Protein AF-A0A847YPR1-F1 (afdb_monomer)

Structure (mmCIF, N/CA/C/O backbone):
data_AF-A0A847YPR1-F1
#
_entry.id   AF-A0A847YPR1-F1
#
loop_
_atom_site.group_PDB
_atom_site.id
_atom_site.type_symbol
_atom_site.label_atom_id
_atom_site.label_alt_id
_atom_site.label_comp_id
_atom_site.label_asym_id
_atom_site.label_entity_id
_atom_site.label_seq_id
_atom_site.pdbx_PDB_ins_code
_atom_site.Cartn_x
_atom_site.Cartn_y
_atom_site.Cartn_z
_atom_site.occupancy
_atom_site.B_iso_or_equiv
_atom_site.auth_seq_id
_atom_site.auth_comp_id
_atom_site.auth_asym_id
_atom_site.auth_atom_id
_atom_site.pdbx_PDB_model_num
ATOM 1 N N . MET A 1 1 ? -16.652 -4.427 -19.149 1.00 86.88 1 MET A N 1
ATOM 2 C CA . MET A 1 1 ? -15.192 -4.492 -19.411 1.00 86.88 1 MET A CA 1
ATOM 3 C C . MET A 1 1 ? -14.342 -4.790 -18.175 1.00 86.88 1 MET A C 1
ATOM 5 O O . MET A 1 1 ? -13.487 -5.654 -18.279 1.00 86.88 1 MET A O 1
ATOM 9 N N . LYS A 1 2 ? -14.561 -4.160 -17.007 1.00 92.94 2 LYS A N 1
ATOM 10 C CA . LYS A 1 2 ? -13.737 -4.400 -15.797 1.00 92.94 2 LYS A CA 1
ATOM 11 C C . LYS A 1 2 ? -13.701 -5.875 -15.344 1.00 92.94 2 LYS A C 1
ATOM 13 O O . LYS A 1 2 ? -12.637 -6.387 -15.036 1.00 92.94 2 LYS A O 1
ATOM 18 N N . ILE A 1 3 ? -14.833 -6.584 -15.390 1.00 92.25 3 ILE A N 1
ATOM 19 C CA . ILE A 1 3 ? -14.886 -8.031 -15.087 1.00 92.25 3 ILE A CA 1
ATOM 20 C C . ILE A 1 3 ? -14.071 -8.840 -16.104 1.00 92.25 3 ILE A C 1
ATOM 22 O O . ILE A 1 3 ? -13.249 -9.655 -15.713 1.00 92.25 3 ILE A O 1
ATOM 26 N N . ILE A 1 4 ? -14.249 -8.560 -17.402 1.00 92.44 4 ILE A N 1
ATOM 27 C CA . ILE A 1 4 ? -13.496 -9.208 -18.489 1.00 92.44 4 ILE A CA 1
ATOM 28 C C . ILE A 1 4 ? -11.991 -9.047 -18.257 1.00 92.44 4 ILE A C 1
ATOM 30 O O . ILE A 1 4 ? -11.247 -10.007 -18.395 1.00 92.44 4 ILE A O 1
ATOM 34 N N . TYR A 1 5 ? -11.555 -7.857 -17.848 1.00 93.19 5 TYR A N 1
ATOM 35 C CA . TYR A 1 5 ? -10.161 -7.583 -17.519 1.00 93.19 5 TYR A CA 1
ATOM 36 C C . TYR A 1 5 ? -9.627 -8.462 -16.381 1.00 93.19 5 TYR A C 1
ATOM 38 O O . TYR A 1 5 ? -8.580 -9.084 -16.534 1.00 93.19 5 TYR A O 1
ATOM 46 N N . ILE A 1 6 ? -10.369 -8.565 -15.273 1.00 94.00 6 ILE A N 1
ATOM 47 C CA . ILE A 1 6 ? -10.004 -9.424 -14.134 1.00 94.00 6 ILE A CA 1
ATOM 48 C C . ILE A 1 6 ? -9.929 -10.891 -14.578 1.00 94.00 6 ILE A C 1
ATOM 50 O O . ILE A 1 6 ? -8.961 -11.584 -14.268 1.00 94.00 6 ILE A O 1
ATOM 54 N N . SER A 1 7 ? -10.928 -11.364 -15.329 1.00 93.94 7 SER A N 1
ATOM 55 C CA . SER A 1 7 ? -10.973 -12.741 -15.828 1.00 93.94 7 SER A CA 1
ATOM 56 C C . SER A 1 7 ? -9.802 -13.045 -16.760 1.00 93.94 7 SER A C 1
ATOM 58 O O . SER A 1 7 ? -9.130 -14.055 -16.575 1.00 93.94 7 SER A O 1
ATOM 60 N N . LEU A 1 8 ? -9.518 -12.167 -17.725 1.00 93.81 8 LEU A N 1
ATOM 61 C CA . LEU A 1 8 ? -8.392 -12.324 -18.646 1.00 93.81 8 LEU A CA 1
ATOM 62 C C . LEU A 1 8 ? -7.051 -12.314 -17.909 1.00 93.81 8 LEU A C 1
ATOM 64 O O . LEU A 1 8 ? -6.194 -13.142 -18.211 1.00 93.81 8 LEU A O 1
ATOM 68 N N . PHE A 1 9 ? -6.881 -11.430 -16.922 1.00 94.44 9 PHE A N 1
ATOM 69 C CA . PHE A 1 9 ? -5.676 -11.387 -16.099 1.00 94.44 9 PHE A CA 1
ATOM 70 C C . PHE A 1 9 ? -5.457 -12.706 -15.349 1.00 94.44 9 PHE A C 1
ATOM 72 O O . PHE A 1 9 ? -4.363 -13.275 -15.405 1.00 94.44 9 PHE A O 1
ATOM 79 N N . LEU A 1 10 ? -6.492 -13.213 -14.673 1.00 94.81 10 LEU A N 1
ATOM 80 C CA . LEU A 1 10 ? -6.410 -14.470 -13.928 1.00 94.81 10 LEU A CA 1
ATOM 81 C C . LEU A 1 10 ? -6.142 -15.652 -14.868 1.00 94.81 10 LEU A C 1
ATOM 83 O O . LEU A 1 10 ? -5.226 -16.430 -14.609 1.00 94.81 10 LEU A O 1
ATOM 87 N N . ILE A 1 11 ? -6.857 -15.750 -15.993 1.00 94.69 11 ILE A N 1
ATOM 88 C CA . ILE A 1 11 ? -6.635 -16.804 -16.995 1.00 94.69 11 ILE A CA 1
ATOM 89 C C . ILE A 1 11 ? -5.195 -16.757 -17.509 1.00 94.69 11 ILE A C 1
ATOM 91 O O . ILE A 1 11 ? -4.511 -17.773 -17.464 1.00 94.69 11 ILE A O 1
ATOM 95 N N . ASN A 1 12 ? -4.699 -15.587 -17.921 1.00 94.06 12 ASN A N 1
ATOM 96 C CA . ASN A 1 12 ? -3.329 -15.434 -18.416 1.00 94.06 12 ASN A CA 1
ATOM 97 C C . ASN A 1 12 ? -2.271 -15.773 -17.351 1.00 94.06 12 ASN A C 1
ATOM 99 O O . ASN A 1 12 ? -1.191 -16.257 -17.679 1.00 94.06 12 ASN A O 1
ATOM 103 N N . SER A 1 13 ? -2.577 -15.540 -16.073 1.00 93.19 13 SER A N 1
ATOM 104 C CA . SER A 1 13 ? -1.651 -15.816 -14.973 1.00 93.19 13 SER A CA 1
ATOM 105 C C . SER A 1 13 ? -1.473 -17.312 -14.701 1.00 93.19 13 SER A C 1
ATOM 107 O O . SER A 1 13 ? -0.368 -17.730 -14.346 1.00 93.19 13 SER A O 1
ATOM 109 N N . PHE A 1 14 ? -2.523 -18.122 -14.870 1.00 93.81 14 PHE A N 1
ATOM 110 C CA . PHE A 1 14 ? -2.481 -19.576 -14.648 1.00 93.81 14 PHE A CA 1
ATOM 111 C C . PHE A 1 14 ? -2.246 -20.379 -15.932 1.00 93.81 14 PHE A C 1
ATOM 113 O O . PHE A 1 14 ? -1.551 -21.391 -15.901 1.00 93.81 14 PHE A O 1
ATOM 120 N N . PHE A 1 15 ? -2.767 -19.897 -17.057 1.00 94.06 15 PHE A N 1
ATOM 121 C CA . PHE A 1 15 ? -2.727 -20.545 -18.364 1.00 94.06 15 PHE A CA 1
ATOM 122 C C . PHE A 1 15 ? -2.178 -19.559 -19.409 1.00 94.06 15 PHE A C 1
ATOM 124 O O . PHE A 1 15 ? -2.940 -19.030 -20.223 1.00 94.06 15 PHE A O 1
ATOM 131 N N . PRO A 1 16 ? -0.867 -19.254 -19.376 1.00 91.00 16 PRO A N 1
ATOM 132 C CA . PRO A 1 16 ? -0.276 -18.275 -20.279 1.00 91.00 16 PRO A CA 1
ATOM 133 C C . PRO A 1 16 ? -0.382 -18.751 -21.732 1.00 91.00 16 PRO A C 1
ATOM 135 O O . PRO A 1 16 ? 0.015 -19.867 -22.061 1.00 91.00 16 PRO A O 1
ATOM 138 N N . GLN A 1 17 ? -0.903 -17.888 -22.606 1.00 92.38 17 GLN A N 1
ATOM 139 C CA . GLN A 1 17 ? -1.004 -18.127 -24.049 1.00 92.38 17 GLN A CA 1
ATOM 140 C C . GLN A 1 17 ? -0.396 -16.942 -24.811 1.00 92.38 17 GLN A C 1
ATOM 142 O O . GLN A 1 17 ? -0.568 -15.805 -24.369 1.00 92.38 17 GLN A O 1
ATOM 147 N N . PRO A 1 18 ? 0.251 -17.147 -25.975 1.00 89.69 18 PRO A N 1
ATOM 148 C CA . PRO A 1 18 ? 0.962 -16.076 -26.685 1.00 89.69 18 PRO A CA 1
ATOM 149 C C . PRO A 1 18 ? 0.102 -14.859 -27.060 1.00 89.69 18 PRO A C 1
ATOM 151 O O . PRO A 1 18 ? 0.604 -13.740 -27.098 1.00 89.69 18 PRO A O 1
ATOM 154 N N . PHE A 1 19 ? -1.194 -15.057 -27.321 1.00 91.94 19 PHE A N 1
ATOM 155 C CA . PHE A 1 19 ? -2.106 -13.980 -27.723 1.00 91.94 19 PHE A CA 1
ATOM 156 C C . PHE A 1 19 ? -2.721 -13.214 -26.536 1.00 91.94 19 PHE A C 1
ATOM 158 O O . PHE A 1 19 ? -3.171 -12.080 -26.709 1.00 91.94 19 PHE A O 1
ATOM 165 N N . LEU A 1 20 ? -2.750 -13.802 -25.332 1.00 91.81 20 LEU A N 1
ATOM 166 C CA . LEU A 1 20 ? -3.418 -13.212 -24.165 1.00 91.81 20 LEU A CA 1
ATOM 167 C C . LEU A 1 20 ? -2.805 -11.874 -23.715 1.00 91.81 20 LEU A C 1
ATOM 169 O O . LEU A 1 20 ? -3.584 -10.968 -23.419 1.00 91.81 20 LEU A O 1
ATOM 173 N N . PRO A 1 21 ? -1.470 -11.674 -23.708 1.00 91.19 21 PRO A N 1
ATOM 174 C CA . PRO A 1 21 ? -0.876 -10.369 -23.417 1.00 91.19 21 PRO A CA 1
ATOM 175 C C . PRO A 1 21 ? -1.357 -9.262 -24.361 1.00 91.19 21 PRO A C 1
ATOM 177 O O . PRO A 1 21 ? -1.643 -8.153 -23.915 1.00 91.19 21 PRO A O 1
ATOM 180 N N . THR A 1 22 ? -1.512 -9.568 -25.651 1.00 93.25 22 THR A N 1
ATOM 181 C CA . THR A 1 22 ? -2.026 -8.619 -26.647 1.00 93.25 22 THR A CA 1
ATOM 182 C C . THR A 1 22 ? -3.477 -8.255 -26.357 1.00 93.25 22 THR A C 1
ATOM 184 O O . THR A 1 22 ? -3.823 -7.076 -26.329 1.00 93.25 22 THR A O 1
ATOM 187 N N . VAL A 1 23 ? -4.322 -9.252 -26.070 1.00 94.00 23 VAL A N 1
ATOM 188 C CA . VAL A 1 23 ? -5.724 -9.017 -25.688 1.00 94.00 23 VAL A CA 1
ATOM 189 C C . VAL A 1 23 ? -5.800 -8.185 -24.407 1.00 94.00 23 VAL A C 1
ATOM 191 O O . VAL A 1 23 ? -6.566 -7.227 -24.345 1.00 94.00 23 VAL A O 1
ATOM 194 N N . MET A 1 24 ? -4.966 -8.489 -23.410 1.00 92.38 24 MET A N 1
ATOM 195 C CA . MET A 1 24 ? -4.866 -7.719 -22.169 1.00 92.38 24 MET A CA 1
ATOM 196 C C . MET A 1 24 ? -4.499 -6.259 -22.433 1.00 92.38 24 MET A C 1
ATOM 198 O O . MET A 1 24 ? -5.174 -5.377 -21.915 1.00 92.38 24 MET A O 1
ATOM 202 N N . ALA A 1 25 ? -3.495 -5.990 -23.271 1.00 93.12 25 ALA A N 1
ATOM 203 C CA . ALA A 1 25 ? -3.111 -4.626 -23.629 1.00 93.12 25 ALA A CA 1
ATOM 204 C C . ALA A 1 25 ? -4.251 -3.865 -24.325 1.00 93.12 25 ALA A C 1
ATOM 206 O O . ALA A 1 25 ? -4.519 -2.714 -23.981 1.00 93.12 25 ALA A O 1
ATOM 207 N N . VAL A 1 26 ? -4.972 -4.514 -25.246 1.00 94.06 26 VAL A N 1
ATOM 208 C CA . VAL A 1 26 ? -6.144 -3.918 -25.911 1.00 94.06 26 VAL A CA 1
ATOM 209 C C . VAL A 1 26 ? -7.245 -3.597 -24.900 1.00 94.06 26 VAL A C 1
ATOM 211 O O . VAL A 1 26 ? -7.799 -2.499 -24.926 1.00 94.06 26 VAL A O 1
ATOM 214 N N . VAL A 1 27 ? -7.544 -4.509 -23.969 1.00 94.12 27 VAL A N 1
ATOM 215 C CA . VAL A 1 27 ? -8.551 -4.267 -22.923 1.00 94.12 27 VAL A CA 1
ATOM 216 C C . VAL A 1 27 ? -8.094 -3.176 -21.949 1.00 94.12 27 VAL A C 1
ATOM 218 O O . VAL A 1 27 ? -8.924 -2.351 -21.572 1.00 94.12 27 VAL A O 1
ATOM 221 N N . SER A 1 28 ? -6.807 -3.110 -21.579 1.00 92.75 28 SER A N 1
ATOM 222 C CA . SER A 1 28 ? -6.242 -2.013 -20.775 1.00 92.75 28 SER A CA 1
ATOM 223 C C . SER A 1 28 ? -6.450 -0.662 -21.453 1.00 92.75 28 SER A C 1
ATOM 225 O O . SER A 1 28 ? -6.935 0.273 -20.821 1.00 92.75 28 SER A O 1
ATOM 227 N N . LEU A 1 29 ? -6.119 -0.558 -22.744 1.00 93.38 29 LEU A N 1
ATOM 228 C CA . LEU A 1 29 ? -6.269 0.676 -23.518 1.00 93.38 29 LEU A CA 1
ATOM 229 C C . LEU A 1 29 ? -7.739 1.071 -23.683 1.00 93.38 29 LEU A C 1
ATOM 231 O O . LEU A 1 29 ? -8.083 2.239 -23.512 1.00 93.38 29 LEU A O 1
ATOM 235 N N . ALA A 1 30 ? -8.616 0.102 -23.951 1.00 94.06 30 ALA A N 1
ATOM 236 C CA . ALA A 1 30 ? -10.052 0.341 -24.021 1.00 94.06 30 ALA A CA 1
ATOM 237 C C . ALA A 1 30 ? -10.604 0.826 -22.672 1.00 94.06 30 ALA A C 1
ATOM 239 O O . ALA A 1 30 ? -11.333 1.814 -22.624 1.00 94.06 30 ALA A O 1
ATOM 240 N N . LEU A 1 31 ? -10.224 0.182 -21.562 1.00 93.38 31 LEU A N 1
ATOM 241 C CA . LEU A 1 31 ? -10.610 0.616 -20.218 1.00 93.38 31 LEU A CA 1
ATOM 242 C C . LEU A 1 31 ? -10.093 2.017 -19.901 1.00 93.38 31 LEU A C 1
ATOM 244 O O . LEU A 1 31 ? -10.857 2.826 -19.373 1.00 93.38 31 LEU A O 1
ATOM 248 N N . PHE A 1 32 ? -8.834 2.307 -20.238 1.00 94.62 32 PHE A N 1
ATOM 249 C CA . PHE A 1 32 ? -8.253 3.634 -20.085 1.00 94.62 32 PHE A CA 1
ATOM 250 C C . PHE A 1 32 ? -9.094 4.663 -20.841 1.00 94.62 32 PHE A C 1
ATOM 252 O O . PHE A 1 32 ? -9.616 5.576 -20.214 1.00 94.62 32 PHE A O 1
ATOM 259 N N . GLY A 1 33 ? -9.313 4.478 -22.146 1.00 94.75 33 GLY A N 1
ATOM 260 C CA . GLY A 1 33 ? -10.058 5.425 -22.981 1.00 94.75 33 GLY A CA 1
ATOM 261 C C . GLY A 1 33 ? -11.506 5.639 -22.535 1.00 94.75 33 GLY A C 1
ATOM 262 O O . GLY A 1 33 ? -11.950 6.781 -22.443 1.00 94.75 33 GLY A O 1
ATOM 263 N N . LEU A 1 34 ? -12.223 4.561 -22.199 1.00 93.69 34 LEU A N 1
ATOM 264 C CA . LEU A 1 34 ? -13.621 4.638 -21.761 1.00 93.69 34 LEU A CA 1
ATOM 265 C C . LEU A 1 34 ? -13.777 5.356 -20.416 1.00 93.69 34 LEU A C 1
ATOM 267 O O . LEU A 1 34 ? -14.722 6.113 -20.237 1.00 93.69 34 LEU A O 1
ATOM 271 N N . THR A 1 35 ? -12.855 5.135 -19.476 1.00 94.06 35 THR A N 1
ATOM 272 C CA . THR A 1 35 ? -12.967 5.700 -18.119 1.00 94.06 35 THR A CA 1
ATOM 273 C C . THR A 1 35 ? -12.240 7.035 -17.946 1.00 94.06 35 THR A C 1
ATOM 275 O O . THR A 1 35 ? -12.473 7.729 -16.959 1.00 94.06 35 THR A O 1
ATOM 278 N N . PHE A 1 36 ? -11.403 7.447 -18.904 1.00 94.38 36 PHE A N 1
ATOM 279 C CA . PHE A 1 36 ? -10.565 8.651 -18.829 1.00 94.38 36 PHE A CA 1
ATOM 280 C C . PHE A 1 36 ? -11.349 9.949 -18.586 1.00 94.38 36 PHE A C 1
ATOM 282 O O . PHE A 1 36 ? -10.935 10.813 -17.807 1.00 94.38 36 PHE A O 1
ATOM 289 N N . PHE A 1 37 ? -12.502 10.104 -19.238 1.00 92.38 37 PHE A N 1
ATOM 290 C CA . PHE A 1 37 ? -13.332 11.301 -19.078 1.00 92.38 37 PHE A CA 1
ATOM 291 C C . PHE A 1 37 ? -14.194 11.275 -17.809 1.00 92.38 37 PHE A C 1
ATOM 293 O O . PHE A 1 37 ? -14.653 12.327 -17.367 1.00 92.38 37 PHE A O 1
ATOM 300 N N . GLU A 1 38 ? -14.340 10.111 -17.177 1.00 92.56 38 GLU A N 1
ATOM 301 C CA . GLU A 1 38 ? -15.067 9.929 -15.916 1.00 92.56 38 GLU A CA 1
ATOM 302 C C . GLU A 1 38 ? -14.181 10.195 -14.685 1.00 92.56 38 GLU A C 1
ATOM 304 O O . GLU A 1 38 ? -14.680 10.299 -13.563 1.00 92.56 38 GLU A O 1
ATOM 309 N N . THR A 1 39 ? -12.857 10.305 -14.859 1.00 91.94 39 THR A N 1
ATOM 310 C CA . THR A 1 39 ? -11.938 10.570 -13.745 1.00 91.94 39 THR A CA 1
ATOM 311 C C . THR A 1 39 ? -11.947 12.031 -13.315 1.00 91.94 39 THR A C 1
ATOM 313 O O . THR A 1 39 ? -12.207 12.947 -14.101 1.00 91.94 39 THR A O 1
ATOM 316 N N . ARG A 1 40 ? -11.521 12.257 -12.069 1.00 89.25 40 ARG A N 1
ATOM 317 C CA . ARG A 1 40 ? -11.204 13.583 -11.532 1.00 89.25 40 ARG A CA 1
ATOM 318 C C . ARG A 1 40 ? -10.109 14.250 -12.366 1.00 89.25 40 ARG A C 1
ATOM 320 O O . ARG A 1 40 ? -9.218 13.581 -12.897 1.00 89.25 40 ARG A O 1
ATOM 327 N N . SER A 1 41 ? -10.139 15.580 -12.424 1.00 88.88 41 SER A N 1
ATOM 328 C CA . SER A 1 41 ? -9.192 16.366 -13.222 1.00 88.88 41 SER A CA 1
ATOM 329 C C . SER A 1 41 ? -7.736 16.131 -12.812 1.00 88.88 41 SER A C 1
ATOM 331 O O . SER A 1 41 ? -6.887 15.977 -13.682 1.00 88.88 41 SER A O 1
ATOM 333 N N . SER A 1 42 ? -7.441 16.023 -11.511 1.00 86.94 42 SER A N 1
ATOM 334 C CA . SER A 1 42 ? -6.080 15.748 -11.022 1.00 86.94 42 SER A CA 1
ATOM 335 C C . SER A 1 42 ? -5.524 14.436 -11.581 1.00 86.94 42 SER A C 1
ATOM 337 O O . SER A 1 42 ? -4.456 14.425 -12.190 1.00 86.94 42 SER A O 1
ATOM 339 N N . THR A 1 43 ? -6.289 13.348 -11.465 1.00 90.56 43 THR A N 1
ATOM 340 C CA . THR A 1 43 ? -5.939 12.040 -12.026 1.00 90.56 43 THR A CA 1
ATOM 341 C C . THR A 1 43 ? -5.741 12.105 -13.534 1.00 90.56 43 THR A C 1
ATOM 343 O O . THR A 1 43 ? -4.795 11.510 -14.051 1.00 90.56 43 THR A O 1
ATOM 346 N N . ARG A 1 44 ? -6.595 12.855 -14.237 1.00 93.88 44 ARG A N 1
ATOM 347 C CA . ARG A 1 44 ? -6.510 13.023 -15.688 1.00 93.88 44 ARG A CA 1
ATOM 348 C C . ARG A 1 44 ? -5.200 13.689 -16.107 1.00 93.88 44 ARG A C 1
ATOM 350 O O . ARG A 1 44 ? -4.481 13.132 -16.931 1.00 93.88 44 ARG A O 1
ATOM 357 N N . TYR A 1 45 ? -4.868 14.838 -15.516 1.00 93.06 45 TYR A N 1
ATOM 358 C CA . TYR A 1 45 ? -3.641 15.574 -15.839 1.00 93.06 45 TYR A CA 1
ATOM 359 C C . TYR A 1 45 ? -2.384 14.770 -15.508 1.00 93.06 45 TYR A C 1
ATOM 361 O O . TYR A 1 45 ? -1.469 14.702 -16.325 1.00 93.06 45 TYR A O 1
ATOM 369 N N . MET A 1 46 ? -2.356 14.103 -14.352 1.00 93.06 46 MET A N 1
ATOM 370 C CA . MET A 1 46 ? -1.229 13.249 -13.970 1.00 93.06 46 MET A CA 1
ATOM 371 C C . MET A 1 46 ? -1.069 12.069 -14.927 1.00 93.06 46 MET A C 1
ATOM 373 O O . MET A 1 46 ? 0.039 11.785 -15.367 1.00 93.06 46 MET A O 1
ATOM 377 N N . SER A 1 47 ? -2.167 11.411 -15.298 1.00 96.19 47 SER A N 1
ATOM 378 C CA . SER A 1 47 ? -2.123 10.279 -16.228 1.00 96.19 47 SER A CA 1
ATOM 379 C C . SER A 1 47 ? -1.665 10.712 -17.621 1.00 96.19 47 SER A C 1
ATOM 381 O O . SER A 1 47 ? -0.856 10.020 -18.227 1.00 96.19 47 SER A O 1
ATOM 383 N N . LEU A 1 48 ? -2.107 11.880 -18.105 1.00 96.50 48 LEU A N 1
ATOM 384 C CA . LEU A 1 48 ? -1.615 12.454 -19.362 1.00 96.50 48 LEU A CA 1
ATOM 385 C C . LEU A 1 48 ? -0.119 12.743 -19.316 1.00 96.50 48 LEU A C 1
ATOM 387 O O . LEU A 1 48 ? 0.582 12.391 -20.258 1.00 96.50 48 LEU A O 1
ATOM 391 N N . LEU A 1 49 ? 0.371 13.346 -18.231 1.00 96.25 49 LEU A N 1
ATOM 392 C CA . LEU A 1 49 ? 1.795 13.628 -18.063 1.00 96.25 49 LEU A CA 1
ATOM 393 C C . LEU A 1 49 ? 2.623 12.336 -18.100 1.00 96.25 49 LEU A C 1
ATOM 395 O O . LEU A 1 49 ? 3.600 12.255 -18.838 1.00 96.25 49 LEU A O 1
ATOM 399 N N . LEU A 1 50 ? 2.209 11.314 -17.347 1.00 97.50 50 LEU A N 1
ATOM 400 C CA . LEU A 1 50 ? 2.896 10.020 -17.296 1.00 97.50 50 LEU A CA 1
ATOM 401 C C . LEU A 1 50 ? 2.899 9.311 -18.652 1.00 97.50 50 LEU A C 1
ATOM 403 O O . LEU A 1 50 ? 3.934 8.794 -19.067 1.00 97.50 50 LEU A O 1
ATOM 407 N N . ILE A 1 51 ? 1.764 9.316 -19.357 1.00 97.88 51 ILE A N 1
ATOM 408 C CA . ILE A 1 51 ? 1.673 8.756 -20.707 1.00 97.88 51 ILE A CA 1
ATOM 409 C C . ILE A 1 51 ? 2.546 9.553 -21.676 1.00 97.88 51 ILE A C 1
ATOM 411 O O . ILE A 1 51 ? 3.290 8.942 -22.430 1.00 97.88 51 ILE A O 1
ATOM 415 N N . ALA A 1 52 ? 2.525 10.886 -21.641 1.00 98.12 52 ALA A N 1
ATOM 416 C CA . ALA A 1 52 ? 3.341 11.719 -22.524 1.00 98.12 52 ALA A CA 1
ATOM 417 C C . ALA A 1 52 ? 4.844 11.469 -22.324 1.00 98.12 52 ALA A C 1
ATOM 419 O O . ALA A 1 52 ? 5.566 11.251 -23.296 1.00 98.12 52 ALA A O 1
ATOM 420 N N . VAL A 1 53 ? 5.305 11.425 -21.069 1.00 97.69 53 VAL A N 1
ATOM 421 C CA . VAL A 1 53 ? 6.700 11.094 -20.741 1.00 97.69 53 VAL A CA 1
ATOM 422 C C . VAL A 1 53 ? 7.030 9.663 -21.164 1.00 97.69 53 VAL A C 1
ATOM 424 O O . VAL A 1 53 ? 8.062 9.431 -21.788 1.00 97.69 53 VAL A O 1
ATOM 427 N N . GLY A 1 54 ? 6.143 8.705 -20.889 1.00 97.62 54 GLY A N 1
ATOM 428 C CA . GLY A 1 54 ? 6.327 7.321 -21.315 1.00 97.62 54 GLY A CA 1
ATOM 429 C C . GLY A 1 54 ? 6.422 7.186 -22.837 1.00 97.62 54 GLY A C 1
ATOM 430 O O . GLY A 1 54 ? 7.293 6.481 -23.328 1.00 97.62 54 GLY A O 1
ATOM 431 N N . LEU A 1 55 ? 5.575 7.891 -23.594 1.00 97.75 55 LEU A N 1
ATOM 432 C CA . LEU A 1 55 ? 5.580 7.882 -25.059 1.00 97.75 55 LEU A CA 1
ATOM 433 C C . LEU A 1 55 ? 6.888 8.454 -25.599 1.00 97.75 55 LEU A C 1
ATOM 435 O O . LEU A 1 55 ? 7.495 7.856 -26.483 1.00 97.75 55 LEU A O 1
ATOM 439 N N . TYR A 1 56 ? 7.338 9.575 -25.031 1.00 97.81 56 TYR A N 1
ATOM 440 C CA . TYR A 1 56 ? 8.615 10.190 -25.375 1.00 97.81 56 TYR A CA 1
ATOM 441 C C . TYR A 1 56 ? 9.791 9.225 -25.159 1.00 97.81 56 TYR A C 1
ATOM 443 O O . TYR A 1 56 ? 10.616 9.052 -26.058 1.00 97.81 56 TYR A O 1
ATOM 451 N N . LEU A 1 57 ? 9.847 8.546 -24.008 1.00 97.19 57 LEU A N 1
ATOM 452 C CA . LEU A 1 57 ? 10.892 7.562 -23.713 1.00 97.19 57 LEU A CA 1
ATOM 453 C C . LEU A 1 57 ? 10.808 6.349 -24.651 1.00 97.19 57 LEU A C 1
ATOM 455 O O . LEU A 1 57 ? 11.797 5.998 -25.288 1.00 97.19 57 LEU A O 1
ATOM 459 N N . MET A 1 58 ? 9.628 5.747 -24.809 1.00 96.88 58 MET A N 1
ATOM 460 C CA . MET A 1 58 ? 9.433 4.576 -25.677 1.00 96.88 58 MET A CA 1
ATOM 461 C C . MET A 1 58 ? 9.817 4.863 -27.135 1.00 96.88 58 MET A C 1
ATOM 463 O O . MET A 1 58 ? 10.373 3.998 -27.814 1.00 96.88 58 MET A O 1
ATOM 467 N N . TRP A 1 59 ? 9.545 6.082 -27.611 1.00 96.94 59 TRP A N 1
ATOM 468 C CA . TRP A 1 59 ? 9.948 6.541 -28.937 1.00 96.94 59 TRP A CA 1
ATOM 469 C C . TRP A 1 59 ? 11.464 6.738 -29.044 1.00 96.94 59 TRP A C 1
ATOM 471 O O . TRP A 1 59 ? 12.089 6.221 -29.967 1.00 96.94 59 TRP A O 1
ATOM 481 N N . THR A 1 60 ? 12.064 7.442 -28.079 1.00 97.19 60 THR A N 1
ATOM 482 C CA . THR A 1 60 ? 13.505 7.754 -28.060 1.00 97.19 60 THR A CA 1
ATOM 483 C C . THR A 1 60 ? 14.361 6.488 -28.032 1.00 97.19 60 THR A C 1
ATOM 485 O O . THR A 1 60 ? 15.344 6.391 -28.762 1.00 97.19 60 THR A O 1
ATOM 488 N N . TYR A 1 61 ? 13.952 5.492 -27.245 1.00 96.31 61 TYR A N 1
ATOM 489 C CA . TYR A 1 61 ? 14.652 4.213 -27.102 1.00 96.31 61 TYR A CA 1
ATOM 490 C C . TYR A 1 61 ? 14.224 3.153 -28.138 1.00 96.31 61 TYR A C 1
ATOM 492 O O . TYR A 1 61 ? 14.603 1.992 -28.009 1.00 96.31 61 TYR A O 1
ATOM 500 N N . GLN A 1 62 ? 13.450 3.532 -29.167 1.00 95.81 62 GLN A N 1
ATOM 501 C CA . GLN A 1 62 ? 13.052 2.675 -30.299 1.00 95.81 62 GLN A CA 1
ATOM 502 C C . GLN A 1 62 ? 12.487 1.307 -29.875 1.00 95.81 62 GLN A C 1
ATOM 504 O O . GLN A 1 62 ? 12.890 0.247 -30.361 1.00 95.81 62 GLN A O 1
ATOM 509 N N . VAL A 1 63 ? 11.541 1.320 -28.936 1.00 96.00 63 VAL A N 1
ATOM 510 C CA . VAL A 1 63 ? 11.032 0.095 -28.308 1.00 96.00 63 VAL A CA 1
ATOM 511 C C . VAL A 1 63 ? 10.272 -0.780 -29.310 1.00 96.00 63 VAL A C 1
ATOM 513 O O . VAL A 1 63 ? 9.343 -0.289 -29.963 1.00 96.00 63 VAL A O 1
ATOM 516 N N . PRO A 1 64 ? 10.578 -2.092 -29.402 1.00 95.50 64 PRO A N 1
ATOM 517 C CA . PRO A 1 64 ? 9.891 -2.995 -30.320 1.00 95.50 64 PRO A CA 1
ATOM 518 C C . PRO A 1 64 ? 8.411 -3.185 -29.938 1.00 95.50 64 PRO A C 1
ATOM 520 O O . PRO A 1 64 ? 8.062 -3.046 -28.764 1.00 95.50 64 PRO A O 1
ATOM 523 N N . PRO A 1 65 ? 7.532 -3.608 -30.870 1.00 92.69 65 PRO A N 1
ATOM 524 C CA . PRO A 1 65 ? 6.084 -3.725 -30.637 1.00 92.69 65 PRO A CA 1
ATOM 525 C C . PRO A 1 65 ? 5.683 -4.516 -29.381 1.00 92.69 65 PRO A C 1
ATOM 527 O O . PRO A 1 65 ? 4.745 -4.148 -28.677 1.00 92.69 65 PRO A O 1
ATOM 530 N N . ASN A 1 66 ? 6.425 -5.572 -29.038 1.00 93.50 66 ASN A N 1
ATOM 531 C CA . ASN A 1 66 ? 6.173 -6.354 -27.824 1.00 93.50 66 ASN A CA 1
ATOM 532 C C . ASN A 1 66 ? 6.364 -5.531 -26.532 1.00 93.50 66 ASN A C 1
ATOM 534 O O . ASN A 1 66 ? 5.670 -5.751 -25.542 1.00 93.50 66 ASN A O 1
ATOM 538 N N . GLY A 1 67 ? 7.283 -4.562 -26.530 1.00 95.00 67 GLY A N 1
ATOM 539 C CA . GLY A 1 67 ? 7.481 -3.665 -25.392 1.00 95.00 67 GLY A CA 1
ATOM 540 C C . GLY A 1 67 ? 6.275 -2.758 -25.149 1.00 95.00 67 GLY A C 1
ATOM 541 O O . GLY A 1 67 ? 5.896 -2.549 -24.004 1.00 95.00 67 GLY A O 1
ATOM 542 N N . TRP A 1 68 ? 5.590 -2.316 -26.206 1.00 95.62 68 TRP A N 1
ATOM 543 C CA . TRP A 1 68 ? 4.351 -1.537 -26.094 1.00 95.62 68 TRP A CA 1
ATOM 544 C C . TRP A 1 68 ? 3.222 -2.341 -25.447 1.00 95.62 68 TRP A C 1
ATOM 546 O O . TRP A 1 68 ? 2.550 -1.851 -24.540 1.00 95.62 68 TRP A O 1
ATOM 556 N N . ILE A 1 69 ? 3.067 -3.607 -25.849 1.00 94.50 69 ILE A N 1
ATOM 557 C CA . ILE A 1 69 ? 2.095 -4.533 -25.248 1.00 94.50 69 ILE A CA 1
ATOM 558 C C . ILE A 1 69 ? 2.389 -4.707 -23.752 1.00 94.50 69 ILE A C 1
ATOM 560 O O . ILE A 1 69 ? 1.485 -4.588 -22.920 1.00 94.50 69 ILE A O 1
ATOM 564 N N . LYS A 1 70 ? 3.661 -4.931 -23.396 1.00 94.06 70 LYS A N 1
ATOM 565 C CA . LYS A 1 70 ? 4.096 -5.056 -21.998 1.00 94.06 70 LYS A CA 1
ATOM 566 C C . LYS A 1 70 ? 3.843 -3.778 -21.200 1.00 94.06 70 LYS A C 1
ATOM 568 O O . LYS A 1 70 ? 3.334 -3.876 -20.089 1.00 94.06 70 LYS A O 1
ATOM 573 N N . ALA A 1 71 ? 4.129 -2.604 -21.763 1.00 95.69 71 ALA A N 1
ATOM 574 C CA . ALA A 1 71 ? 3.919 -1.316 -21.105 1.00 95.69 71 ALA A CA 1
ATOM 575 C C . ALA A 1 71 ? 2.439 -1.085 -20.750 1.00 95.69 71 ALA A C 1
ATOM 577 O O . ALA A 1 71 ? 2.116 -0.735 -19.616 1.00 95.69 71 ALA A O 1
ATOM 578 N N . CYS A 1 72 ? 1.522 -1.347 -21.689 1.00 94.25 72 CYS A N 1
ATOM 579 C CA . CYS A 1 72 ? 0.079 -1.170 -21.480 1.00 94.25 72 CYS A CA 1
ATOM 580 C C . CYS A 1 72 ? -0.516 -2.133 -20.439 1.00 94.25 72 CYS A C 1
ATOM 582 O O . CYS A 1 72 ? -1.522 -1.817 -19.804 1.00 94.25 72 CYS A O 1
ATOM 584 N N . ALA A 1 73 ? 0.082 -3.314 -20.271 1.00 92.88 73 ALA A N 1
ATOM 585 C CA . ALA A 1 73 ? -0.377 -4.336 -19.332 1.00 92.88 73 ALA A CA 1
ATOM 586 C C . ALA A 1 73 ? 0.491 -4.440 -18.061 1.00 92.88 73 ALA A C 1
ATOM 588 O O . ALA A 1 73 ? 0.237 -5.310 -17.229 1.00 92.88 73 ALA A O 1
ATOM 589 N N . PHE A 1 74 ? 1.485 -3.561 -17.875 1.00 94.06 74 PHE A N 1
ATOM 590 C CA . PHE A 1 74 ? 2.503 -3.699 -16.824 1.00 94.06 74 PHE A CA 1
ATOM 591 C C . PHE A 1 74 ? 1.905 -3.765 -15.411 1.00 94.06 74 PHE A C 1
ATOM 593 O O . PHE A 1 74 ? 2.255 -4.631 -14.616 1.00 94.06 74 PHE A O 1
ATOM 600 N N . ASN A 1 75 ? 0.936 -2.895 -15.117 1.00 94.69 75 ASN A N 1
ATOM 601 C CA . ASN A 1 75 ? 0.238 -2.858 -13.828 1.00 94.69 75 ASN A CA 1
ATOM 602 C C . ASN A 1 75 ? -1.088 -3.638 -13.833 1.00 94.69 75 ASN A C 1
ATOM 604 O O . ASN A 1 75 ? -1.939 -3.427 -12.964 1.00 94.69 75 ASN A O 1
ATOM 608 N N . ALA A 1 76 ? -1.287 -4.560 -14.780 1.00 93.19 76 ALA A N 1
ATOM 609 C CA . ALA A 1 76 ? -2.488 -5.384 -14.794 1.00 93.19 76 ALA A CA 1
ATOM 610 C C . ALA A 1 76 ? -2.742 -6.216 -13.528 1.00 93.19 76 ALA A C 1
ATOM 612 O O . ALA A 1 76 ? -3.907 -6.272 -13.107 1.00 93.19 76 ALA A O 1
ATOM 613 N N . PRO A 1 77 ? -1.710 -6.777 -12.865 1.00 92.50 77 PRO A N 1
ATOM 614 C CA . PRO A 1 77 ? -1.893 -7.441 -11.579 1.00 92.50 77 PRO A CA 1
ATOM 615 C C . PRO A 1 77 ? -2.472 -6.512 -10.507 1.00 92.50 77 PRO A C 1
ATOM 617 O O . PRO A 1 77 ? -3.435 -6.857 -9.826 1.00 92.50 77 PRO A O 1
ATOM 620 N N . LEU A 1 78 ? -1.946 -5.290 -10.406 1.00 93.00 78 LEU A N 1
ATOM 621 C CA . LEU A 1 78 ? -2.351 -4.305 -9.399 1.00 93.00 78 LEU A CA 1
ATOM 622 C C . LEU A 1 78 ? -3.765 -3.770 -9.630 1.00 93.00 78 LEU A C 1
ATOM 624 O O . LEU A 1 78 ? -4.529 -3.608 -8.679 1.00 93.00 78 LEU A O 1
ATOM 628 N N . ILE A 1 79 ? -4.136 -3.532 -10.890 1.00 94.44 79 ILE A N 1
ATOM 629 C CA . ILE A 1 79 ? -5.504 -3.133 -11.239 1.00 94.44 79 ILE A CA 1
ATOM 630 C C . ILE A 1 79 ? -6.473 -4.268 -10.886 1.00 94.44 79 ILE A C 1
ATOM 632 O O . ILE A 1 79 ? -7.513 -4.021 -10.283 1.00 94.44 79 ILE A O 1
ATOM 636 N N . SER A 1 80 ? -6.125 -5.519 -11.193 1.00 94.56 80 SER A N 1
ATOM 637 C CA . SER A 1 80 ? -6.972 -6.672 -10.863 1.00 94.56 80 SER A CA 1
ATOM 638 C C . SER A 1 80 ? -7.140 -6.854 -9.354 1.00 94.56 80 SER A C 1
ATOM 640 O O . SER 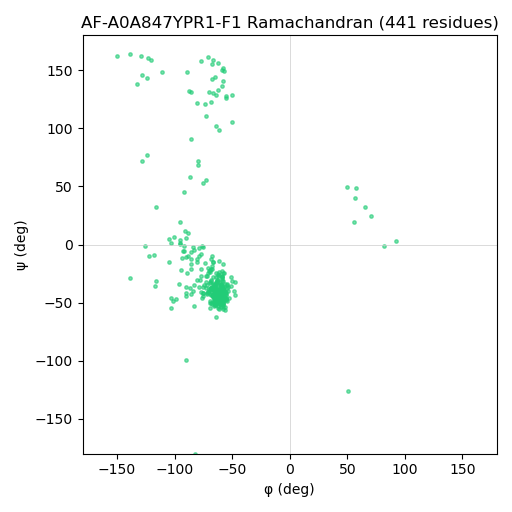A 1 80 ? -8.254 -7.094 -8.891 1.00 94.56 80 SER A O 1
ATOM 642 N N . LEU A 1 81 ? -6.067 -6.665 -8.580 1.00 93.06 81 LEU A N 1
ATOM 643 C CA . LEU A 1 81 ? -6.098 -6.637 -7.116 1.00 93.06 81 LEU A CA 1
ATOM 644 C C . LEU A 1 81 ? -7.072 -5.577 -6.599 1.00 93.06 81 LEU A C 1
ATOM 646 O O . LEU A 1 81 ? -7.998 -5.891 -5.856 1.00 93.06 81 LEU A O 1
ATOM 650 N N . LEU A 1 82 ? -6.915 -4.331 -7.039 1.00 92.06 82 LEU A N 1
ATOM 651 C CA . LEU A 1 82 ? -7.781 -3.229 -6.627 1.00 92.06 82 LEU A CA 1
ATOM 652 C C . LEU A 1 82 ? -9.269 -3.506 -6.906 1.00 92.06 82 LEU A C 1
ATOM 654 O O . LEU A 1 82 ? -10.119 -3.179 -6.080 1.00 92.06 82 LEU A O 1
ATOM 658 N N . LEU A 1 83 ? -9.590 -4.081 -8.068 1.00 93.81 83 LEU A N 1
ATOM 659 C CA . LEU A 1 83 ? -10.973 -4.346 -8.475 1.00 93.81 83 LEU A CA 1
ATOM 660 C C . LEU A 1 83 ? -11.599 -5.569 -7.787 1.00 93.81 83 LEU A C 1
ATOM 662 O O . LEU A 1 83 ? -12.785 -5.824 -7.966 1.00 93.81 83 LEU A O 1
ATOM 666 N N . THR A 1 84 ? -10.830 -6.356 -7.040 1.00 94.25 84 THR A N 1
ATOM 667 C CA . THR A 1 84 ? -11.321 -7.599 -6.424 1.00 94.25 84 THR A CA 1
ATOM 668 C C . THR A 1 84 ? -11.271 -7.555 -4.905 1.00 94.25 84 THR A C 1
ATOM 670 O O . THR A 1 84 ? -12.210 -8.032 -4.276 1.00 94.25 84 THR A O 1
ATOM 673 N N . VAL A 1 85 ? -10.262 -6.915 -4.302 1.00 92.62 85 VAL A N 1
ATOM 674 C CA . VAL A 1 85 ? -10.112 -6.784 -2.838 1.00 92.62 85 VAL A CA 1
ATOM 675 C C . VAL A 1 85 ? -11.386 -6.311 -2.118 1.00 92.62 85 VAL A C 1
ATOM 677 O O . VAL A 1 85 ? -11.694 -6.873 -1.066 1.00 92.62 85 VAL A O 1
ATOM 680 N N . PRO A 1 86 ? -12.193 -5.359 -2.639 1.00 91.75 86 PRO A N 1
ATOM 681 C CA . PRO A 1 86 ? -13.443 -4.970 -1.984 1.00 91.75 86 PRO A CA 1
ATOM 682 C C . PRO A 1 86 ? -14.428 -6.125 -1.746 1.00 91.75 86 PRO A C 1
ATOM 684 O O . PRO A 1 86 ? -15.227 -6.046 -0.812 1.00 91.75 86 PRO A O 1
ATOM 687 N N . LEU A 1 87 ? -14.369 -7.210 -2.527 1.00 93.19 87 LEU A N 1
ATOM 688 C CA . LEU A 1 87 ? -15.222 -8.391 -2.343 1.00 93.19 87 LEU A CA 1
ATOM 689 C C . LEU A 1 87 ? -14.911 -9.160 -1.053 1.00 93.19 87 LEU A C 1
ATOM 691 O O . LEU A 1 87 ? -15.806 -9.817 -0.518 1.00 93.19 87 LEU A O 1
ATOM 695 N N . LEU A 1 88 ? -13.709 -9.001 -0.479 1.00 92.56 88 LEU A N 1
ATOM 696 C CA . LEU A 1 88 ? -13.385 -9.529 0.852 1.00 92.56 88 LEU A CA 1
ATOM 697 C C . LEU A 1 88 ? -14.324 -8.973 1.930 1.00 92.56 88 LEU A C 1
ATOM 699 O O . LEU A 1 88 ? -14.581 -9.651 2.919 1.00 92.56 88 LEU A O 1
ATOM 703 N N . SER A 1 89 ? -14.893 -7.776 1.732 1.00 90.38 89 SER A N 1
ATOM 704 C CA . SER A 1 89 ? -15.842 -7.180 2.683 1.00 90.38 89 SER A CA 1
ATOM 705 C C . SER A 1 89 ? -17.174 -7.926 2.793 1.00 90.38 89 SER A C 1
ATOM 707 O O . SER A 1 89 ? -17.887 -7.724 3.773 1.00 90.38 89 SER A O 1
ATOM 709 N N . SER A 1 90 ? -17.497 -8.821 1.850 1.00 90.69 90 SER A N 1
ATOM 710 C CA . SER A 1 90 ? -18.738 -9.608 1.883 1.00 90.69 90 SER A CA 1
ATOM 711 C C . SER A 1 90 ? -18.873 -10.461 3.149 1.00 90.69 90 SER A C 1
ATOM 713 O O . SER A 1 90 ? -19.989 -10.632 3.639 1.00 90.69 90 SER A O 1
ATOM 715 N N . ILE A 1 91 ? -17.758 -10.901 3.753 1.00 91.06 91 ILE A N 1
ATOM 716 C CA . ILE A 1 91 ? -17.795 -11.688 4.994 1.00 91.06 91 ILE A CA 1
ATOM 717 C C . ILE A 1 91 ? -18.433 -10.922 6.161 1.00 91.06 91 ILE A C 1
ATOM 719 O O . ILE A 1 91 ? -19.023 -11.537 7.043 1.00 91.06 91 ILE A O 1
ATOM 723 N N . LEU A 1 92 ? -18.385 -9.582 6.148 1.00 88.69 92 LEU A N 1
ATOM 724 C CA . LEU A 1 92 ? -18.973 -8.741 7.198 1.00 88.69 92 LEU A CA 1
ATOM 725 C C . LEU A 1 92 ? -20.504 -8.778 7.218 1.00 88.69 92 LEU A C 1
ATOM 727 O O . LEU A 1 92 ? -21.110 -8.297 8.173 1.00 88.69 92 LEU A O 1
ATOM 731 N N . TYR A 1 93 ? -21.125 -9.322 6.174 1.00 88.44 93 TYR A N 1
ATOM 732 C CA . TYR A 1 93 ? -22.576 -9.392 6.026 1.00 88.44 93 TYR A CA 1
ATOM 733 C C . TYR A 1 93 ? -23.130 -10.790 6.324 1.00 88.44 93 TYR A C 1
ATOM 735 O O . TYR A 1 93 ? -24.336 -11.008 6.240 1.00 88.44 93 TYR A O 1
ATOM 743 N N . PHE A 1 94 ? -22.274 -11.750 6.694 1.00 89.56 94 PHE A N 1
ATOM 744 C CA . PHE A 1 94 ? -22.711 -13.104 7.052 1.00 89.56 94 PHE A CA 1
ATOM 745 C C . PHE A 1 94 ? -23.412 -13.155 8.409 1.00 89.56 94 PHE A C 1
ATOM 747 O O . PHE A 1 94 ? -24.261 -14.011 8.638 1.00 89.56 94 PHE A O 1
ATOM 754 N N . GLU A 1 95 ? -23.084 -12.231 9.304 1.00 86.75 95 GLU A N 1
ATOM 755 C CA . GLU A 1 95 ? -23.702 -12.072 10.615 1.00 86.75 95 GLU A CA 1
ATOM 756 C C . GLU A 1 95 ? -23.898 -10.581 10.905 1.00 86.75 95 GLU A C 1
ATOM 758 O O . GLU A 1 95 ? -23.254 -9.745 10.268 1.00 86.75 95 GLU A O 1
ATOM 763 N N . PRO A 1 96 ? -24.738 -10.210 11.887 1.00 84.69 96 PRO A N 1
ATOM 764 C CA . PRO A 1 96 ? -24.866 -8.825 12.335 1.00 84.69 96 PRO A CA 1
ATOM 765 C C . PRO A 1 96 ? -23.633 -8.377 13.150 1.00 84.69 96 PRO A C 1
ATOM 767 O O . PRO A 1 96 ? -23.752 -7.904 14.281 1.00 84.69 96 PRO A O 1
ATOM 770 N N . TYR A 1 97 ? -22.427 -8.499 12.574 1.00 84.69 97 TYR A N 1
ATOM 771 C CA . TYR A 1 97 ? -21.157 -8.137 13.209 1.00 84.69 97 TYR 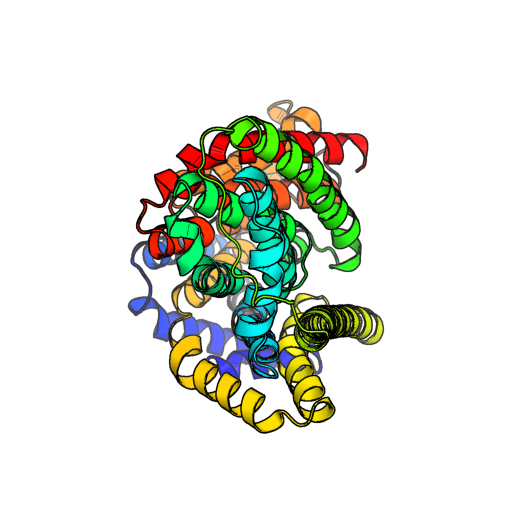A CA 1
ATOM 772 C C . TYR A 1 97 ? -21.164 -6.692 13.701 1.00 84.69 97 TYR A C 1
ATOM 774 O O . TYR A 1 97 ? -20.619 -6.408 14.761 1.00 84.69 97 TYR A O 1
ATOM 782 N N . GLN A 1 98 ? -21.822 -5.780 12.983 1.00 80.56 98 GLN A N 1
ATOM 783 C CA . GLN A 1 98 ? -21.940 -4.388 13.408 1.00 80.56 98 GLN A CA 1
ATOM 784 C C . GLN A 1 98 ? -22.644 -4.249 14.769 1.00 80.56 98 GLN A C 1
ATOM 786 O O . GLN A 1 98 ? -22.168 -3.506 15.620 1.00 80.56 98 GLN A O 1
ATOM 791 N N . GLN A 1 99 ? -23.736 -4.978 15.010 1.00 81.06 99 GLN A N 1
ATOM 792 C CA . GLN A 1 99 ? -24.448 -4.924 16.293 1.00 81.06 99 GLN A CA 1
ATOM 793 C C . GLN A 1 99 ? -23.592 -5.545 17.403 1.00 81.06 99 GLN A C 1
ATOM 795 O O . GLN A 1 99 ? -23.286 -4.895 18.399 1.00 81.06 99 GLN A O 1
ATOM 800 N N . HIS A 1 100 ? -23.081 -6.755 17.169 1.00 85.12 100 HIS A N 1
ATOM 801 C CA . HIS A 1 100 ? -22.270 -7.482 18.144 1.00 85.12 100 HIS A CA 1
ATOM 802 C C . HIS A 1 100 ? -20.973 -6.756 18.538 1.00 85.12 100 HIS A C 1
ATOM 804 O O . HIS A 1 100 ? -20.590 -6.753 19.709 1.00 85.12 100 HIS A O 1
ATOM 810 N N . LEU A 1 101 ? -20.287 -6.129 17.578 1.00 82.50 101 LEU A N 1
ATOM 811 C CA . LEU A 1 101 ? -19.079 -5.349 17.850 1.00 82.50 101 LEU A CA 1
ATOM 812 C C . LEU A 1 101 ? -19.399 -4.063 18.616 1.00 82.50 101 LEU A C 1
ATOM 814 O O . LEU A 1 101 ? -18.586 -3.646 19.438 1.00 82.50 101 LEU A O 1
ATOM 818 N N . SER A 1 102 ? -20.575 -3.466 18.396 1.00 80.50 102 SER A N 1
ATOM 819 C CA . SER A 1 102 ? -21.030 -2.286 19.141 1.00 80.50 102 SER A CA 1
ATOM 820 C C . SER A 1 102 ? -21.195 -2.621 20.619 1.00 80.50 102 SER A C 1
ATOM 822 O O . SER A 1 102 ? -20.662 -1.913 21.476 1.00 80.50 102 SER A O 1
ATOM 824 N N . ASP A 1 103 ? -21.869 -3.734 20.914 1.00 80.56 103 ASP A N 1
ATOM 825 C CA . ASP A 1 103 ? -22.144 -4.177 22.285 1.00 80.56 103 ASP A CA 1
ATOM 826 C C . ASP A 1 103 ? -20.854 -4.446 23.064 1.00 80.56 103 ASP A C 1
ATOM 828 O O . ASP A 1 103 ? -20.705 -4.033 24.214 1.00 80.56 103 ASP A O 1
ATOM 832 N N . ILE A 1 104 ? -19.883 -5.103 22.418 1.00 80.00 104 ILE A N 1
ATOM 833 C CA . ILE A 1 104 ? -18.558 -5.332 23.005 1.00 80.00 104 ILE A CA 1
ATOM 834 C C . ILE A 1 104 ? -17.855 -4.002 23.231 1.00 80.00 104 ILE A C 1
ATOM 836 O O . ILE A 1 104 ? -17.317 -3.759 24.310 1.00 80.00 104 ILE A O 1
ATOM 840 N N . ALA A 1 105 ? -17.820 -3.148 22.211 1.00 79.06 105 ALA A N 1
ATOM 841 C CA . ALA A 1 105 ? -17.002 -1.957 22.244 1.00 79.06 105 ALA A CA 1
ATOM 842 C C . ALA A 1 105 ? -17.440 -0.973 23.332 1.00 79.06 105 ALA A C 1
ATOM 844 O O . ALA A 1 105 ? -16.587 -0.464 24.059 1.00 79.06 105 ALA A O 1
ATOM 845 N N . VAL A 1 106 ? -18.749 -0.746 23.498 1.00 76.81 106 VAL A N 1
ATOM 846 C CA . VAL A 1 106 ? -19.288 0.184 24.505 1.00 76.81 106 VAL A CA 1
ATOM 847 C C . VAL A 1 106 ? -18.862 -0.206 25.926 1.00 76.81 106 VAL A C 1
ATOM 849 O O . VAL A 1 106 ? -18.538 0.678 26.717 1.00 76.81 106 VAL A O 1
ATOM 852 N N . LYS A 1 107 ? -18.748 -1.507 26.234 1.00 77.75 107 LYS A N 1
ATOM 853 C CA . LYS A 1 107 ? -18.309 -2.005 27.552 1.00 77.75 107 LYS A CA 1
ATOM 854 C C . LYS A 1 107 ? -16.894 -1.560 27.935 1.00 77.75 107 LYS A C 1
ATOM 856 O O . LYS A 1 107 ? -16.609 -1.340 29.110 1.00 77.75 107 LYS A O 1
ATOM 861 N N . TYR A 1 108 ? -15.995 -1.446 26.960 1.00 81.50 108 TYR A N 1
ATOM 862 C CA . TYR A 1 108 ? -14.596 -1.081 27.209 1.00 81.50 108 TYR A CA 1
ATOM 863 C C . TYR A 1 108 ? -14.355 0.432 27.159 1.00 81.50 108 TYR A C 1
ATOM 865 O O . TYR A 1 108 ? -13.291 0.906 27.569 1.00 81.50 108 TYR A O 1
ATOM 873 N N . VAL A 1 109 ? -15.336 1.212 26.700 1.00 84.06 109 VAL A N 1
ATOM 874 C CA . VAL A 1 109 ? -15.233 2.667 26.596 1.00 84.06 109 VAL A CA 1
ATOM 875 C C . VAL A 1 109 ? -15.620 3.318 27.922 1.00 84.06 109 VAL A C 1
ATOM 877 O O . VAL A 1 109 ? -16.774 3.655 28.160 1.00 84.06 109 VAL A O 1
ATOM 880 N N . SER A 1 110 ? -14.626 3.536 28.784 1.00 81.06 110 SER A N 1
ATOM 881 C CA . SER A 1 110 ? -14.824 4.238 30.064 1.00 81.06 110 SER A CA 1
ATOM 882 C C . SER A 1 110 ? -14.028 5.540 30.197 1.00 81.06 110 SER A C 1
ATOM 884 O O . SER A 1 110 ? -14.207 6.273 31.162 1.00 81.06 110 SER A O 1
ATOM 886 N N . SER A 1 111 ? -13.114 5.824 29.268 1.00 85.44 111 SER A N 1
ATOM 887 C CA . SER A 1 111 ? -12.300 7.043 29.259 1.00 85.44 111 SER A CA 1
ATOM 888 C C . SER A 1 111 ? -11.937 7.438 27.823 1.00 85.44 111 SER A C 1
ATOM 890 O O . SER A 1 111 ? -12.011 6.586 26.933 1.00 85.44 111 SER A O 1
ATOM 892 N N . PRO A 1 112 ? -11.507 8.690 27.571 1.00 89.50 112 PRO A N 1
ATOM 893 C CA . PRO A 1 112 ? -11.054 9.121 26.246 1.00 89.50 112 PRO A CA 1
ATOM 894 C C . PRO A 1 112 ? -9.935 8.239 25.687 1.00 89.50 112 PRO A C 1
ATOM 896 O O . PRO A 1 112 ? -9.999 7.811 24.538 1.00 89.50 112 PRO A O 1
ATOM 899 N N . PHE A 1 113 ? -8.948 7.891 26.516 1.00 91.69 113 PHE A N 1
ATOM 900 C CA . PHE A 1 113 ? -7.879 6.982 26.111 1.00 91.69 113 PHE A CA 1
ATOM 901 C C . PHE A 1 113 ? -8.402 5.584 25.764 1.00 91.69 113 PHE A C 1
ATOM 903 O O . PHE A 1 113 ? -8.040 5.038 24.727 1.00 91.69 113 PHE A O 1
ATOM 910 N N . ARG A 1 114 ? -9.301 5.008 26.574 1.00 90.50 114 ARG A N 1
ATOM 911 C CA . ARG A 1 114 ? -9.888 3.694 26.263 1.00 90.50 114 ARG A CA 1
ATOM 912 C C . ARG A 1 114 ? -10.749 3.732 25.001 1.00 90.50 114 ARG A C 1
ATOM 914 O O . ARG A 1 114 ? -10.693 2.792 24.220 1.00 90.50 114 ARG A O 1
ATOM 921 N N . PHE A 1 115 ? -11.481 4.820 24.759 1.00 91.62 115 PHE A N 1
ATOM 922 C CA . PHE A 1 115 ? -12.194 5.029 23.497 1.00 91.62 115 PHE A CA 1
ATOM 923 C C . PHE A 1 115 ? -11.234 5.051 22.306 1.00 91.62 115 PHE A C 1
ATOM 925 O O . PHE A 1 115 ? -11.431 4.303 21.351 1.00 91.62 115 PHE A O 1
ATOM 932 N N . TYR A 1 116 ? -10.152 5.829 22.400 1.00 94.50 116 TYR A N 1
ATOM 933 C CA . TYR A 1 116 ? -9.093 5.856 21.393 1.00 94.50 116 TYR A CA 1
ATOM 934 C C . TYR A 1 116 ? -8.517 4.454 21.129 1.00 94.50 116 TYR A C 1
ATOM 936 O O . TYR A 1 116 ? -8.391 4.053 19.972 1.00 94.50 116 TYR A O 1
ATOM 944 N N . LEU A 1 117 ? -8.221 3.680 22.179 1.00 94.25 117 LEU A N 1
ATOM 945 C CA . LEU A 1 117 ? -7.684 2.322 22.051 1.00 94.25 117 LEU A CA 1
ATOM 946 C C . LEU A 1 117 ? -8.661 1.354 21.389 1.00 94.25 117 LEU A C 1
ATOM 948 O O . LEU A 1 117 ? -8.270 0.608 20.497 1.00 94.25 117 LEU A O 1
ATOM 952 N N . VAL A 1 118 ? -9.925 1.364 21.807 1.00 92.88 118 VAL A N 1
ATOM 953 C CA . VAL A 1 118 ? -10.950 0.469 21.260 1.00 92.88 118 VAL A CA 1
ATOM 954 C C . VAL A 1 118 ? -11.187 0.772 19.778 1.00 92.88 118 VAL A C 1
ATOM 956 O O . VAL A 1 118 ? -11.188 -0.150 18.964 1.00 92.88 118 VAL A O 1
ATOM 959 N N . VAL A 1 119 ? -11.326 2.052 19.414 1.00 94.44 119 VAL A N 1
ATOM 960 C CA . VAL A 1 119 ? -11.528 2.475 18.018 1.00 94.44 119 VAL A CA 1
ATOM 961 C C . VAL A 1 119 ? -10.318 2.124 17.158 1.00 94.44 119 VAL A C 1
ATOM 963 O O . VAL A 1 119 ? -10.486 1.518 16.102 1.00 94.44 119 VAL A O 1
ATOM 966 N N . SER A 1 120 ? -9.109 2.478 17.604 1.00 96.00 120 SER A N 1
ATOM 967 C CA . SER A 1 120 ? -7.889 2.210 16.837 1.00 96.00 120 SER A CA 1
ATOM 968 C C . SER A 1 120 ? -7.633 0.716 16.681 1.00 96.00 120 SER A C 1
ATOM 970 O O . SER A 1 120 ? -7.367 0.280 15.572 1.00 96.00 120 SER A O 1
ATOM 972 N N . THR A 1 121 ? -7.808 -0.088 17.734 1.00 93.06 121 THR A N 1
ATOM 973 C CA . THR A 1 121 ? -7.633 -1.550 17.674 1.00 93.06 121 THR A CA 1
ATOM 974 C C . THR A 1 121 ? -8.644 -2.200 16.740 1.00 93.06 121 THR A C 1
ATOM 976 O O . THR A 1 121 ? -8.271 -3.039 15.919 1.00 93.06 121 THR A O 1
ATOM 979 N N . LEU A 1 122 ? -9.922 -1.811 16.833 1.00 91.19 122 LEU A N 1
ATOM 980 C CA . LEU A 1 122 ? -10.942 -2.358 15.944 1.00 91.19 122 LEU A CA 1
ATOM 981 C C . LEU A 1 122 ? -10.670 -1.960 14.495 1.00 91.19 122 LEU A C 1
ATOM 983 O O . LEU A 1 122 ? -10.811 -2.793 13.600 1.00 91.19 122 LEU A O 1
ATOM 987 N N . LEU A 1 123 ? -10.243 -0.715 14.260 1.00 93.75 123 LEU A N 1
ATOM 988 C CA . LEU A 1 123 ? -9.850 -0.309 12.923 1.00 93.75 123 LEU A CA 1
ATOM 989 C C . LEU A 1 123 ? -8.631 -1.095 12.447 1.00 93.75 123 LEU A C 1
ATOM 991 O O . LEU A 1 123 ? -8.679 -1.594 11.334 1.00 93.75 123 LEU A O 1
ATOM 995 N N . THR A 1 124 ? -7.591 -1.285 13.262 1.00 93.69 124 THR A N 1
ATOM 996 C CA . THR A 1 124 ? -6.421 -2.088 12.882 1.00 93.69 124 THR A CA 1
ATOM 997 C C . THR A 1 124 ? -6.838 -3.497 12.463 1.00 93.69 124 THR A C 1
ATOM 999 O O . THR A 1 124 ? -6.419 -3.971 11.408 1.00 93.69 124 THR A O 1
ATOM 1002 N N . LEU A 1 125 ? -7.702 -4.147 13.247 1.00 88.88 125 LEU A N 1
ATOM 1003 C CA . LEU A 1 125 ? -8.175 -5.501 12.964 1.00 88.88 125 LEU A CA 1
ATOM 1004 C C . LEU A 1 125 ? -8.957 -5.560 11.649 1.00 88.88 125 LEU A C 1
ATOM 1006 O O . LEU A 1 125 ? -8.644 -6.378 10.787 1.00 88.88 125 LEU A O 1
ATOM 1010 N N . LEU A 1 126 ? -9.940 -4.679 11.462 1.00 88.88 126 LEU A N 1
ATOM 1011 C CA . LEU A 1 126 ? -10.786 -4.701 10.267 1.00 88.88 126 LEU A CA 1
ATOM 1012 C C . LEU A 1 126 ? -10.030 -4.237 9.020 1.00 88.88 126 LEU A C 1
ATOM 1014 O O . LEU A 1 126 ? -10.154 -4.846 7.958 1.00 88.88 126 LEU A O 1
ATOM 1018 N N . ALA A 1 127 ? -9.227 -3.180 9.141 1.00 92.00 127 ALA A N 1
ATOM 1019 C CA . ALA A 1 127 ? -8.476 -2.598 8.037 1.00 92.00 127 ALA A CA 1
ATOM 1020 C C . ALA A 1 127 ? -7.507 -3.607 7.422 1.00 92.00 127 ALA A C 1
ATOM 1022 O O . ALA A 1 127 ? -7.403 -3.627 6.201 1.00 92.00 127 ALA A O 1
ATOM 1023 N N . SER A 1 128 ? -6.907 -4.501 8.223 1.00 89.25 128 SER A N 1
ATOM 1024 C CA . SER A 1 128 ? -6.033 -5.579 7.731 1.00 89.25 128 SER A CA 1
ATOM 1025 C C . SER A 1 128 ? -6.653 -6.392 6.585 1.00 89.25 128 SER A C 1
ATOM 1027 O O . SER A 1 128 ? -5.932 -6.826 5.687 1.00 89.25 128 SER A O 1
ATOM 1029 N N . LEU A 1 129 ? -7.984 -6.527 6.569 1.00 80.06 129 LEU A N 1
ATOM 1030 C CA . LEU A 1 129 ? -8.721 -7.276 5.561 1.00 80.06 129 LEU A CA 1
ATOM 1031 C C . LEU A 1 129 ? -9.411 -6.375 4.531 1.00 80.06 129 LEU A C 1
ATOM 1033 O O . LEU A 1 129 ? -9.201 -6.542 3.332 1.00 80.06 129 LEU A O 1
ATOM 1037 N N . ILE A 1 130 ? -10.237 -5.428 4.989 1.00 84.25 130 ILE A N 1
ATOM 1038 C CA . ILE A 1 130 ? -11.154 -4.661 4.121 1.00 84.25 130 ILE A CA 1
ATOM 1039 C C . ILE A 1 130 ? -10.636 -3.257 3.769 1.00 84.25 130 ILE A C 1
ATOM 1041 O O . ILE A 1 130 ? -11.357 -2.459 3.163 1.00 84.25 130 ILE A O 1
ATOM 1045 N N . ASN A 1 131 ? -9.394 -2.938 4.150 1.00 90.12 131 ASN A N 1
ATOM 1046 C CA . ASN A 1 131 ? -8.696 -1.697 3.818 1.00 90.12 131 ASN A CA 1
ATOM 1047 C C . ASN A 1 131 ? -9.551 -0.446 4.127 1.00 90.12 131 ASN A C 1
ATOM 1049 O O . ASN A 1 131 ? -10.055 -0.306 5.243 1.00 90.12 131 ASN A O 1
ATOM 1053 N N . LEU A 1 132 ? -9.758 0.461 3.164 1.00 88.88 132 LEU A N 1
ATOM 1054 C CA . LEU A 1 132 ? -10.467 1.734 3.346 1.00 88.88 132 LEU A CA 1
ATOM 1055 C C . LEU A 1 132 ? -11.933 1.567 3.777 1.00 88.88 132 LEU A C 1
ATOM 1057 O O . LEU A 1 132 ? -12.492 2.468 4.402 1.00 88.88 132 LEU A O 1
ATOM 1061 N N . ALA A 1 133 ? -12.563 0.421 3.495 1.00 87.75 133 ALA A N 1
ATOM 1062 C CA . ALA A 1 133 ? -13.939 0.165 3.925 1.00 87.75 133 ALA A CA 1
ATOM 1063 C C . ALA A 1 133 ? -14.067 0.112 5.459 1.00 87.75 133 ALA A C 1
ATOM 1065 O O . ALA A 1 133 ? -15.128 0.425 6.003 1.00 87.75 133 ALA A O 1
ATOM 1066 N N . SER A 1 134 ? -12.974 -0.199 6.165 1.00 92.00 134 SER A N 1
ATOM 1067 C CA . SER A 1 134 ? -12.932 -0.224 7.630 1.00 92.00 134 SER A CA 1
ATOM 1068 C C . SER A 1 134 ? -13.269 1.130 8.252 1.00 92.00 134 SER A C 1
ATOM 1070 O O . SER A 1 134 ? -13.952 1.161 9.274 1.00 92.00 134 SER A O 1
ATOM 1072 N N . PHE A 1 135 ? -12.888 2.245 7.613 1.00 93.56 135 PHE A N 1
ATOM 1073 C CA . PHE A 1 135 ? -13.231 3.585 8.092 1.00 93.56 135 PHE A CA 1
ATOM 1074 C C . PHE A 1 135 ? -14.740 3.773 8.168 1.00 93.56 135 PHE A C 1
ATOM 1076 O O . PHE A 1 135 ? -15.231 4.193 9.208 1.00 93.56 135 PHE A O 1
ATOM 1083 N N . HIS A 1 136 ? -15.481 3.433 7.109 1.00 90.62 136 HIS A N 1
ATOM 1084 C CA . HIS A 1 136 ? -16.941 3.557 7.101 1.00 90.62 136 HIS A CA 1
ATOM 1085 C C . HIS A 1 136 ? -17.573 2.691 8.188 1.00 90.62 136 HIS A C 1
ATOM 1087 O O . HIS A 1 136 ? -18.411 3.177 8.947 1.00 90.62 136 HIS A O 1
ATOM 1093 N N . PHE A 1 137 ? -17.129 1.436 8.295 1.00 88.75 137 PHE A N 1
ATOM 1094 C CA . PHE A 1 137 ? -17.665 0.481 9.258 1.00 88.75 137 PHE A CA 1
ATOM 1095 C C . PHE A 1 137 ? -17.446 0.948 10.703 1.00 88.75 137 PHE A C 1
ATOM 1097 O O . PHE A 1 137 ? -18.402 1.099 11.463 1.00 88.75 137 PHE A O 1
ATOM 1104 N N . VAL A 1 138 ? -16.197 1.241 11.081 1.00 92.31 138 VAL A N 1
ATOM 1105 C CA . VAL A 1 138 ? -15.853 1.680 12.443 1.00 92.31 138 VAL A CA 1
ATOM 1106 C C . VAL A 1 138 ? -16.434 3.064 12.729 1.00 92.31 138 VAL A C 1
ATOM 1108 O O . VAL A 1 138 ? -16.929 3.308 13.829 1.00 92.31 138 VAL A O 1
ATOM 1111 N N . HIS A 1 139 ? -16.458 3.962 11.741 1.00 92.94 139 HIS A N 1
ATOM 1112 C CA . HIS A 1 139 ? -17.092 5.265 11.897 1.00 92.94 139 HIS A CA 1
ATOM 1113 C C . HIS A 1 139 ? -18.582 5.129 12.218 1.00 92.94 139 HIS A C 1
ATOM 1115 O O . HIS A 1 139 ? -19.053 5.703 13.197 1.00 92.94 139 HIS A O 1
ATOM 1121 N N . GLN A 1 140 ? -19.324 4.350 11.427 1.00 89.69 140 GLN A N 1
ATOM 1122 C CA . GLN A 1 140 ? -20.755 4.135 11.629 1.00 89.69 140 GLN A CA 1
ATOM 1123 C C . GLN A 1 140 ? -21.042 3.460 12.973 1.00 89.69 140 GLN A C 1
ATOM 1125 O O . GLN A 1 140 ? -21.981 3.862 13.660 1.00 89.69 140 GLN A O 1
ATOM 1130 N N . LEU A 1 141 ? -20.209 2.490 13.359 1.00 87.56 141 LEU A N 1
ATOM 1131 C CA . LEU A 1 141 ? -20.299 1.780 14.631 1.00 87.56 141 LEU A CA 1
ATOM 1132 C C . LEU A 1 141 ? -20.207 2.731 15.829 1.00 87.56 141 LEU A C 1
ATOM 1134 O O . LEU A 1 141 ? -21.050 2.708 16.721 1.00 87.56 141 LEU A O 1
ATOM 1138 N N . PHE A 1 142 ? -19.195 3.599 15.834 1.00 89.50 142 PHE A N 1
ATOM 1139 C CA . PHE A 1 142 ? -18.928 4.481 16.967 1.00 89.50 142 PHE A CA 1
ATOM 1140 C C . PHE A 1 142 ? -19.581 5.853 16.858 1.00 89.50 142 PHE A C 1
ATOM 1142 O O . PHE A 1 142 ? -19.530 6.599 17.831 1.00 89.50 142 PHE A O 1
ATOM 1149 N N . ARG A 1 143 ? -20.234 6.201 15.741 1.00 88.12 143 ARG A N 1
ATOM 1150 C CA . ARG A 1 143 ? -20.872 7.513 15.529 1.00 88.12 143 ARG A CA 1
ATOM 1151 C C . ARG A 1 143 ? -21.745 7.980 16.706 1.00 88.12 143 ARG A C 1
ATOM 1153 O O . ARG A 1 143 ? -21.637 9.157 17.057 1.00 88.12 143 ARG A O 1
ATOM 1160 N N . PRO A 1 144 ? -22.587 7.136 17.343 1.00 85.50 144 PRO A N 1
ATOM 1161 C CA . PRO A 1 144 ? -23.393 7.570 18.487 1.00 85.50 144 PRO A CA 1
ATOM 1162 C C . PRO A 1 144 ? -22.538 7.959 19.700 1.00 85.50 144 PRO A C 1
ATOM 1164 O O . PRO A 1 144 ? -22.836 8.936 20.385 1.00 85.50 144 PRO A O 1
ATOM 1167 N N . LEU A 1 145 ? -21.456 7.216 19.941 1.00 84.00 145 LEU A N 1
ATOM 1168 C CA . LEU A 1 145 ? -20.570 7.389 21.090 1.00 84.00 145 LEU A CA 1
ATOM 1169 C C . LEU A 1 145 ? -19.528 8.491 20.860 1.00 84.00 145 LEU A C 1
ATOM 1171 O O . LEU A 1 145 ? -19.210 9.242 21.778 1.00 84.00 145 LEU A O 1
ATOM 1175 N N . ALA A 1 146 ? -19.056 8.638 19.622 1.00 87.38 146 ALA A N 1
ATOM 1176 C CA . ALA A 1 146 ? -18.069 9.622 19.199 1.00 87.38 146 ALA A CA 1
ATOM 1177 C C . ALA A 1 146 ? -18.520 11.063 19.472 1.00 87.38 146 ALA A C 1
ATOM 1179 O O . ALA A 1 146 ? -17.680 11.910 19.755 1.00 87.38 146 ALA A O 1
ATOM 1180 N N . LYS A 1 147 ? -19.835 11.336 19.484 1.00 86.25 147 LYS A N 1
ATOM 1181 C CA . LYS A 1 147 ? -20.399 12.647 19.863 1.00 86.25 147 LYS A CA 1
ATOM 1182 C C . LYS A 1 147 ? -20.029 13.088 21.285 1.00 86.25 147 LYS A C 1
ATOM 1184 O O . LYS A 1 147 ? -20.081 14.278 21.574 1.00 86.25 147 LYS A O 1
ATOM 1189 N N . LYS A 1 148 ? -19.684 12.148 22.173 1.00 85.94 148 LYS A N 1
ATOM 1190 C CA . LYS A 1 148 ? -19.282 12.426 23.563 1.00 85.94 148 LYS A CA 1
ATOM 1191 C C . LYS A 1 148 ? -17.788 12.748 23.703 1.00 85.94 148 LYS A C 1
ATOM 1193 O O . LYS A 1 148 ? -17.347 13.099 24.794 1.00 85.94 148 LYS A O 1
ATOM 1198 N N . PHE A 1 149 ? -17.012 12.621 22.627 1.00 87.12 149 PHE A N 1
ATOM 1199 C CA . PHE A 1 149 ? -15.562 12.796 22.621 1.00 87.12 149 PHE A CA 1
ATOM 1200 C C . PHE A 1 149 ? -15.130 13.878 21.621 1.00 87.12 149 PHE A C 1
ATOM 1202 O O . PHE A 1 149 ? -15.872 14.199 20.692 1.00 87.12 149 PHE A O 1
ATOM 1209 N N . PRO A 1 150 ? -13.918 14.447 21.764 1.00 88.69 150 PRO A N 1
ATOM 1210 C CA . PRO A 1 150 ? -13.388 15.385 20.784 1.00 88.69 150 PRO A CA 1
ATOM 1211 C C . PRO A 1 150 ? -13.285 14.739 19.401 1.00 88.69 150 PRO A C 1
ATOM 1213 O O . PRO A 1 150 ? -12.769 13.628 19.270 1.00 88.69 150 PRO A O 1
ATOM 1216 N N . VAL A 1 151 ? -13.685 15.464 18.354 1.00 90.81 151 VAL A N 1
ATOM 1217 C CA . VAL A 1 151 ? -13.625 14.948 16.974 1.00 90.81 151 VAL A CA 1
ATOM 1218 C C . VAL A 1 151 ? -12.194 14.556 16.587 1.00 90.81 151 VAL A C 1
ATOM 1220 O O . VAL A 1 151 ? -12.003 13.503 15.985 1.00 90.81 151 VAL A O 1
ATOM 1223 N N . LYS A 1 152 ? -11.188 15.332 17.030 1.00 93.31 152 LYS A N 1
ATOM 1224 C CA . LYS A 1 152 ? -9.759 15.012 16.857 1.00 93.31 152 LYS A CA 1
ATOM 1225 C C . LYS A 1 152 ? -9.389 13.639 17.421 1.00 93.31 152 LYS A C 1
ATOM 1227 O O . LYS A 1 152 ? -8.599 12.925 16.812 1.00 93.31 152 LYS A O 1
ATOM 1232 N N . LEU A 1 153 ? -9.928 13.269 18.584 1.00 94.25 153 LEU A N 1
ATOM 1233 C CA . LEU A 1 153 ? -9.624 11.983 19.209 1.00 94.25 153 LEU A CA 1
ATOM 1234 C C . LEU A 1 153 ? -10.128 10.852 18.316 1.00 94.25 153 LEU A C 1
ATOM 1236 O O . LEU A 1 153 ? -9.375 9.932 18.004 1.00 94.25 153 LEU A O 1
ATOM 1240 N N . PHE A 1 154 ? -11.379 10.950 17.863 1.00 94.44 154 PHE A N 1
ATOM 1241 C CA . PHE A 1 154 ? -11.978 9.929 17.014 1.00 94.44 154 PHE A CA 1
ATOM 1242 C C . PHE A 1 154 ? -11.278 9.822 15.655 1.00 94.44 154 PHE A C 1
ATOM 1244 O O . PHE A 1 154 ? -10.936 8.718 15.234 1.00 94.44 154 PHE A O 1
ATOM 1251 N N . SER A 1 155 ? -10.994 10.954 15.002 1.00 94.88 155 SER A N 1
ATOM 1252 C CA . SER A 1 155 ? -10.269 10.968 13.727 1.00 94.88 155 SER A CA 1
ATOM 1253 C C . SER A 1 155 ? -8.846 10.419 13.870 1.00 94.88 155 SER A C 1
ATOM 1255 O O . SER A 1 155 ? -8.426 9.596 13.058 1.00 94.88 155 SER A O 1
ATOM 1257 N N . SER A 1 156 ? -8.134 10.784 14.940 1.00 95.94 156 SER A N 1
ATOM 1258 C CA . SER A 1 156 ? -6.787 10.274 15.227 1.00 95.94 156 SER A CA 1
ATOM 1259 C C . SER A 1 156 ? -6.792 8.777 15.532 1.00 95.94 156 SER A C 1
ATOM 1261 O O . SER A 1 156 ? -5.936 8.058 15.031 1.00 95.94 156 SER A O 1
ATOM 1263 N N . ALA A 1 157 ? -7.765 8.279 16.303 1.00 96.44 157 ALA A N 1
ATOM 1264 C CA . ALA A 1 157 ? -7.900 6.848 16.573 1.00 96.44 157 ALA A CA 1
ATOM 1265 C C . ALA A 1 157 ? -8.107 6.051 15.280 1.00 96.44 157 ALA A C 1
ATOM 1267 O O . ALA A 1 157 ? -7.481 5.008 15.092 1.00 96.44 157 ALA A O 1
ATOM 1268 N N . LEU A 1 158 ? -8.946 6.571 14.377 1.00 96.75 158 LEU A N 1
ATOM 1269 C CA . LEU A 1 158 ? -9.170 5.960 13.078 1.00 96.75 158 LEU A CA 1
ATOM 1270 C C . LEU A 1 158 ? -7.874 5.972 12.252 1.00 96.75 158 LEU A C 1
ATOM 1272 O O . LEU A 1 158 ? -7.312 4.921 11.972 1.00 96.75 158 LEU A O 1
ATOM 1276 N N . ILE A 1 159 ? -7.315 7.131 11.905 1.00 96.06 159 ILE A N 1
ATOM 1277 C CA . ILE A 1 159 ? -6.147 7.141 11.009 1.00 96.06 159 ILE A CA 1
ATOM 1278 C C . ILE A 1 159 ? -4.944 6.384 11.594 1.00 96.06 159 ILE A C 1
ATOM 1280 O O . ILE A 1 159 ? -4.309 5.624 10.872 1.00 96.06 159 ILE A O 1
ATOM 1284 N N . ARG A 1 160 ? -4.669 6.486 12.903 1.00 96.69 160 ARG A N 1
ATOM 1285 C CA . ARG A 1 160 ? -3.534 5.788 13.533 1.00 96.69 160 ARG A CA 1
ATOM 1286 C C . ARG A 1 160 ? -3.722 4.270 13.581 1.00 96.69 160 ARG A C 1
ATOM 1288 O O . ARG A 1 160 ? -2.737 3.558 13.423 1.00 96.69 160 ARG A O 1
ATOM 1295 N N . GLY A 1 161 ? -4.952 3.770 13.734 1.00 96.06 161 GLY A N 1
ATOM 1296 C CA . GLY A 1 161 ? -5.251 2.334 13.618 1.00 96.06 161 GLY A CA 1
ATOM 1297 C C . GLY A 1 161 ? -5.150 1.805 12.180 1.00 96.06 161 GLY A C 1
ATOM 1298 O O . GLY A 1 161 ? -4.881 0.631 11.947 1.00 96.06 161 GLY A O 1
ATOM 1299 N N . PHE A 1 162 ? -5.313 2.673 11.181 1.00 96.00 162 PHE A N 1
ATOM 1300 C CA . PHE A 1 162 ? -5.221 2.282 9.775 1.00 96.00 162 PHE A CA 1
ATOM 1301 C C . PHE A 1 162 ? -3.772 2.063 9.316 1.00 96.00 162 PHE A C 1
ATOM 1303 O O . PHE A 1 162 ? -3.495 1.111 8.584 1.00 96.00 162 PHE A O 1
ATOM 1310 N N . LEU A 1 163 ? -2.851 2.934 9.743 1.00 95.94 163 LEU A N 1
ATOM 1311 C CA . LEU A 1 163 ? -1.490 3.018 9.197 1.00 95.94 163 LEU A CA 1
ATOM 1312 C C . LEU A 1 163 ? -0.679 1.716 9.270 1.00 95.94 163 LEU A C 1
ATOM 1314 O O . LEU A 1 163 ? -0.095 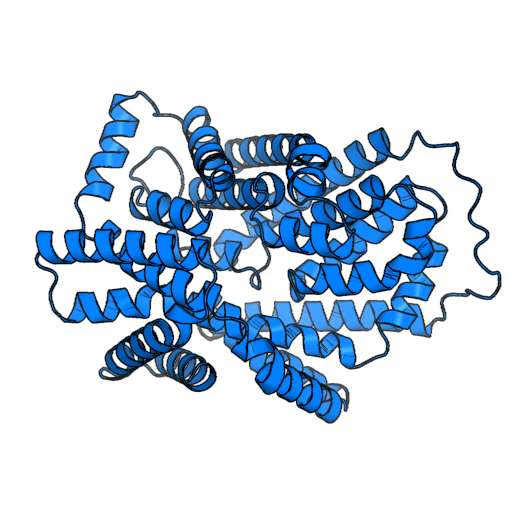1.371 8.241 1.00 95.94 163 LEU A O 1
ATOM 1318 N N . PRO A 1 164 ? -0.651 0.958 10.387 1.00 95.88 164 PRO A N 1
ATOM 1319 C CA . PRO A 1 164 ? 0.156 -0.260 10.465 1.00 95.88 164 PRO A CA 1
ATOM 1320 C C . PRO A 1 164 ? -0.171 -1.272 9.360 1.00 95.88 164 PRO A C 1
ATOM 1322 O O . PRO A 1 164 ? 0.723 -1.924 8.833 1.00 95.88 164 PRO A O 1
ATOM 1325 N N . ASN A 1 165 ? -1.435 -1.363 8.934 1.00 95.12 165 ASN A N 1
ATOM 1326 C CA . ASN A 1 165 ? -1.856 -2.319 7.904 1.00 95.12 165 ASN A CA 1
ATOM 1327 C C . ASN A 1 165 ? -1.328 -1.992 6.506 1.00 95.12 165 ASN A C 1
ATOM 1329 O O . ASN A 1 165 ? -1.156 -2.902 5.697 1.00 95.12 165 ASN A O 1
ATOM 1333 N N . THR A 1 166 ? -0.999 -0.723 6.242 1.00 95.25 166 THR A N 1
ATOM 1334 C CA . THR A 1 166 ? -0.392 -0.300 4.968 1.00 95.25 166 THR A CA 1
ATOM 1335 C C . THR A 1 166 ? 1.019 -0.855 4.758 1.00 95.25 166 THR A C 1
ATOM 1337 O O . THR A 1 166 ? 1.518 -0.810 3.632 1.00 95.25 166 THR A O 1
ATOM 1340 N N . LEU A 1 167 ? 1.648 -1.374 5.821 1.00 96.94 167 LEU A N 1
ATOM 1341 C CA . LEU A 1 167 ? 3.037 -1.827 5.827 1.00 96.94 167 LEU A CA 1
ATOM 1342 C C . LEU A 1 167 ? 3.198 -3.329 5.559 1.00 96.94 167 LEU A C 1
ATOM 1344 O O . LEU A 1 167 ? 4.277 -3.739 5.153 1.00 96.94 167 LEU A O 1
ATOM 1348 N N . TRP A 1 168 ? 2.169 -4.155 5.785 1.00 94.94 168 TRP A N 1
ATOM 1349 C CA . TRP A 1 168 ? 2.338 -5.619 5.773 1.00 94.94 168 TRP A CA 1
ATOM 1350 C C . TRP A 1 168 ? 1.223 -6.409 5.083 1.00 94.94 168 TRP A C 1
ATOM 1352 O O . TRP A 1 168 ? 1.479 -7.501 4.573 1.00 94.94 168 TRP A O 1
ATOM 1362 N N . SER A 1 169 ? -0.013 -5.899 5.067 1.00 92.44 169 SER A N 1
ATOM 1363 C CA . SER A 1 169 ? -1.149 -6.707 4.626 1.00 92.44 169 SER A CA 1
ATOM 1364 C C . SER A 1 169 ? -1.110 -6.973 3.110 1.00 92.44 169 SER A C 1
ATOM 1366 O O . SER A 1 169 ? -0.985 -6.029 2.327 1.00 92.44 169 SER A O 1
ATOM 1368 N N . PRO A 1 170 ? -1.277 -8.234 2.662 1.00 88.19 170 PRO A N 1
ATOM 1369 C CA . PRO A 1 170 ? -1.257 -8.589 1.241 1.00 88.19 170 PRO A CA 1
ATOM 1370 C C . PRO A 1 170 ? -2.454 -8.027 0.459 1.00 88.19 170 PRO A C 1
ATOM 1372 O O . PRO A 1 170 ? -2.398 -7.933 -0.766 1.00 88.19 170 PRO A O 1
ATOM 1375 N N . SER A 1 171 ? -3.538 -7.633 1.138 1.00 89.31 171 SER A N 1
ATOM 1376 C CA . SER A 1 171 ? -4.702 -6.998 0.501 1.00 89.31 171 SER A CA 1
ATOM 1377 C C . SER A 1 171 ? -4.480 -5.517 0.183 1.00 89.31 171 SER A C 1
ATOM 1379 O O . SER A 1 171 ? -5.288 -4.901 -0.518 1.00 89.31 171 SER A O 1
ATOM 1381 N N . TYR A 1 172 ? -3.386 -4.928 0.673 1.00 92.12 172 TYR A N 1
ATOM 1382 C CA . TYR A 1 172 ? -3.066 -3.533 0.428 1.00 92.12 172 TYR A CA 1
ATOM 1383 C C . TYR A 1 172 ? -2.281 -3.354 -0.860 1.00 92.12 172 TYR A C 1
ATOM 1385 O O . TYR A 1 172 ? -1.244 -3.974 -1.098 1.00 92.12 172 TYR A O 1
ATOM 1393 N N . ILE A 1 173 ? -2.739 -2.387 -1.652 1.00 90.12 173 ILE A N 1
ATOM 1394 C CA . ILE A 1 173 ? -2.068 -1.989 -2.887 1.00 90.12 173 ILE A CA 1
ATOM 1395 C C . ILE A 1 173 ? -0.662 -1.474 -2.597 1.00 90.12 173 ILE A C 1
ATOM 1397 O O . ILE A 1 173 ? 0.208 -1.704 -3.416 1.00 90.12 173 ILE A O 1
ATOM 1401 N N . SER A 1 174 ? -0.401 -0.835 -1.452 1.00 93.38 174 SER A N 1
ATOM 1402 C CA . SER A 1 174 ? 0.953 -0.398 -1.087 1.00 93.38 174 SER A CA 1
ATOM 1403 C C . SER A 1 174 ? 1.944 -1.554 -1.044 1.00 93.38 174 SER A C 1
ATOM 1405 O O . SER A 1 174 ? 2.970 -1.504 -1.716 1.00 93.38 174 SER A O 1
ATOM 1407 N N . VAL A 1 175 ? 1.604 -2.609 -0.306 1.00 95.06 175 VAL A N 1
ATOM 1408 C CA . VAL A 1 175 ? 2.451 -3.789 -0.118 1.00 95.06 175 VAL A CA 1
ATOM 1409 C C . VAL A 1 175 ? 2.621 -4.532 -1.434 1.00 95.06 175 VAL A C 1
ATOM 1411 O O . VAL A 1 175 ? 3.749 -4.811 -1.830 1.00 95.06 175 VAL A O 1
ATOM 1414 N N . ALA A 1 176 ? 1.519 -4.782 -2.149 1.00 92.69 176 ALA A N 1
ATOM 1415 C CA . ALA A 1 176 ? 1.579 -5.412 -3.460 1.00 92.69 176 ALA A CA 1
ATOM 1416 C C . ALA A 1 176 ? 2.447 -4.583 -4.417 1.00 92.69 176 ALA A C 1
ATOM 1418 O O . ALA A 1 176 ? 3.428 -5.083 -4.947 1.00 92.69 176 ALA A O 1
ATOM 1419 N N . PHE A 1 177 ? 2.162 -3.295 -4.590 1.00 93.94 177 PHE A N 1
ATOM 1420 C CA . PHE A 1 177 ? 2.895 -2.427 -5.509 1.00 93.94 177 PHE A CA 1
ATOM 1421 C C . PHE A 1 177 ? 4.398 -2.421 -5.236 1.00 93.94 177 PHE A C 1
ATOM 1423 O O . PHE A 1 177 ? 5.189 -2.613 -6.155 1.00 93.94 177 PHE A O 1
ATOM 1430 N N . ILE A 1 178 ? 4.797 -2.261 -3.975 1.00 95.44 178 ILE A N 1
ATOM 1431 C CA . ILE A 1 178 ? 6.210 -2.240 -3.591 1.00 95.44 178 ILE A CA 1
ATOM 1432 C C . ILE A 1 178 ? 6.866 -3.596 -3.861 1.00 95.44 178 ILE A C 1
ATOM 1434 O O . ILE A 1 178 ? 7.947 -3.632 -4.445 1.00 95.44 178 ILE A O 1
ATOM 1438 N N . ALA A 1 179 ? 6.188 -4.703 -3.543 1.00 94.06 179 ALA A N 1
ATOM 1439 C CA . ALA A 1 179 ? 6.662 -6.041 -3.884 1.00 94.06 179 ALA A CA 1
ATOM 1440 C C . ALA A 1 179 ? 6.884 -6.212 -5.404 1.00 94.06 179 ALA A C 1
ATOM 1442 O O . ALA A 1 179 ? 7.865 -6.834 -5.802 1.00 94.06 179 ALA A O 1
ATOM 1443 N N . GLN A 1 180 ? 6.044 -5.602 -6.260 1.00 92.38 180 GLN A N 1
ATOM 1444 C CA . GLN A 1 180 ? 6.194 -5.677 -7.727 1.00 92.38 180 GLN A CA 1
ATOM 1445 C C . GLN A 1 180 ? 7.466 -4.997 -8.202 1.00 92.38 180 GLN A C 1
ATOM 1447 O O . GLN A 1 180 ? 8.231 -5.568 -8.972 1.00 92.38 180 GLN A O 1
ATOM 1452 N N . TYR A 1 181 ? 7.646 -3.748 -7.779 1.00 92.56 181 TYR A N 1
ATOM 1453 C CA . TYR A 1 181 ? 8.693 -2.885 -8.312 1.00 92.56 181 TYR A CA 1
ATOM 1454 C C . TYR A 1 181 ? 10.065 -3.233 -7.741 1.00 92.56 181 TYR A C 1
ATOM 1456 O O . TYR A 1 181 ? 11.071 -3.024 -8.408 1.00 92.56 181 TYR A O 1
ATOM 1464 N N . VAL A 1 182 ? 10.104 -3.795 -6.532 1.00 92.94 182 VAL A N 1
ATOM 1465 C CA . VAL A 1 182 ? 11.337 -4.267 -5.891 1.00 92.94 182 VAL A CA 1
ATOM 1466 C C . VAL A 1 182 ? 11.608 -5.753 -6.197 1.00 92.94 182 VAL A C 1
ATOM 1468 O O . VAL A 1 182 ? 12.678 -6.266 -5.882 1.00 92.94 182 VAL A O 1
ATOM 1471 N N . ASN A 1 183 ? 10.674 -6.435 -6.872 1.00 91.38 183 ASN A N 1
ATOM 1472 C CA . ASN A 1 183 ? 10.747 -7.850 -7.244 1.00 91.38 183 ASN A CA 1
ATOM 1473 C C . ASN A 1 183 ? 10.939 -8.793 -6.037 1.00 91.38 183 ASN A C 1
ATOM 1475 O O . ASN A 1 183 ? 11.807 -9.665 -6.038 1.00 91.38 183 ASN A O 1
ATOM 1479 N N . LEU A 1 184 ? 10.117 -8.606 -5.002 1.00 92.00 184 LEU A N 1
ATOM 1480 C CA . LEU A 1 184 ? 10.062 -9.465 -3.815 1.00 92.00 184 LEU A CA 1
ATOM 1481 C C . LEU A 1 184 ? 8.750 -10.252 -3.777 1.00 92.00 184 LEU A C 1
ATOM 1483 O O . LEU A 1 184 ? 7.708 -9.755 -4.213 1.00 92.00 184 LEU A O 1
ATOM 1487 N N . SER A 1 185 ? 8.775 -11.465 -3.216 1.00 91.19 185 SER A N 1
ATOM 1488 C CA . SER A 1 185 ? 7.525 -12.138 -2.852 1.00 91.19 185 SER A CA 1
ATOM 1489 C C . SER A 1 185 ? 6.887 -11.449 -1.642 1.00 91.19 185 SER A C 1
ATOM 1491 O O . SER A 1 185 ? 7.551 -10.723 -0.894 1.00 91.19 185 SER A O 1
ATOM 1493 N N . TRP A 1 186 ? 5.589 -11.675 -1.415 1.00 91.31 186 TRP A N 1
ATOM 1494 C CA . TRP A 1 186 ? 4.964 -11.141 -0.203 1.00 91.31 186 TRP A CA 1
ATOM 1495 C C . TRP A 1 186 ? 5.557 -11.790 1.051 1.00 91.31 186 TRP A C 1
ATOM 1497 O O . TRP A 1 186 ? 5.742 -11.103 2.050 1.00 91.31 186 TRP A O 1
ATOM 1507 N N . LEU A 1 187 ? 5.922 -13.074 0.986 1.00 90.31 187 LEU A N 1
ATOM 1508 C CA . LEU A 1 187 ? 6.543 -13.793 2.101 1.00 90.31 187 LEU A CA 1
ATOM 1509 C C . LEU A 1 187 ? 7.916 -13.234 2.490 1.00 90.31 187 LEU A C 1
ATOM 1511 O O . LEU A 1 187 ? 8.240 -13.239 3.674 1.00 90.31 187 LEU A O 1
ATOM 1515 N N . ASP A 1 188 ? 8.686 -12.706 1.536 1.00 92.50 188 ASP A N 1
ATOM 1516 C CA . ASP A 1 188 ? 9.963 -12.038 1.830 1.00 92.50 188 ASP A CA 1
ATOM 1517 C C . ASP A 1 188 ? 9.743 -10.653 2.455 1.00 92.50 188 ASP A C 1
ATOM 1519 O O . ASP A 1 188 ? 10.495 -10.215 3.325 1.00 92.50 188 ASP A O 1
ATOM 1523 N N . LEU A 1 189 ? 8.685 -9.956 2.026 1.00 94.62 189 LEU A N 1
ATOM 1524 C CA . LEU A 1 189 ? 8.355 -8.610 2.491 1.00 94.62 189 LEU A CA 1
ATOM 1525 C C . LEU A 1 189 ? 7.621 -8.603 3.845 1.00 94.62 189 LEU A C 1
ATOM 1527 O O . LEU A 1 189 ? 7.755 -7.655 4.623 1.00 94.62 189 LEU A O 1
ATOM 1531 N N . ALA A 1 190 ? 6.841 -9.645 4.140 1.00 94.00 190 ALA A N 1
ATOM 1532 C CA . ALA A 1 190 ? 5.968 -9.712 5.307 1.00 94.00 190 ALA A CA 1
ATOM 1533 C C . ALA A 1 190 ? 6.714 -9.602 6.650 1.00 94.00 190 ALA A C 1
ATOM 1535 O O . ALA A 1 190 ? 6.247 -8.830 7.486 1.00 94.00 190 ALA A O 1
ATOM 1536 N N . PRO A 1 191 ? 7.864 -10.268 6.894 1.00 95.88 191 PRO A N 1
ATOM 1537 C CA . PRO A 1 191 ? 8.607 -10.118 8.147 1.00 95.88 191 PRO A CA 1
ATOM 1538 C C . PRO A 1 191 ? 9.016 -8.669 8.426 1.00 95.88 191 PRO A C 1
ATOM 1540 O O . PRO A 1 191 ? 8.813 -8.174 9.537 1.00 95.88 191 PRO A O 1
ATOM 1543 N N . LEU A 1 192 ? 9.520 -7.964 7.406 1.00 97.56 192 LEU A N 1
ATOM 1544 C CA . LEU A 1 192 ? 9.839 -6.539 7.493 1.00 97.56 192 LEU A CA 1
ATOM 1545 C C . LEU A 1 192 ? 8.574 -5.731 7.803 1.00 97.56 192 LEU A C 1
ATOM 1547 O O . LEU A 1 192 ? 8.521 -5.026 8.810 1.00 97.56 192 LEU A O 1
ATOM 1551 N N . GLY A 1 193 ? 7.529 -5.874 6.985 1.00 97.38 193 GLY A N 1
ATOM 1552 C CA . GLY A 1 193 ? 6.277 -5.135 7.141 1.00 97.38 193 GLY A CA 1
ATOM 1553 C C . GLY A 1 193 ? 5.613 -5.334 8.506 1.00 97.38 193 GLY A C 1
ATOM 1554 O O . GLY A 1 193 ? 5.198 -4.362 9.136 1.00 97.38 193 GLY A O 1
ATOM 1555 N N . ILE A 1 194 ? 5.537 -6.580 8.988 1.00 96.69 194 ILE A N 1
ATOM 1556 C CA . ILE A 1 194 ? 4.965 -6.936 10.295 1.00 96.69 194 ILE A CA 1
ATOM 1557 C C . ILE A 1 194 ? 5.803 -6.332 11.420 1.00 96.69 194 ILE A C 1
ATOM 1559 O O . ILE A 1 194 ? 5.232 -5.798 12.368 1.00 96.69 194 ILE A O 1
ATOM 1563 N N . THR A 1 195 ? 7.1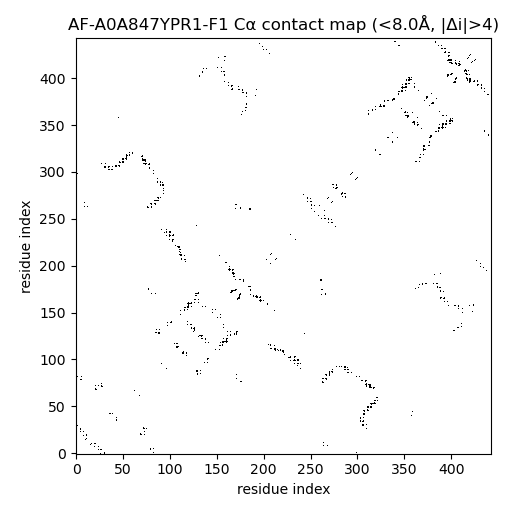35 -6.356 11.311 1.00 97.81 195 THR A N 1
ATOM 1564 C CA . THR A 1 195 ? 8.027 -5.735 12.304 1.00 97.81 195 THR A CA 1
ATOM 1565 C C . THR A 1 195 ? 7.772 -4.230 12.396 1.00 97.81 195 THR A C 1
ATOM 1567 O O . THR A 1 195 ? 7.576 -3.701 13.491 1.00 97.81 195 THR A O 1
ATOM 1570 N N . LEU A 1 196 ? 7.678 -3.542 11.253 1.00 98.00 196 LEU A N 1
ATOM 1571 C CA . LEU A 1 196 ? 7.367 -2.109 11.203 1.00 98.00 196 LEU A CA 1
ATOM 1572 C C . LEU A 1 196 ? 5.946 -1.804 11.714 1.00 98.00 196 LEU A C 1
ATOM 1574 O O . LEU A 1 196 ? 5.731 -0.828 12.436 1.00 98.00 196 LEU A O 1
ATOM 1578 N N . ALA A 1 197 ? 4.963 -2.646 11.388 1.00 97.25 197 ALA A N 1
ATOM 1579 C CA . ALA A 1 197 ? 3.589 -2.524 11.873 1.00 97.25 197 ALA A CA 1
ATOM 1580 C C . ALA A 1 197 ? 3.501 -2.703 13.400 1.00 97.25 197 ALA A C 1
ATOM 1582 O O . ALA A 1 197 ? 2.900 -1.880 14.093 1.00 97.25 197 ALA A O 1
ATOM 1583 N N . ALA A 1 198 ? 4.146 -3.742 13.936 1.00 96.56 198 ALA A N 1
ATOM 1584 C CA . ALA A 1 198 ? 4.180 -4.048 15.362 1.00 96.56 198 ALA A CA 1
ATOM 1585 C C . ALA A 1 198 ? 4.899 -2.955 16.165 1.00 96.56 198 ALA A C 1
ATOM 1587 O O . ALA A 1 198 ? 4.423 -2.565 17.232 1.00 96.56 198 ALA A O 1
ATOM 1588 N N . ALA A 1 199 ? 5.984 -2.391 15.627 1.00 94.62 199 ALA A N 1
ATOM 1589 C CA . ALA A 1 199 ? 6.688 -1.263 16.234 1.00 94.62 199 ALA A CA 1
ATOM 1590 C C . ALA A 1 199 ? 5.820 0.004 16.355 1.00 94.62 199 ALA A C 1
ATOM 1592 O O . ALA A 1 199 ? 6.017 0.814 17.261 1.00 94.62 199 ALA A O 1
ATOM 1593 N N . GLY A 1 200 ? 4.808 0.157 15.496 1.00 94.62 200 GLY A N 1
ATOM 1594 C CA . GLY A 1 200 ? 3.828 1.239 15.595 1.00 94.62 200 GLY A CA 1
ATOM 1595 C C . GLY A 1 200 ? 2.883 1.124 16.790 1.00 94.62 200 GLY A C 1
ATOM 1596 O O . GLY A 1 200 ? 2.330 2.136 17.222 1.00 94.62 200 GLY A O 1
ATOM 1597 N N . ILE A 1 201 ? 2.700 -0.075 17.357 1.00 94.12 201 ILE A N 1
ATOM 1598 C CA . ILE A 1 201 ? 1.762 -0.305 18.466 1.00 94.12 201 ILE A CA 1
ATOM 1599 C C . ILE A 1 201 ? 2.213 0.443 19.733 1.00 94.12 201 ILE A C 1
ATOM 1601 O O . ILE A 1 201 ? 1.416 1.235 20.242 1.00 94.12 201 ILE A O 1
ATOM 1605 N N . PRO A 1 202 ? 3.461 0.300 20.235 1.00 94.81 202 PRO A N 1
ATOM 1606 C CA . PRO A 1 202 ? 3.945 1.107 21.357 1.00 94.81 202 PRO A CA 1
ATOM 1607 C C . PRO A 1 202 ? 3.798 2.614 21.134 1.00 94.81 202 PRO A C 1
ATOM 1609 O O . PRO A 1 202 ? 3.398 3.330 22.051 1.00 94.81 202 PRO A O 1
ATOM 1612 N N . LEU A 1 203 ? 4.062 3.095 19.916 1.00 94.81 203 LEU A N 1
ATOM 1613 C CA . LEU A 1 203 ? 3.924 4.509 19.572 1.00 94.81 203 LEU A CA 1
ATOM 1614 C C . LEU A 1 203 ? 2.459 4.970 19.645 1.00 94.81 203 LEU A C 1
ATOM 1616 O O . LEU A 1 203 ? 2.163 6.016 20.226 1.00 94.81 203 LEU A O 1
ATOM 1620 N N . LEU A 1 204 ? 1.535 4.169 19.106 1.00 94.44 204 LEU A N 1
ATOM 1621 C CA . LEU A 1 204 ? 0.090 4.395 19.166 1.00 94.44 204 LEU A CA 1
ATOM 1622 C C . LEU A 1 204 ? -0.411 4.458 20.610 1.00 94.44 204 LEU A C 1
ATOM 1624 O O . LEU A 1 204 ? -1.177 5.370 20.940 1.00 94.44 204 LEU A O 1
ATOM 1628 N N . LEU A 1 205 ? 0.025 3.520 21.457 1.00 94.56 205 LEU A N 1
ATOM 1629 C CA . LEU A 1 205 ? -0.331 3.461 22.876 1.00 94.56 205 LEU A CA 1
ATOM 1630 C C . LEU A 1 205 ? 0.251 4.652 23.647 1.00 94.56 205 LEU A C 1
ATOM 1632 O O . LEU A 1 205 ? -0.481 5.330 24.366 1.00 94.56 205 LEU A O 1
ATOM 1636 N N . GLY A 1 206 ? 1.546 4.926 23.473 1.00 94.00 206 GLY A N 1
ATOM 1637 C CA . GLY A 1 206 ? 2.274 5.970 24.191 1.00 94.00 206 GLY A CA 1
ATOM 1638 C C . GLY A 1 206 ? 1.772 7.372 23.859 1.00 94.00 206 GLY A C 1
ATOM 1639 O O . GLY A 1 206 ? 1.395 8.119 24.762 1.00 94.00 206 GLY A O 1
ATOM 1640 N N . LEU A 1 207 ? 1.684 7.722 22.570 1.00 92.62 207 LEU A N 1
ATOM 1641 C CA . LEU A 1 207 ? 1.165 9.029 22.150 1.00 92.62 207 LEU A CA 1
ATOM 1642 C C . LEU A 1 207 ? -0.330 9.167 22.442 1.00 92.62 207 LEU A C 1
ATOM 1644 O O . LEU A 1 207 ? -0.766 10.224 22.892 1.00 92.62 207 LEU A O 1
ATOM 1648 N N . GLY A 1 208 ? -1.112 8.096 22.270 1.00 92.44 208 GLY A N 1
ATOM 1649 C CA . GLY A 1 208 ? -2.520 8.086 22.665 1.00 92.44 208 GLY A CA 1
ATOM 1650 C C . GLY A 1 208 ? -2.709 8.347 24.161 1.00 92.44 208 GLY A C 1
ATOM 1651 O O . GLY A 1 208 ? -3.609 9.090 24.552 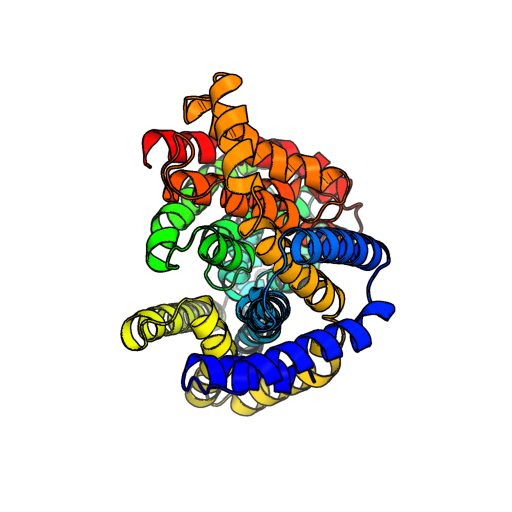1.00 92.44 208 GLY A O 1
ATOM 1652 N N . TRP A 1 209 ? -1.849 7.781 25.010 1.00 92.75 209 TRP A N 1
ATOM 1653 C CA . TRP A 1 209 ? -1.896 8.002 26.454 1.00 92.75 209 TRP A CA 1
ATOM 1654 C C . TRP A 1 209 ? -1.459 9.420 26.833 1.00 92.75 209 TRP A C 1
ATOM 1656 O O . TRP A 1 209 ? -2.096 10.052 27.675 1.00 92.75 209 TRP A O 1
ATOM 1666 N N . LEU A 1 210 ? -0.423 9.958 26.187 1.00 92.00 210 LEU A N 1
ATOM 1667 C CA . LEU A 1 210 ? 0.019 11.336 26.412 1.00 92.00 210 LEU A CA 1
ATOM 1668 C C . LEU A 1 210 ? -1.060 12.358 26.022 1.00 92.00 210 LEU A C 1
ATOM 1670 O O . LEU A 1 210 ? -1.302 13.301 26.775 1.00 92.00 210 LEU A O 1
ATOM 1674 N N . GLU A 1 211 ? -1.733 12.152 24.888 1.00 90.88 211 GLU A N 1
ATOM 1675 C CA . GLU A 1 211 ? -2.775 13.057 24.387 1.00 90.88 211 GLU A CA 1
ATOM 1676 C C . GLU A 1 211 ? -4.111 12.909 25.134 1.00 90.88 211 GLU A C 1
ATOM 1678 O O . GLU A 1 211 ? -4.772 13.909 25.421 1.00 90.88 211 GLU A O 1
ATOM 1683 N N . TYR A 1 212 ? -4.525 11.677 25.457 1.00 89.62 212 TYR A N 1
ATOM 1684 C CA . TYR A 1 212 ? -5.892 11.385 25.920 1.00 89.62 212 TYR A CA 1
ATOM 1685 C C . TYR A 1 212 ? -5.970 10.715 27.297 1.00 89.62 212 TYR A C 1
ATOM 1687 O O . TYR A 1 212 ? -7.059 10.600 27.859 1.00 89.62 212 TYR A O 1
ATOM 1695 N N . GLY A 1 213 ? -4.848 10.274 27.869 1.00 83.06 213 GLY A N 1
ATOM 1696 C CA . GLY A 1 213 ? -4.787 9.638 29.192 1.00 83.06 213 GLY A CA 1
ATOM 1697 C C . GLY A 1 213 ? -4.863 10.633 30.349 1.00 83.06 213 GLY A C 1
ATOM 1698 O O . GLY A 1 213 ? -5.431 10.321 31.391 1.00 83.06 213 GLY A O 1
ATOM 1699 N N . ARG A 1 214 ? -4.369 11.863 30.151 1.00 73.25 214 ARG A N 1
ATOM 1700 C CA . ARG A 1 214 ? -4.452 12.958 31.141 1.00 73.25 214 ARG A CA 1
ATOM 1701 C C . ARG A 1 214 ? -5.785 13.707 31.114 1.00 73.25 214 ARG A C 1
ATOM 1703 O O . ARG A 1 214 ? -6.023 14.587 31.937 1.00 73.25 214 ARG A O 1
ATOM 1710 N N . ALA A 1 215 ? -6.662 13.368 30.173 1.00 65.81 215 ALA A N 1
ATOM 1711 C CA . ALA A 1 215 ? -7.965 13.989 30.012 1.00 65.81 215 ALA A CA 1
ATOM 1712 C C . ALA A 1 215 ? -8.978 13.423 31.029 1.00 65.81 215 ALA A C 1
ATOM 1714 O O . ALA A 1 215 ? -9.926 12.728 30.675 1.00 65.81 215 ALA A O 1
ATOM 1715 N N . SER A 1 216 ? -8.774 13.724 32.312 1.00 53.97 216 SER A N 1
ATOM 1716 C CA . SER A 1 216 ? -9.631 13.308 33.436 1.00 53.97 216 SER A CA 1
ATOM 1717 C C . SER A 1 216 ? -10.956 14.079 33.541 1.00 53.97 216 SER A C 1
ATOM 1719 O O . SER A 1 216 ? -11.768 13.784 34.409 1.00 53.97 216 SER A O 1
ATOM 1721 N N . LYS A 1 217 ? -11.199 15.064 32.666 1.00 53.78 217 LYS A N 1
ATOM 1722 C CA . LYS A 1 217 ? -12.360 15.972 32.737 1.00 53.78 217 LYS A CA 1
ATOM 1723 C C . LYS A 1 217 ? -13.608 15.492 31.987 1.00 53.78 217 LYS A C 1
ATOM 1725 O O . LYS A 1 217 ? -14.563 16.254 31.869 1.00 53.78 217 LYS A O 1
ATOM 1730 N N . PHE A 1 218 ? -13.610 14.279 31.440 1.00 57.94 218 PHE A N 1
ATOM 1731 C CA . PHE A 1 218 ? -14.776 13.787 30.708 1.00 57.94 218 PHE A CA 1
ATOM 1732 C C . PHE A 1 218 ? -15.781 13.147 31.667 1.00 57.94 218 PHE A C 1
ATOM 1734 O O . PHE A 1 218 ? -15.375 12.328 32.495 1.00 57.94 218 PHE A O 1
ATOM 1741 N N . PRO A 1 219 ? -17.074 13.510 31.578 1.00 54.25 219 PRO A N 1
ATOM 1742 C CA . PRO A 1 219 ? -18.088 12.935 32.442 1.00 54.25 219 PRO A CA 1
ATOM 1743 C C . PRO A 1 219 ? -18.114 11.411 32.263 1.00 54.25 219 PRO A C 1
ATOM 1745 O O . PRO A 1 219 ? -17.959 10.928 31.133 1.00 54.25 219 PRO A O 1
ATOM 1748 N N . PRO A 1 220 ? -18.285 10.648 33.355 1.00 56.78 220 PRO A N 1
ATOM 1749 C CA . PRO A 1 220 ? -18.349 9.199 33.287 1.00 56.78 220 PRO A CA 1
ATOM 1750 C C . PRO A 1 220 ? -19.447 8.792 32.307 1.00 56.78 220 PRO A C 1
ATOM 1752 O O . PRO A 1 220 ? -20.591 9.240 32.395 1.00 56.78 220 PRO A O 1
ATOM 1755 N N . ILE A 1 221 ? -19.084 7.959 31.335 1.00 61.19 221 ILE A N 1
ATOM 1756 C CA . ILE A 1 221 ? -20.065 7.370 30.432 1.00 61.19 221 ILE A CA 1
ATOM 1757 C C . ILE A 1 221 ? -20.822 6.337 31.254 1.00 61.19 221 ILE A C 1
ATOM 1759 O O . ILE A 1 221 ? -20.264 5.307 31.627 1.00 61.19 221 ILE A O 1
ATOM 1763 N N . THR A 1 222 ? -22.090 6.617 31.541 1.00 54.91 222 THR A N 1
ATOM 1764 C CA . THR A 1 222 ? -23.029 5.603 32.010 1.00 54.91 222 THR A CA 1
ATOM 1765 C C . THR A 1 222 ? -23.206 4.586 30.890 1.00 54.91 222 THR A C 1
ATOM 1767 O O . THR A 1 222 ? -23.854 4.838 29.872 1.00 54.91 222 THR A O 1
ATOM 1770 N N . VAL A 1 223 ? -22.531 3.451 31.044 1.00 54.91 223 VAL A N 1
ATOM 1771 C CA . VAL A 1 223 ? -22.762 2.261 30.232 1.00 54.91 223 VAL A CA 1
ATOM 1772 C C . VAL A 1 223 ? -24.148 1.743 30.631 1.00 54.91 223 VAL A C 1
ATOM 1774 O O . VAL A 1 223 ? -24.363 1.526 31.823 1.00 54.91 223 VAL A O 1
ATOM 1777 N N . PRO A 1 224 ? -25.110 1.590 29.704 1.00 51.31 224 PRO A N 1
ATOM 1778 C CA . PRO A 1 224 ? -26.408 1.015 30.041 1.00 51.31 224 PRO A CA 1
ATOM 1779 C C . PRO A 1 224 ? -26.215 -0.363 30.692 1.00 51.31 224 PRO A C 1
ATOM 1781 O O . PRO A 1 224 ? -25.530 -1.219 30.120 1.00 51.31 224 PRO A O 1
ATOM 1784 N N . GLU A 1 225 ? -26.825 -0.585 31.862 1.00 44.34 225 GLU A N 1
ATOM 1785 C CA . GLU A 1 225 ? -26.763 -1.853 32.616 1.00 44.34 225 GLU A CA 1
ATOM 1786 C C . GLU A 1 225 ? -27.267 -3.062 31.803 1.00 44.34 225 GLU A C 1
ATOM 1788 O O . GLU A 1 225 ? -26.937 -4.203 32.112 1.00 44.34 225 GLU A O 1
ATOM 1793 N N . SER A 1 226 ? -27.998 -2.830 30.707 1.00 46.28 226 SER A N 1
ATOM 1794 C CA . SER A 1 226 ? -28.476 -3.864 29.781 1.00 46.28 226 SER A CA 1
ATOM 1795 C C . SER A 1 226 ? -27.424 -4.386 28.790 1.00 46.28 226 SER A C 1
ATOM 1797 O O . SER A 1 226 ? -27.711 -5.311 28.035 1.00 46.28 226 SER A O 1
ATOM 1799 N N . SER A 1 227 ? -26.201 -3.844 28.779 1.00 48.38 227 SER A N 1
ATOM 1800 C CA . SER A 1 227 ? -25.144 -4.216 27.820 1.00 48.38 227 SER A CA 1
ATOM 1801 C C . SER A 1 227 ? -24.225 -5.340 28.312 1.00 48.38 227 SER A C 1
ATOM 1803 O O . SER A 1 227 ? -23.001 -5.297 28.147 1.00 48.38 227 SER A O 1
ATOM 1805 N N . ASN A 1 228 ? -24.799 -6.401 28.887 1.00 51.66 228 ASN A N 1
ATOM 1806 C CA . ASN A 1 228 ? -24.062 -7.658 28.954 1.00 51.66 228 ASN A CA 1
ATOM 1807 C C . ASN A 1 228 ? -23.787 -8.084 27.513 1.00 51.66 228 ASN A C 1
ATOM 1809 O O . ASN A 1 228 ? -24.674 -8.614 26.852 1.00 51.66 228 ASN A O 1
ATOM 1813 N N . ALA A 1 229 ? -22.572 -7.804 27.021 1.00 57.28 229 ALA A N 1
ATOM 1814 C CA . ALA A 1 229 ? -22.090 -8.327 25.754 1.00 57.28 229 ALA A CA 1
ATOM 1815 C C . ALA A 1 229 ? -22.342 -9.829 25.794 1.00 57.28 229 ALA A C 1
ATOM 1817 O O . ALA A 1 229 ? -21.700 -10.555 26.561 1.00 57.28 229 ALA A O 1
ATOM 1818 N N . SER A 1 230 ? -23.356 -10.248 25.043 1.00 66.88 230 SER A N 1
ATOM 1819 C CA . SER A 1 230 ? -23.822 -11.618 25.073 1.00 66.88 230 SER A CA 1
ATOM 1820 C C . SER A 1 230 ? -22.651 -12.520 24.699 1.00 66.88 230 SER A C 1
ATOM 1822 O O . SER A 1 230 ? -21.750 -12.128 23.947 1.00 66.88 230 SER A O 1
ATOM 1824 N N . GLU A 1 231 ? -22.659 -13.753 25.191 1.00 75.31 231 GLU A N 1
ATOM 1825 C CA . GLU A 1 231 ? -21.768 -14.794 24.683 1.00 75.31 231 GLU A CA 1
ATOM 1826 C C . GLU A 1 231 ? -21.800 -14.840 23.139 1.00 75.31 231 GLU A C 1
ATOM 1828 O O . GLU A 1 231 ? -20.766 -15.026 22.491 1.00 75.31 231 GLU A O 1
ATOM 1833 N N . ALA A 1 232 ? -22.960 -14.523 22.547 1.00 76.94 232 ALA A N 1
ATOM 1834 C CA . ALA A 1 232 ? -23.151 -14.336 21.113 1.00 76.94 232 ALA A CA 1
ATOM 1835 C C . ALA A 1 232 ? -22.240 -13.253 20.503 1.00 76.94 232 ALA A C 1
ATOM 1837 O O . ALA A 1 232 ? -21.615 -13.500 19.469 1.00 76.94 232 ALA A O 1
ATOM 1838 N N . SER A 1 233 ? -22.092 -12.092 21.148 1.00 80.88 233 SER A N 1
ATOM 1839 C CA . SER A 1 233 ? -21.255 -11.001 20.641 1.00 80.88 233 SER A CA 1
ATOM 1840 C C . SER A 1 233 ? -19.779 -11.402 20.638 1.00 80.88 233 SER A C 1
ATOM 1842 O O . SER A 1 233 ? -19.083 -11.226 19.634 1.00 80.88 233 SER A O 1
ATOM 1844 N N . ARG A 1 234 ? -19.299 -12.025 21.729 1.00 81.25 234 ARG A N 1
ATOM 1845 C CA . ARG A 1 234 ? -17.910 -12.519 21.830 1.00 81.25 234 ARG A CA 1
ATOM 1846 C C . ARG A 1 234 ? -17.629 -13.613 20.801 1.00 81.25 234 ARG A C 1
ATOM 1848 O O . ARG A 1 234 ? -16.567 -13.612 20.178 1.00 81.25 234 ARG A O 1
ATOM 1855 N N . LYS A 1 235 ? -18.591 -14.513 20.592 1.00 85.94 235 LYS A N 1
ATOM 1856 C CA . LYS A 1 235 ? -18.533 -15.552 19.559 1.00 85.94 235 LYS A CA 1
ATOM 1857 C C . LYS A 1 235 ? -18.452 -14.946 18.158 1.00 85.94 235 LYS A C 1
ATOM 1859 O O . LYS A 1 235 ? -17.700 -15.449 17.333 1.00 85.94 235 LYS A O 1
ATOM 1864 N N . SER A 1 236 ? -19.169 -13.856 17.898 1.00 84.94 236 SER A N 1
ATOM 1865 C CA . SER A 1 236 ? -19.144 -13.159 16.610 1.00 84.94 236 SER A CA 1
ATOM 1866 C C . SER A 1 236 ? -17.783 -12.505 16.334 1.00 84.94 236 SER A C 1
ATOM 1868 O O . SER A 1 236 ? -17.215 -12.717 15.266 1.00 84.94 236 SER A O 1
ATOM 1870 N N . LEU A 1 237 ? -17.177 -11.824 17.317 1.00 83.62 237 LEU A N 1
ATOM 1871 C CA . LEU A 1 237 ? -15.808 -11.302 17.174 1.00 83.62 237 LEU A CA 1
ATOM 1872 C C . LEU A 1 237 ? -14.804 -12.423 16.867 1.00 83.62 237 LEU A C 1
ATOM 1874 O O . LEU A 1 237 ? -13.981 -12.283 15.965 1.00 83.62 237 LEU A O 1
ATOM 1878 N N . TRP A 1 238 ? -14.909 -13.559 17.562 1.00 87.25 238 TRP A N 1
ATOM 1879 C CA . TRP A 1 238 ? -14.075 -14.729 17.275 1.00 87.25 238 TRP A CA 1
ATOM 1880 C C . TRP A 1 238 ? -14.295 -15.271 15.861 1.00 87.25 238 TRP A C 1
ATOM 1882 O O . TRP A 1 238 ? -13.326 -15.550 15.160 1.00 87.25 238 TRP A O 1
ATOM 1892 N N . LYS A 1 239 ? -15.549 -15.385 15.414 1.00 90.06 239 LYS A N 1
ATOM 1893 C CA . LYS A 1 239 ? -15.877 -15.829 14.053 1.00 90.06 239 LYS A CA 1
ATOM 1894 C C . LYS A 1 239 ? -15.286 -14.907 12.991 1.00 90.06 239 LYS A C 1
ATOM 1896 O O . LYS A 1 239 ? -14.721 -15.412 12.029 1.00 90.06 239 LYS A O 1
ATOM 1901 N N . LEU A 1 240 ? -15.375 -13.589 13.167 1.00 88.12 240 LEU A N 1
ATOM 1902 C CA . LEU A 1 240 ? -14.819 -12.633 12.209 1.00 88.12 240 LEU A CA 1
ATOM 1903 C C . LEU A 1 240 ? -13.286 -12.709 12.152 1.00 88.12 240 LEU A C 1
ATOM 1905 O O . LEU A 1 240 ? -12.702 -12.753 11.067 1.00 88.12 240 LEU A O 1
ATOM 1909 N N . SER A 1 241 ? -12.631 -12.787 13.314 1.00 87.88 241 SER A N 1
ATOM 1910 C CA . SER A 1 241 ? -11.182 -13.004 13.396 1.00 87.88 241 SER A CA 1
ATOM 1911 C C . SER A 1 241 ? -10.776 -14.325 12.741 1.00 87.88 241 SER A C 1
ATOM 1913 O O . SER A 1 241 ? -9.797 -14.369 12.000 1.00 87.88 241 SER A O 1
ATOM 1915 N N . PHE A 1 242 ? -11.552 -15.390 12.955 1.00 91.62 242 PHE A N 1
ATOM 1916 C CA . PHE A 1 242 ? -11.323 -16.692 12.336 1.00 91.62 242 PHE A CA 1
ATOM 1917 C C . PHE A 1 242 ? -11.486 -16.640 10.811 1.00 91.62 242 PHE A C 1
ATOM 1919 O O . PHE A 1 242 ? -10.593 -17.084 10.100 1.00 91.62 242 PHE A O 1
ATOM 1926 N N . GLN A 1 243 ? -12.562 -16.042 10.288 1.00 92.25 243 GLN A N 1
ATOM 1927 C CA . GLN A 1 243 ? -12.755 -15.844 8.843 1.00 92.25 243 GLN A CA 1
ATOM 1928 C C . GLN A 1 243 ? -11.596 -15.056 8.220 1.00 92.25 243 GLN A C 1
ATOM 1930 O O . GLN A 1 243 ? -11.098 -15.417 7.156 1.00 92.25 243 GLN A O 1
ATOM 1935 N N . THR A 1 244 ? -11.127 -14.014 8.909 1.00 88.94 244 THR A N 1
ATOM 1936 C CA . THR A 1 244 ? -9.974 -13.215 8.477 1.00 88.94 244 THR A CA 1
ATOM 1937 C C . THR A 1 244 ? -8.702 -14.063 8.431 1.00 88.94 244 THR A C 1
ATOM 1939 O O . THR A 1 244 ? -7.998 -14.064 7.421 1.00 88.94 244 THR A O 1
ATOM 1942 N N . ALA A 1 245 ? -8.433 -14.844 9.481 1.00 90.94 245 ALA A N 1
ATOM 1943 C CA . ALA A 1 245 ? -7.294 -15.755 9.529 1.00 90.94 245 ALA A CA 1
ATOM 1944 C C . ALA A 1 245 ? -7.360 -16.823 8.425 1.00 90.94 245 ALA A C 1
ATOM 1946 O O . ALA A 1 245 ? -6.340 -17.116 7.807 1.00 90.94 245 ALA A O 1
ATOM 1947 N N . VAL A 1 246 ? -8.551 -17.354 8.123 1.00 94.56 246 VAL A N 1
ATOM 1948 C CA . VAL A 1 246 ? -8.760 -18.310 7.025 1.00 94.56 246 VAL A CA 1
ATOM 1949 C C . VAL A 1 246 ? -8.435 -17.680 5.671 1.00 94.56 246 VAL A C 1
ATOM 1951 O O . VAL A 1 246 ? -7.753 -18.310 4.870 1.00 94.56 246 VAL A O 1
ATOM 1954 N N . LEU A 1 247 ? -8.859 -16.440 5.410 1.00 93.06 247 LEU A N 1
ATOM 1955 C CA . LEU A 1 247 ? -8.548 -15.751 4.150 1.00 93.06 247 LEU A CA 1
ATOM 1956 C C . LEU A 1 247 ? -7.046 -15.483 3.997 1.00 93.06 247 LEU A C 1
ATOM 1958 O O . LEU A 1 247 ? -6.491 -15.720 2.925 1.00 93.06 247 LEU A O 1
ATOM 1962 N N . ILE A 1 248 ? -6.370 -15.056 5.068 1.00 89.44 248 ILE A N 1
ATOM 1963 C CA . ILE A 1 248 ? -4.908 -14.890 5.070 1.00 89.44 248 ILE A CA 1
ATOM 1964 C C . ILE A 1 248 ? -4.224 -16.238 4.830 1.00 89.44 248 ILE A C 1
ATOM 1966 O O . ILE A 1 248 ? -3.343 -16.338 3.979 1.00 89.44 248 ILE A O 1
ATOM 1970 N N . PHE A 1 249 ? -4.660 -17.292 5.521 1.00 92.25 249 PHE A N 1
ATOM 1971 C CA . PHE A 1 249 ? -4.129 -18.637 5.324 1.00 92.25 249 PHE A CA 1
ATOM 1972 C C . PHE A 1 249 ? -4.325 -19.125 3.883 1.00 92.25 249 PHE A C 1
ATOM 1974 O O . PHE A 1 249 ? -3.391 -19.670 3.305 1.00 92.25 249 PHE A O 1
ATOM 1981 N N . MET A 1 250 ? -5.489 -18.879 3.270 1.00 94.12 250 MET A N 1
ATOM 1982 C CA . MET A 1 250 ? -5.736 -19.198 1.859 1.00 94.12 250 MET A CA 1
ATOM 1983 C C . MET A 1 250 ? -4.758 -18.473 0.928 1.00 94.12 250 MET A C 1
ATOM 1985 O O . MET A 1 250 ? -4.247 -19.103 0.004 1.00 94.12 250 MET A O 1
ATOM 1989 N N . ILE A 1 251 ? -4.467 -17.188 1.173 1.00 91.31 251 ILE A N 1
ATOM 1990 C CA . ILE A 1 251 ? -3.477 -16.428 0.390 1.00 91.31 251 ILE A CA 1
ATOM 1991 C C . ILE A 1 251 ? -2.105 -17.101 0.489 1.00 91.31 251 ILE A C 1
ATOM 1993 O O . ILE A 1 251 ? -1.512 -17.431 -0.535 1.00 91.31 251 ILE A O 1
ATOM 1997 N N . VAL A 1 252 ? -1.636 -17.375 1.708 1.00 90.56 252 VAL A N 1
ATOM 1998 C CA . VAL A 1 252 ? -0.313 -17.978 1.936 1.00 90.56 252 VAL A CA 1
ATOM 1999 C C . VAL A 1 252 ? -0.221 -19.387 1.351 1.00 90.56 252 VAL A C 1
ATOM 2001 O O . VAL A 1 252 ? 0.754 -19.719 0.677 1.00 90.56 252 VAL A O 1
ATOM 2004 N N . ALA A 1 253 ? -1.233 -20.223 1.580 1.00 93.75 253 ALA A N 1
ATOM 2005 C CA . ALA A 1 253 ? -1.263 -21.592 1.083 1.00 93.75 253 ALA A CA 1
ATOM 2006 C C . ALA A 1 253 ? -1.254 -21.627 -0.451 1.00 93.75 253 ALA A C 1
ATOM 2008 O O . ALA A 1 253 ? -0.473 -22.369 -1.048 1.00 93.75 253 ALA A O 1
ATOM 2009 N N . LEU A 1 254 ? -2.070 -20.794 -1.106 1.00 93.69 254 LEU A N 1
ATOM 2010 C CA . LEU A 1 254 ? -2.111 -20.733 -2.566 1.00 93.69 254 LEU A CA 1
ATOM 2011 C C . LEU A 1 254 ? -0.830 -20.145 -3.162 1.00 93.69 254 LEU A C 1
ATOM 2013 O O . LEU A 1 254 ? -0.372 -20.656 -4.182 1.00 93.69 254 LEU A O 1
ATOM 2017 N N . GLU A 1 255 ? -0.213 -19.138 -2.542 1.00 90.19 255 GLU A N 1
ATOM 2018 C CA . GLU A 1 255 ? 1.092 -18.612 -2.975 1.00 90.19 255 GLU A CA 1
ATOM 2019 C C . GLU A 1 255 ? 2.164 -19.712 -2.923 1.00 90.19 255 GLU A C 1
ATOM 2021 O O . GLU A 1 255 ? 2.889 -19.927 -3.898 1.00 90.19 255 GLU A O 1
ATOM 2026 N N . GLN A 1 256 ? 2.200 -20.508 -1.849 1.00 90.69 256 GLN A N 1
ATOM 2027 C CA . GLN A 1 256 ? 3.160 -21.606 -1.726 1.00 90.69 256 GLN A CA 1
ATOM 2028 C C . GLN A 1 256 ? 2.913 -22.761 -2.701 1.00 90.69 256 GLN A C 1
ATOM 2030 O O . GLN A 1 256 ? 3.888 -23.333 -3.200 1.00 90.69 256 GLN A O 1
ATOM 2035 N N . VAL A 1 257 ? 1.651 -23.107 -2.970 1.00 94.19 257 VAL A N 1
ATOM 2036 C CA . VAL A 1 257 ? 1.284 -24.216 -3.870 1.00 94.19 257 VAL A CA 1
ATOM 2037 C C . VAL A 1 257 ? 1.460 -23.827 -5.334 1.00 94.19 257 VAL A C 1
ATOM 2039 O O . VAL A 1 257 ? 2.035 -24.578 -6.115 1.00 94.19 257 VAL A O 1
ATOM 2042 N N . THR A 1 258 ? 0.983 -22.646 -5.720 1.00 92.44 258 THR A N 1
ATOM 2043 C CA . THR A 1 258 ? 0.988 -22.207 -7.125 1.00 92.44 258 THR A CA 1
ATOM 2044 C C . THR A 1 258 ? 2.301 -21.543 -7.542 1.00 92.44 258 THR A C 1
ATOM 2046 O O . THR A 1 258 ? 2.535 -21.375 -8.740 1.00 92.44 258 THR A O 1
ATOM 2049 N N . LYS A 1 259 ? 3.133 -21.119 -6.573 1.00 90.25 259 LYS A N 1
ATOM 2050 C CA . LYS A 1 259 ? 4.345 -20.300 -6.772 1.00 90.25 259 LYS A CA 1
ATOM 2051 C C . LYS A 1 259 ? 4.090 -18.984 -7.522 1.00 90.25 259 LYS A C 1
ATOM 2053 O O . LYS A 1 259 ? 5.009 -18.399 -8.092 1.00 90.25 259 LYS A O 1
ATOM 2058 N N . LYS A 1 260 ? 2.838 -18.518 -7.557 1.00 91.00 260 LYS A N 1
ATOM 2059 C CA . LYS A 1 260 ? 2.453 -17.224 -8.130 1.00 91.00 260 LYS A CA 1
ATOM 2060 C C . LYS A 1 260 ? 2.539 -16.149 -7.056 1.00 91.00 260 LYS A C 1
ATOM 2062 O O . LYS A 1 260 ? 2.269 -16.419 -5.893 1.00 91.00 260 LYS A O 1
ATOM 2067 N N . SER A 1 261 ? 2.868 -14.927 -7.463 1.00 87.69 261 SER A N 1
ATOM 2068 C CA . SER A 1 261 ? 2.959 -13.794 -6.544 1.00 87.69 261 SER A CA 1
ATOM 2069 C C . SER A 1 261 ? 1.614 -13.475 -5.885 1.00 87.69 261 SER A C 1
ATOM 2071 O O . SER A 1 261 ? 0.541 -13.715 -6.457 1.00 87.69 261 SER A O 1
ATOM 2073 N N . ALA A 1 262 ? 1.663 -12.835 -4.715 1.00 86.06 262 ALA A N 1
ATOM 2074 C CA . ALA A 1 262 ? 0.477 -12.342 -4.018 1.00 86.06 262 ALA A CA 1
ATOM 2075 C C . ALA A 1 262 ? -0.450 -11.477 -4.900 1.00 86.06 262 ALA A C 1
ATOM 2077 O O . ALA A 1 262 ? -1.661 -11.492 -4.714 1.00 86.06 262 ALA A O 1
ATOM 2078 N N . MET A 1 263 ? 0.059 -10.787 -5.925 1.00 87.00 263 MET A N 1
ATOM 2079 C CA . MET A 1 263 ? -0.786 -10.006 -6.847 1.00 87.00 263 MET A CA 1
ATOM 2080 C C . MET A 1 263 ? -1.689 -10.841 -7.741 1.00 87.00 263 MET A C 1
ATOM 2082 O O . MET A 1 263 ? -2.645 -10.307 -8.287 1.00 87.00 263 MET A O 1
ATOM 2086 N N . VAL A 1 264 ? -1.368 -12.114 -7.950 1.00 92.38 264 VAL A N 1
ATOM 2087 C CA . VAL A 1 264 ? -2.233 -13.056 -8.668 1.00 92.38 264 VAL A CA 1
ATOM 2088 C C . VAL A 1 264 ? -3.159 -13.746 -7.671 1.00 92.38 264 VAL A C 1
ATOM 2090 O O . VAL A 1 264 ? -4.353 -13.907 -7.928 1.00 92.38 264 VAL A O 1
ATOM 2093 N N . ILE A 1 265 ? -2.616 -14.117 -6.511 1.00 93.75 265 ILE A N 1
ATOM 2094 C CA . ILE A 1 265 ? -3.319 -14.924 -5.514 1.00 93.75 265 ILE A CA 1
ATOM 2095 C C . ILE A 1 265 ? -4.360 -14.136 -4.734 1.00 93.75 265 ILE A C 1
ATOM 2097 O O . ILE A 1 265 ? -5.469 -14.626 -4.546 1.00 93.75 265 ILE A O 1
ATOM 2101 N N . VAL A 1 266 ? -4.071 -12.907 -4.322 1.00 93.31 266 VAL A N 1
ATOM 2102 C CA . VAL A 1 266 ? -5.027 -12.098 -3.562 1.00 93.31 266 VAL A CA 1
ATOM 2103 C C . VAL A 1 266 ? -6.287 -11.768 -4.376 1.00 93.31 266 VAL A C 1
ATOM 2105 O O . VAL A 1 266 ? -7.371 -11.934 -3.814 1.00 93.31 266 VAL A O 1
ATOM 2108 N N . PRO A 1 267 ? -6.234 -11.387 -5.674 1.00 94.88 267 PRO A N 1
ATOM 2109 C CA . PRO A 1 267 ? -7.451 -11.255 -6.474 1.00 94.88 267 PRO A CA 1
ATOM 2110 C C . PRO A 1 267 ? -8.262 -12.550 -6.565 1.00 94.88 267 PRO A C 1
ATOM 2112 O O . PRO A 1 267 ? -9.486 -12.523 -6.443 1.00 94.88 267 PRO A O 1
ATOM 2115 N N . LEU A 1 268 ? -7.584 -13.690 -6.735 1.00 95.81 268 LEU A N 1
ATOM 2116 C CA . LEU A 1 268 ? -8.228 -15.001 -6.782 1.00 95.81 268 LEU A CA 1
ATOM 2117 C C . LEU A 1 268 ? -8.934 -15.324 -5.456 1.00 95.81 268 LEU A C 1
ATOM 2119 O O . LEU A 1 268 ? -10.108 -15.694 -5.454 1.00 95.81 268 LEU A O 1
ATOM 2123 N N . VAL A 1 269 ? -8.248 -15.133 -4.325 1.00 95.31 269 VAL A N 1
ATOM 2124 C CA . VAL A 1 269 ? -8.815 -15.345 -2.984 1.00 95.31 269 VAL A CA 1
ATOM 2125 C C . VAL A 1 269 ? -9.931 -14.348 -2.692 1.00 95.31 269 VAL A C 1
ATOM 2127 O O . VAL A 1 269 ? -10.917 -14.721 -2.070 1.00 95.31 269 VAL A O 1
ATOM 2130 N N . SER A 1 270 ? -9.842 -13.112 -3.176 1.00 94.25 270 SER A N 1
ATOM 2131 C CA . SER A 1 270 ? -10.903 -12.115 -2.984 1.00 94.25 270 SER A CA 1
ATOM 2132 C C . SER A 1 270 ? -12.211 -12.503 -3.674 1.00 94.25 270 SER A C 1
ATOM 2134 O O . SER A 1 270 ? -13.284 -12.139 -3.197 1.00 94.25 270 SER A O 1
ATOM 2136 N N . LEU A 1 271 ? -12.134 -13.281 -4.757 1.00 93.62 271 LEU A N 1
ATOM 2137 C CA . LEU A 1 271 ? -13.298 -13.843 -5.442 1.00 93.62 271 LEU A CA 1
ATOM 2138 C C . LEU A 1 271 ? -13.783 -15.135 -4.769 1.00 93.62 271 LEU A C 1
ATOM 2140 O O . LEU A 1 271 ? -14.959 -15.251 -4.428 1.00 93.62 271 LEU A O 1
ATOM 2144 N N . ILE A 1 272 ? -12.878 -16.100 -4.575 1.00 95.38 272 ILE A N 1
ATOM 2145 C CA . ILE A 1 272 ? -13.222 -17.475 -4.181 1.00 95.38 272 ILE A CA 1
ATOM 2146 C C . ILE A 1 272 ? -13.336 -17.633 -2.662 1.00 95.38 272 ILE A C 1
ATOM 2148 O O . ILE A 1 272 ? -14.210 -18.346 -2.182 1.00 95.38 272 ILE A O 1
ATOM 2152 N N . GLY A 1 273 ? -12.483 -16.969 -1.886 1.00 96.00 273 GLY A N 1
ATOM 2153 C CA . GLY A 1 273 ? -12.412 -17.112 -0.431 1.00 96.00 273 GLY A CA 1
ATOM 2154 C C . GLY A 1 273 ? -13.736 -16.785 0.265 1.00 96.00 273 GLY A C 1
ATOM 2155 O O . GLY A 1 273 ? -14.279 -17.654 0.952 1.00 96.00 273 GLY A O 1
ATOM 2156 N N . PRO A 1 274 ? -14.316 -15.585 0.063 1.00 95.44 274 PRO A N 1
ATOM 2157 C CA . PRO A 1 274 ? -15.610 -15.263 0.647 1.00 95.44 274 PRO A CA 1
ATOM 2158 C C . PRO A 1 274 ? -16.747 -16.156 0.138 1.00 95.44 274 PRO A C 1
ATOM 2160 O O . PRO A 1 274 ? -17.636 -16.471 0.920 1.00 95.44 274 PRO A O 1
ATOM 2163 N N . LEU A 1 275 ? -16.698 -16.632 -1.113 1.00 96.62 275 LEU A N 1
ATOM 2164 C CA . LEU A 1 275 ? -17.662 -17.610 -1.633 1.00 96.62 275 LEU A CA 1
ATOM 2165 C C . LEU A 1 275 ? -17.579 -18.941 -0.871 1.00 96.62 275 LEU A C 1
ATOM 2167 O O . LEU A 1 275 ? -18.603 -19.467 -0.443 1.00 96.62 275 LEU A O 1
ATOM 2171 N N . LEU A 1 276 ? -16.374 -19.476 -0.657 1.00 96.88 276 LEU A N 1
ATOM 2172 C CA . LEU A 1 276 ? -16.176 -20.715 0.103 1.00 96.88 276 LEU A CA 1
ATOM 2173 C C . LEU A 1 276 ? -16.657 -20.572 1.548 1.00 96.88 276 LEU A C 1
ATOM 2175 O O . LEU A 1 276 ? -17.323 -21.466 2.066 1.00 96.88 276 LEU A O 1
ATOM 2179 N N . LEU A 1 277 ? -16.371 -19.434 2.187 1.00 96.44 277 LEU A N 1
ATOM 2180 C CA . LEU A 1 277 ? -16.887 -19.138 3.522 1.00 96.44 277 LEU A CA 1
ATOM 2181 C C . LEU A 1 277 ? -18.417 -19.015 3.512 1.00 96.44 277 LEU A C 1
ATOM 2183 O O . LEU A 1 277 ? -19.075 -19.566 4.389 1.00 96.44 277 LEU A O 1
ATOM 2187 N N . ALA A 1 278 ? -19.001 -18.356 2.510 1.00 96.56 278 ALA A N 1
ATOM 2188 C CA . ALA A 1 278 ? -20.449 -18.243 2.370 1.00 96.56 278 ALA A CA 1
ATOM 2189 C C . ALA A 1 278 ? -21.111 -19.621 2.259 1.00 96.56 278 ALA A C 1
ATOM 2191 O O . ALA A 1 278 ? -22.111 -19.872 2.926 1.00 96.56 278 ALA A O 1
ATOM 2192 N N . LEU A 1 279 ? -20.535 -20.534 1.475 1.00 96.31 279 LEU A N 1
ATOM 2193 C CA . LEU A 1 279 ? -21.014 -21.912 1.367 1.00 96.31 279 LEU A CA 1
ATOM 2194 C C . LEU A 1 279 ? -20.872 -22.662 2.699 1.00 96.31 279 LEU A C 1
ATOM 2196 O O . LEU A 1 279 ? -21.830 -23.286 3.148 1.00 96.31 279 LEU A O 1
ATOM 2200 N N . ALA A 1 280 ? -19.722 -22.545 3.371 1.00 95.12 280 ALA A N 1
ATOM 2201 C CA . ALA A 1 280 ? -19.463 -23.210 4.649 1.00 95.12 280 ALA A CA 1
ATOM 2202 C C . ALA A 1 280 ? -20.389 -22.735 5.786 1.00 95.12 280 ALA A C 1
ATOM 2204 O O . ALA A 1 280 ? -20.759 -23.525 6.652 1.00 95.12 280 ALA A O 1
ATOM 2205 N N . TYR A 1 281 ? -20.779 -21.457 5.785 1.00 92.50 281 TYR A N 1
ATOM 2206 C CA . TYR A 1 281 ? -21.670 -20.869 6.792 1.00 92.50 281 TYR A CA 1
ATOM 2207 C C . TYR A 1 281 ? -23.150 -20.834 6.373 1.00 92.50 281 TYR A C 1
ATOM 2209 O O . TYR A 1 281 ? -23.972 -20.317 7.132 1.00 92.50 281 TYR A O 1
ATOM 2217 N N . GLY A 1 282 ? -23.509 -21.345 5.189 1.00 94.00 282 GLY A N 1
ATOM 2218 C CA . GLY A 1 282 ? -24.885 -21.288 4.673 1.00 94.00 282 GLY A CA 1
ATOM 2219 C C . GLY A 1 282 ? -25.378 -19.860 4.391 1.00 94.00 282 GLY A C 1
ATOM 2220 O O . GLY A 1 282 ? -26.552 -19.557 4.575 1.00 94.00 282 GLY A O 1
ATOM 2221 N N . ARG A 1 283 ? -24.475 -18.957 3.993 1.00 94.50 283 ARG A N 1
ATOM 2222 C CA . ARG A 1 283 ? -24.711 -17.527 3.717 1.00 94.50 283 ARG A CA 1
ATOM 2223 C C . ARG A 1 283 ? -24.455 -17.155 2.252 1.00 94.50 283 ARG A C 1
ATOM 2225 O O . ARG A 1 283 ? -24.024 -16.042 1.958 1.00 94.50 283 ARG A O 1
ATOM 2232 N N . SER A 1 284 ? -24.710 -18.081 1.327 1.00 94.12 284 SER A N 1
ATOM 2233 C CA . SER A 1 284 ? -24.536 -17.870 -0.119 1.00 94.12 284 SER A CA 1
ATOM 2234 C C . SER A 1 284 ? -25.357 -16.692 -0.645 1.00 94.12 284 SER A C 1
ATOM 2236 O O . SER A 1 284 ? -24.828 -15.897 -1.415 1.00 94.12 284 SER A O 1
ATOM 2238 N N . GLU A 1 285 ? -26.601 -16.531 -0.185 1.00 94.19 285 GLU A N 1
ATOM 2239 C CA . GLU A 1 285 ? -27.467 -15.401 -0.554 1.00 94.19 285 GLU A CA 1
ATOM 2240 C C . GLU A 1 285 ? -26.818 -14.059 -0.201 1.00 94.19 285 GLU A C 1
ATOM 2242 O O . GLU A 1 285 ? -26.654 -13.207 -1.069 1.00 94.19 285 GLU A O 1
ATOM 2247 N N . ALA A 1 286 ? -26.313 -13.917 1.029 1.00 93.31 286 ALA A N 1
ATOM 2248 C CA . ALA A 1 286 ? -25.627 -12.702 1.465 1.00 93.31 286 ALA A CA 1
ATOM 2249 C C . ALA A 1 286 ? -24.377 -12.398 0.617 1.00 93.31 286 ALA A C 1
ATOM 2251 O O . ALA A 1 286 ? -24.112 -11.240 0.298 1.00 93.31 286 ALA A O 1
ATOM 2252 N N . TYR A 1 287 ? -23.613 -13.422 0.220 1.00 95.38 287 TYR A N 1
ATOM 2253 C CA . TYR A 1 287 ? -22.474 -13.239 -0.685 1.00 95.38 287 TYR A CA 1
ATOM 2254 C C . TYR A 1 287 ? -22.911 -12.796 -2.088 1.00 95.38 287 TYR A C 1
ATOM 2256 O O . TYR A 1 287 ? -22.300 -11.887 -2.657 1.00 95.38 287 TYR A O 1
ATOM 2264 N N . ILE A 1 288 ? -23.959 -13.412 -2.643 1.00 95.50 288 ILE A N 1
ATOM 2265 C CA . ILE A 1 288 ? -24.494 -13.068 -3.966 1.00 95.50 288 ILE A CA 1
ATOM 2266 C C . ILE A 1 288 ? -25.014 -11.630 -3.964 1.00 95.50 288 ILE A C 1
ATOM 2268 O O . ILE A 1 288 ? -24.669 -10.871 -4.869 1.00 95.50 288 ILE A O 1
ATOM 2272 N N . ASP A 1 289 ? -25.760 -11.232 -2.934 1.00 95.06 289 ASP A N 1
ATOM 2273 C CA . ASP A 1 289 ? -26.293 -9.877 -2.793 1.00 95.06 289 ASP A CA 1
ATOM 2274 C C . ASP A 1 289 ? -25.172 -8.841 -2.704 1.00 95.06 289 ASP A C 1
ATOM 2276 O O . ASP A 1 289 ? -25.172 -7.860 -3.449 1.00 95.06 289 ASP A O 1
ATOM 2280 N N . GLN A 1 290 ? -24.163 -9.086 -1.861 1.00 94.06 290 GLN A N 1
ATOM 2281 C CA . GLN A 1 290 ? -23.010 -8.190 -1.735 1.00 94.06 290 GLN A CA 1
ATOM 2282 C C . GLN A 1 290 ? -22.179 -8.110 -3.015 1.00 94.06 290 GLN A C 1
ATOM 2284 O O . GLN A 1 290 ? -21.700 -7.035 -3.382 1.00 94.06 290 GLN A O 1
ATOM 2289 N N . THR A 1 291 ? -22.017 -9.230 -3.718 1.00 94.94 291 THR A N 1
ATOM 2290 C CA . THR A 1 291 ? -21.300 -9.264 -4.996 1.00 94.94 291 THR A CA 1
ATOM 2291 C C . THR A 1 291 ? -22.088 -8.524 -6.071 1.00 94.94 291 THR A C 1
ATOM 2293 O O . THR A 1 291 ? -21.515 -7.722 -6.803 1.00 94.94 291 THR A O 1
ATOM 2296 N N . ARG A 1 292 ? -23.408 -8.724 -6.151 1.00 95.56 292 ARG A N 1
ATOM 2297 C CA . ARG A 1 292 ? -24.280 -8.011 -7.090 1.00 95.56 292 ARG A CA 1
ATOM 2298 C C . ARG A 1 292 ? -24.247 -6.508 -6.835 1.00 95.56 292 ARG A C 1
ATOM 2300 O O . ARG A 1 292 ? -24.021 -5.757 -7.782 1.00 95.56 292 ARG A O 1
ATOM 2307 N N . ASP A 1 293 ? -24.410 -6.086 -5.583 1.00 94.69 293 ASP A N 1
ATOM 2308 C CA . ASP A 1 293 ? -24.301 -4.683 -5.178 1.00 94.69 293 ASP A CA 1
ATOM 2309 C C . ASP A 1 293 ? -22.946 -4.090 -5.590 1.00 94.69 293 ASP A C 1
ATOM 2311 O O . ASP A 1 293 ? -22.877 -3.033 -6.222 1.00 94.69 293 ASP A O 1
ATOM 2315 N N . TYR A 1 294 ? -21.856 -4.812 -5.313 1.00 94.31 294 TYR A N 1
ATOM 2316 C CA . TYR A 1 294 ? -20.523 -4.383 -5.711 1.00 94.31 294 TYR A CA 1
ATOM 2317 C C . TYR A 1 294 ? -20.412 -4.198 -7.228 1.00 94.31 294 TYR A C 1
ATOM 2319 O O . TYR A 1 294 ? -19.963 -3.148 -7.687 1.00 94.31 294 TYR A O 1
ATOM 2327 N N . LEU A 1 295 ? -20.840 -5.189 -8.012 1.00 93.94 295 LEU A N 1
ATOM 2328 C CA . LEU A 1 295 ? -20.741 -5.160 -9.470 1.00 93.94 295 LEU A CA 1
ATOM 2329 C C . LEU A 1 295 ? -21.605 -4.060 -10.101 1.00 93.94 295 LEU A C 1
ATOM 2331 O O . LEU A 1 295 ? -21.187 -3.472 -11.099 1.00 93.94 295 LEU A O 1
ATOM 2335 N N . GLN A 1 296 ? -22.780 -3.780 -9.534 1.00 94.56 296 GLN A N 1
ATOM 2336 C CA . GLN A 1 296 ? -23.732 -2.808 -10.076 1.00 94.56 296 GLN A CA 1
ATOM 2337 C C . GLN A 1 296 ? -23.422 -1.370 -9.657 1.00 94.56 296 GLN A C 1
ATOM 2339 O O . GLN A 1 296 ? -23.530 -0.471 -10.487 1.00 94.56 296 GLN A O 1
ATOM 2344 N N . TYR A 1 297 ? -23.012 -1.144 -8.406 1.00 92.62 297 TYR A N 1
ATOM 2345 C CA . TYR A 1 297 ? -22.944 0.208 -7.841 1.00 92.62 297 TYR A CA 1
ATOM 2346 C C . TYR A 1 297 ? -21.532 0.667 -7.481 1.00 92.62 297 TYR A C 1
ATOM 2348 O O . TYR A 1 297 ? -21.237 1.854 -7.591 1.00 92.62 297 TYR A O 1
ATOM 2356 N N . ARG A 1 298 ? -20.632 -0.238 -7.076 1.00 90.94 298 ARG A N 1
ATOM 2357 C CA . ARG A 1 298 ? -19.291 0.142 -6.585 1.00 90.94 298 ARG A CA 1
ATOM 2358 C C . ARG A 1 298 ? -18.203 -0.002 -7.643 1.00 90.94 298 ARG A C 1
ATOM 2360 O O . ARG A 1 298 ? -17.416 0.919 -7.842 1.00 90.94 298 ARG A O 1
ATOM 2367 N N . LEU A 1 299 ? -18.171 -1.125 -8.358 1.00 93.38 299 LEU A N 1
ATOM 2368 C CA . LEU A 1 299 ? -17.187 -1.412 -9.401 1.00 93.38 299 LEU A CA 1
ATOM 2369 C C . LEU A 1 299 ? -17.175 -0.353 -10.523 1.00 93.38 299 LEU A C 1
ATOM 2371 O O . LEU A 1 299 ? -16.077 0.021 -10.952 1.00 93.38 299 LEU A O 1
ATOM 2375 N N . PRO A 1 300 ? -18.319 0.187 -11.000 1.00 92.19 300 PRO A N 1
ATOM 2376 C CA . PRO A 1 300 ? -18.314 1.245 -12.010 1.00 92.19 300 PRO A CA 1
ATOM 2377 C C . PRO A 1 300 ? -17.576 2.509 -11.558 1.00 92.19 300 PRO A C 1
ATOM 2379 O O . PRO A 1 300 ? -16.850 3.084 -12.362 1.00 92.19 300 PRO A O 1
ATOM 2382 N N . LEU A 1 301 ? -17.637 2.856 -10.268 1.00 90.75 301 LEU A N 1
ATOM 2383 C CA . LEU A 1 301 ? -17.053 4.081 -9.704 1.00 90.75 301 LEU A CA 1
ATOM 2384 C C . LEU A 1 301 ? -15.518 4.055 -9.591 1.00 90.75 301 LEU A C 1
ATOM 2386 O O . LEU A 1 301 ? -14.897 5.104 -9.432 1.00 90.75 301 LEU A O 1
ATOM 2390 N N . ILE A 1 302 ? -14.889 2.878 -9.689 1.00 91.69 302 ILE A N 1
ATOM 2391 C CA . ILE A 1 302 ? -13.425 2.724 -9.635 1.00 91.69 302 ILE A CA 1
ATOM 2392 C C . ILE A 1 302 ? -12.827 3.087 -11.003 1.00 91.69 302 ILE A C 1
ATOM 2394 O O . ILE A 1 302 ? -12.489 2.204 -11.792 1.00 91.69 302 ILE A O 1
ATOM 2398 N N . THR A 1 303 ? -12.815 4.370 -11.359 1.00 94.19 303 THR A N 1
ATOM 2399 C CA . THR A 1 303 ? -12.301 4.877 -12.651 1.00 94.19 303 THR A CA 1
ATOM 2400 C C . THR A 1 303 ? -10.930 5.522 -12.498 1.00 94.19 303 THR A C 1
ATOM 2402 O O . THR A 1 303 ? -10.015 5.211 -13.259 1.00 94.19 303 THR A O 1
ATOM 2405 N N . ASN A 1 304 ? -10.762 6.366 -11.474 1.00 91.75 304 ASN A N 1
ATOM 2406 C CA . ASN A 1 304 ? -9.529 7.115 -11.221 1.00 91.75 304 ASN A CA 1
ATOM 2407 C C . ASN A 1 304 ? -8.316 6.193 -11.131 1.00 91.75 304 ASN A C 1
ATOM 2409 O O . ASN A 1 304 ? -7.292 6.421 -11.770 1.00 91.75 304 ASN A O 1
ATOM 2413 N N . GLU A 1 305 ? -8.438 5.130 -10.353 1.00 91.62 305 GLU A N 1
ATOM 2414 C CA . GLU A 1 305 ? -7.345 4.213 -10.110 1.00 91.62 305 GLU A CA 1
ATOM 2415 C C . GLU A 1 305 ? -7.010 3.390 -11.360 1.00 91.62 305 GLU A C 1
ATOM 2417 O O . GLU A 1 305 ? -5.835 3.199 -11.647 1.00 91.62 305 GLU A O 1
ATOM 2422 N N . ILE A 1 306 ? -7.995 2.955 -12.155 1.00 94.50 306 ILE A N 1
ATOM 2423 C CA . ILE A 1 306 ? -7.726 2.217 -13.403 1.00 94.50 306 ILE A CA 1
ATOM 2424 C C . ILE A 1 306 ? -6.867 3.068 -14.342 1.00 94.50 306 ILE A C 1
ATOM 2426 O O . ILE A 1 306 ? -5.825 2.612 -14.817 1.00 94.50 306 ILE A O 1
ATOM 2430 N N . VAL A 1 307 ? -7.283 4.314 -14.575 1.00 96.38 307 VAL A N 1
ATOM 2431 C CA . VAL A 1 307 ? -6.580 5.252 -15.460 1.00 96.38 307 VAL A CA 1
ATOM 2432 C C . VAL A 1 307 ? -5.183 5.552 -14.919 1.00 96.38 307 VAL A C 1
ATOM 2434 O O . VAL A 1 307 ? -4.198 5.431 -15.651 1.00 96.38 307 VAL A O 1
ATOM 2437 N N . LEU A 1 308 ? -5.078 5.851 -13.622 1.00 95.25 308 LEU A N 1
ATOM 2438 C CA . LEU A 1 308 ? -3.810 6.191 -12.985 1.00 95.25 308 LEU A CA 1
ATOM 2439 C C . LEU A 1 308 ? -2.823 5.019 -12.979 1.00 95.25 308 LEU A C 1
ATOM 2441 O O . LEU A 1 308 ? -1.675 5.195 -13.373 1.00 95.25 308 LEU A O 1
ATOM 2445 N N . PHE A 1 309 ? -3.238 3.822 -12.554 1.00 94.88 309 PHE A N 1
ATOM 2446 C CA . PHE A 1 309 ? -2.344 2.661 -12.494 1.00 94.88 309 PHE A CA 1
ATOM 2447 C C . PHE A 1 309 ? -1.932 2.179 -13.885 1.00 94.88 309 PHE A C 1
ATOM 2449 O O . PHE A 1 309 ? -0.799 1.721 -14.036 1.00 94.88 309 PHE A O 1
ATOM 2456 N N . THR A 1 310 ? -2.788 2.338 -14.900 1.00 96.50 310 THR A N 1
ATOM 2457 C CA . THR A 1 310 ? -2.410 2.082 -16.299 1.00 96.50 310 THR A CA 1
ATOM 2458 C C . THR A 1 310 ? -1.315 3.052 -16.743 1.00 96.50 310 THR A C 1
ATOM 2460 O O . THR A 1 310 ? -0.282 2.617 -17.248 1.00 96.50 310 THR A O 1
ATOM 2463 N N . ALA A 1 311 ? -1.482 4.353 -16.478 1.00 97.44 311 ALA A N 1
ATOM 2464 C CA . ALA A 1 311 ? -0.485 5.368 -16.816 1.00 97.44 311 ALA A CA 1
ATOM 2465 C C . ALA A 1 311 ? 0.837 5.186 -16.053 1.00 97.44 311 ALA A C 1
ATOM 2467 O O . ALA A 1 311 ? 1.904 5.275 -16.653 1.00 97.44 311 ALA A O 1
ATOM 2468 N N . ILE A 1 312 ? 0.778 4.869 -14.754 1.00 97.06 312 ILE A N 1
ATOM 2469 C CA . ILE A 1 312 ? 1.958 4.549 -13.936 1.00 97.06 312 ILE A CA 1
ATOM 2470 C C . ILE A 1 312 ? 2.682 3.325 -14.488 1.00 97.06 312 ILE A C 1
ATOM 2472 O O . ILE A 1 312 ? 3.905 3.323 -14.526 1.00 97.06 312 ILE A O 1
ATOM 2476 N N . GLY A 1 313 ? 1.951 2.292 -14.910 1.00 96.12 313 GLY A N 1
ATOM 2477 C CA . GLY A 1 313 ? 2.563 1.070 -15.429 1.00 96.12 313 GLY A CA 1
ATOM 2478 C C . GLY A 1 313 ? 3.277 1.315 -16.751 1.00 96.12 313 GLY A C 1
ATOM 2479 O O . GLY A 1 313 ? 4.418 0.897 -16.922 1.00 96.12 313 GLY A O 1
ATOM 2480 N N . PHE A 1 314 ? 2.634 2.069 -17.641 1.00 97.62 314 PHE A N 1
ATOM 2481 C CA . PHE A 1 314 ? 3.227 2.484 -18.905 1.00 97.62 314 PHE A CA 1
ATOM 2482 C C . PHE A 1 314 ? 4.482 3.343 -18.687 1.00 97.62 314 PHE A C 1
ATOM 2484 O O . PHE A 1 314 ? 5.532 3.062 -19.260 1.00 97.62 314 PHE A O 1
ATOM 2491 N N . PHE A 1 315 ? 4.394 4.346 -17.808 1.00 97.81 315 PHE A N 1
ATOM 2492 C CA . PHE A 1 315 ? 5.518 5.200 -17.427 1.00 97.81 315 PHE A CA 1
ATOM 2493 C C . PHE A 1 315 ? 6.660 4.409 -16.778 1.00 97.81 315 PHE A C 1
ATOM 2495 O O . PHE A 1 315 ? 7.803 4.569 -17.183 1.00 97.81 315 PHE A O 1
ATOM 2502 N N . GLY A 1 316 ? 6.366 3.542 -15.806 1.00 95.81 316 GLY A N 1
ATOM 2503 C CA . GLY A 1 316 ? 7.366 2.730 -15.110 1.00 95.81 316 GLY A CA 1
ATOM 2504 C C . GLY A 1 316 ? 8.097 1.786 -16.060 1.00 95.81 316 GLY A C 1
ATOM 2505 O O . GLY A 1 316 ? 9.321 1.719 -16.036 1.00 95.81 316 GLY A O 1
ATOM 2506 N N . TYR A 1 317 ? 7.372 1.132 -16.974 1.00 96.12 317 TYR A N 1
ATOM 2507 C CA . TYR A 1 317 ? 7.997 0.318 -18.016 1.00 96.12 317 TYR A CA 1
ATOM 2508 C C . TYR A 1 317 ? 8.929 1.152 -18.907 1.00 96.12 317 TYR A C 1
ATOM 2510 O O . TYR A 1 317 ? 10.083 0.779 -19.104 1.00 96.12 317 TYR A O 1
ATOM 2518 N N . ALA A 1 318 ? 8.447 2.298 -19.400 1.00 97.25 318 ALA A N 1
ATOM 2519 C CA . ALA A 1 318 ? 9.214 3.207 -20.251 1.00 97.25 318 ALA A CA 1
ATOM 2520 C C . ALA A 1 318 ? 10.443 3.805 -19.540 1.00 97.25 318 ALA A C 1
ATOM 2522 O O . ALA A 1 318 ? 11.476 4.044 -20.160 1.00 97.25 318 ALA A O 1
ATOM 2523 N N . LEU A 1 319 ? 10.350 4.028 -18.231 1.00 96.75 319 LEU A N 1
ATOM 2524 C CA . LEU A 1 319 ? 11.456 4.504 -17.412 1.00 96.75 319 LEU A CA 1
ATOM 2525 C C . LEU A 1 319 ? 12.530 3.421 -17.242 1.00 96.75 319 LEU A C 1
ATOM 2527 O O . LEU A 1 319 ? 13.718 3.722 -17.330 1.00 96.75 319 LEU A O 1
ATOM 2531 N N . GLY A 1 320 ? 12.123 2.162 -17.057 1.00 94.81 320 GLY A N 1
ATOM 2532 C CA . GLY A 1 320 ? 13.033 1.038 -16.806 1.00 94.81 320 GLY A CA 1
ATOM 2533 C C . GLY A 1 320 ? 13.881 0.624 -18.005 1.00 94.81 320 GLY A C 1
ATOM 2534 O O . GLY A 1 320 ? 14.945 0.043 -17.825 1.00 94.81 320 GLY A O 1
ATOM 2535 N N . ILE A 1 321 ? 13.433 0.939 -19.218 1.00 94.38 321 ILE A N 1
ATOM 2536 C CA . ILE A 1 321 ? 14.189 0.710 -20.460 1.00 94.38 321 ILE A CA 1
ATOM 2537 C C . ILE A 1 321 ? 15.115 1.879 -20.833 1.00 94.38 321 ILE A C 1
ATOM 2539 O O . ILE A 1 321 ? 15.888 1.755 -21.778 1.00 94.38 321 ILE A O 1
ATOM 2543 N N . SER A 1 322 ? 14.989 3.020 -20.150 1.00 95.06 322 SER A N 1
ATOM 2544 C CA . SER A 1 322 ? 15.797 4.211 -20.417 1.00 95.06 322 SER A CA 1
ATOM 2545 C C . SER A 1 322 ? 17.168 4.127 -19.737 1.00 95.06 322 SER A C 1
ATOM 2547 O O . SER A 1 322 ? 17.454 3.181 -19.009 1.00 95.06 322 SER A O 1
ATOM 2549 N N . ASP A 1 323 ? 18.006 5.153 -19.901 1.00 94.88 323 ASP A N 1
ATOM 2550 C CA . ASP A 1 323 ? 19.285 5.265 -19.186 1.00 94.88 323 ASP A CA 1
ATOM 2551 C C . ASP A 1 323 ? 19.141 5.868 -17.776 1.00 94.88 323 ASP A C 1
ATOM 2553 O O . ASP A 1 323 ? 20.119 5.989 -17.037 1.00 94.88 323 ASP A O 1
ATOM 2557 N N . ILE A 1 324 ? 17.931 6.257 -17.361 1.00 95.50 324 ILE A N 1
ATOM 2558 C CA . ILE A 1 324 ? 17.691 6.839 -16.030 1.00 95.50 324 ILE A CA 1
ATOM 2559 C C . ILE A 1 324 ? 18.137 5.895 -14.893 1.00 95.50 324 ILE A C 1
ATOM 2561 O O . ILE A 1 324 ? 18.836 6.374 -13.994 1.00 95.50 324 ILE A O 1
ATOM 2565 N N . PRO A 1 325 ? 17.868 4.571 -14.940 1.00 94.81 325 PRO A N 1
ATOM 2566 C CA . PRO A 1 325 ? 18.381 3.613 -13.957 1.00 94.81 325 PRO A CA 1
ATOM 2567 C C . PRO A 1 325 ? 19.914 3.507 -13.901 1.00 94.81 325 PRO A C 1
ATOM 2569 O O . PRO A 1 325 ? 20.453 2.952 -12.947 1.00 94.81 325 PRO A O 1
ATOM 2572 N N . ARG A 1 326 ? 20.634 4.043 -14.897 1.00 94.12 326 ARG A N 1
ATOM 2573 C CA . ARG A 1 326 ? 22.098 4.178 -14.884 1.00 94.12 326 ARG A CA 1
ATOM 2574 C C . ARG A 1 326 ? 22.540 5.515 -14.287 1.00 94.12 326 ARG A C 1
ATOM 2576 O O . ARG A 1 326 ? 23.484 5.544 -13.503 1.00 94.12 326 ARG A O 1
ATOM 2583 N N . TYR A 1 327 ? 21.898 6.622 -14.659 1.00 95.38 327 TYR A N 1
ATOM 2584 C CA . TYR A 1 327 ? 22.346 7.963 -14.264 1.00 95.38 327 TYR A CA 1
ATOM 2585 C C . TYR A 1 327 ? 21.973 8.352 -12.831 1.00 95.38 327 TYR A C 1
ATOM 2587 O O . TYR A 1 327 ? 22.775 8.998 -12.157 1.00 95.38 327 TYR A O 1
ATOM 2595 N N . ILE A 1 328 ? 20.795 7.957 -12.340 1.00 95.62 328 ILE A N 1
ATOM 2596 C CA . ILE A 1 328 ? 20.357 8.326 -10.985 1.00 95.62 328 ILE A CA 1
ATOM 2597 C C . ILE A 1 328 ? 21.280 7.738 -9.904 1.00 95.62 328 ILE A C 1
ATOM 2599 O O . ILE A 1 328 ? 21.714 8.504 -9.041 1.00 95.62 328 ILE A O 1
ATOM 2603 N N . PRO A 1 329 ? 21.669 6.447 -9.946 1.00 95.44 329 PRO A N 1
ATOM 2604 C CA . PRO A 1 329 ? 22.626 5.910 -8.979 1.00 95.44 329 PRO A CA 1
ATOM 2605 C C . PRO A 1 329 ? 24.002 6.590 -9.033 1.00 95.44 329 PRO A C 1
ATOM 2607 O O . PRO A 1 329 ? 24.597 6.853 -7.989 1.00 95.44 329 PRO A O 1
ATOM 2610 N N . LEU A 1 330 ? 24.488 6.942 -10.232 1.00 94.56 330 LEU A N 1
ATOM 2611 C CA . LEU A 1 330 ? 25.747 7.681 -10.396 1.00 94.56 330 LEU A CA 1
ATOM 2612 C C . LEU A 1 330 ? 25.680 9.066 -9.747 1.00 94.56 330 LEU A C 1
ATOM 2614 O O . LEU A 1 330 ? 26.613 9.463 -9.056 1.00 94.56 330 LEU A O 1
ATOM 2618 N N . MET A 1 331 ? 24.569 9.781 -9.927 1.00 95.00 331 MET A N 1
ATOM 2619 C CA . MET A 1 331 ? 24.351 11.080 -9.293 1.00 95.00 331 MET A CA 1
ATOM 2620 C C . MET A 1 331 ? 24.315 10.960 -7.762 1.00 95.00 331 MET A C 1
ATOM 2622 O O . MET A 1 331 ? 24.935 11.763 -7.074 1.00 95.00 331 MET A O 1
ATOM 2626 N N . ILE A 1 332 ? 23.638 9.941 -7.220 1.00 94.88 332 ILE A N 1
ATOM 2627 C CA . ILE A 1 332 ? 23.608 9.659 -5.772 1.00 94.88 332 ILE A CA 1
ATOM 2628 C C . ILE A 1 332 ? 25.028 9.433 -5.239 1.00 94.88 332 ILE A C 1
ATOM 2630 O O . ILE A 1 332 ? 25.403 10.020 -4.224 1.00 94.88 332 ILE A O 1
ATOM 2634 N N . ASN A 1 333 ? 25.834 8.639 -5.947 1.00 92.38 333 ASN A N 1
ATOM 2635 C CA . ASN A 1 333 ? 27.221 8.379 -5.572 1.00 92.38 333 ASN A CA 1
ATOM 2636 C C . ASN A 1 333 ? 28.081 9.659 -5.609 1.00 92.38 333 ASN A C 1
ATOM 2638 O O . ASN A 1 333 ? 28.788 9.947 -4.648 1.00 92.38 333 ASN A O 1
ATOM 2642 N N . GLN A 1 334 ? 27.958 10.476 -6.662 1.00 94.38 334 GLN A N 1
ATOM 2643 C CA . GLN A 1 334 ? 28.683 11.749 -6.797 1.00 94.38 334 GLN A CA 1
ATOM 2644 C C . GLN A 1 334 ? 28.315 12.780 -5.723 1.00 94.38 334 GLN A C 1
ATOM 264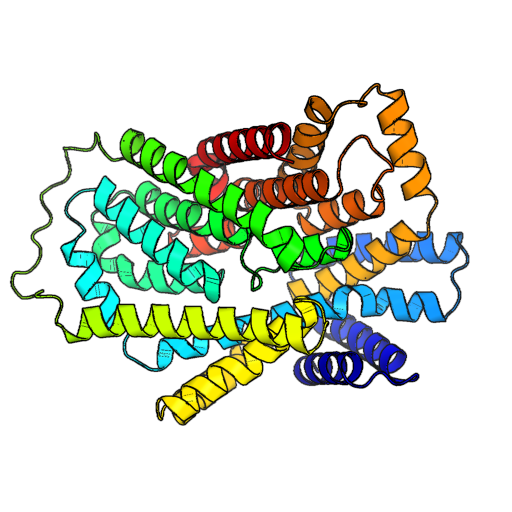6 O O . GLN A 1 334 ? 29.155 13.589 -5.337 1.00 94.38 334 GLN A O 1
ATOM 2651 N N . LEU A 1 335 ? 27.076 12.749 -5.227 1.00 94.50 335 LEU A N 1
ATOM 2652 C CA . LEU A 1 335 ? 26.620 13.592 -4.120 1.00 94.50 335 LEU A CA 1
ATOM 2653 C C . LEU A 1 335 ? 27.114 13.108 -2.745 1.00 94.50 335 LEU A C 1
ATOM 2655 O O . LEU A 1 335 ? 26.803 13.746 -1.741 1.00 94.50 335 LEU A O 1
ATOM 2659 N N . GLY A 1 336 ? 27.854 11.995 -2.675 1.00 91.56 336 GLY A N 1
ATOM 2660 C CA . GLY A 1 336 ? 28.317 11.414 -1.414 1.00 91.56 336 GLY A CA 1
ATOM 2661 C C . GLY A 1 336 ? 27.191 10.792 -0.585 1.00 91.56 336 GLY A C 1
ATOM 2662 O O . GLY A 1 336 ? 27.291 10.710 0.634 1.00 91.56 336 GLY A O 1
ATOM 2663 N N . LEU A 1 337 ? 26.091 10.375 -1.222 1.00 92.06 337 LEU A N 1
ATOM 2664 C CA . LEU A 1 337 ? 24.988 9.667 -0.564 1.00 92.06 337 LEU A CA 1
ATOM 2665 C C . LEU A 1 337 ? 25.279 8.158 -0.535 1.00 92.06 337 LEU A C 1
ATOM 2667 O O . LEU A 1 337 ? 24.532 7.344 -1.079 1.00 92.06 337 LEU A O 1
ATOM 2671 N N . ASP A 1 338 ? 26.408 7.800 0.071 1.00 84.75 338 ASP A N 1
ATOM 2672 C CA . ASP A 1 338 ? 27.011 6.465 0.055 1.00 84.75 338 ASP A CA 1
ATOM 2673 C C . ASP A 1 338 ? 26.639 5.593 1.270 1.00 84.75 338 ASP A C 1
ATOM 2675 O O . ASP A 1 338 ? 27.079 4.447 1.375 1.00 84.75 338 ASP A O 1
ATOM 2679 N N . THR A 1 339 ? 25.769 6.086 2.157 1.00 92.44 339 THR A N 1
ATOM 2680 C CA . THR A 1 339 ? 25.337 5.357 3.357 1.00 92.44 339 THR A CA 1
ATOM 2681 C C . THR A 1 339 ? 23.815 5.186 3.448 1.00 92.44 339 THR A C 1
ATOM 2683 O O . THR A 1 339 ? 23.060 6.121 3.146 1.00 92.44 339 THR A O 1
ATOM 2686 N N . PRO A 1 340 ? 23.332 4.032 3.963 1.00 94.31 340 PRO A N 1
ATOM 2687 C CA . PRO A 1 340 ? 21.914 3.823 4.251 1.00 94.31 340 PRO A CA 1
ATOM 2688 C C . PRO A 1 340 ? 21.295 4.908 5.140 1.00 94.31 340 PRO A C 1
ATOM 2690 O O . PRO A 1 340 ? 20.145 5.298 4.938 1.00 94.31 340 PRO A O 1
ATOM 2693 N N . LEU A 1 341 ? 22.071 5.416 6.106 1.00 94.56 341 LEU A N 1
ATOM 2694 C CA . LEU A 1 341 ? 21.636 6.416 7.084 1.00 94.56 341 LEU A CA 1
ATOM 2695 C C . LEU A 1 341 ? 21.129 7.704 6.424 1.00 94.56 341 LEU A C 1
ATOM 2697 O O . LEU A 1 341 ? 20.155 8.283 6.897 1.00 94.56 341 LEU A O 1
ATOM 2701 N N . LEU A 1 342 ? 21.773 8.142 5.339 1.00 93.50 342 LEU A N 1
ATOM 2702 C CA . LEU A 1 342 ? 21.376 9.341 4.601 1.00 93.50 342 LEU A CA 1
ATOM 2703 C C . LEU A 1 342 ? 20.304 9.030 3.557 1.00 93.50 342 LEU A C 1
ATOM 2705 O O . LEU A 1 342 ? 19.335 9.779 3.416 1.00 93.50 342 LEU A O 1
ATOM 2709 N N . LEU A 1 343 ? 20.454 7.918 2.835 1.00 95.69 343 LEU A N 1
ATOM 2710 C CA . LEU A 1 343 ? 19.602 7.627 1.688 1.00 95.69 343 LEU A CA 1
ATOM 2711 C C . LEU A 1 343 ? 18.174 7.233 2.098 1.00 95.69 343 LEU A C 1
ATOM 2713 O O . LEU A 1 343 ? 17.218 7.668 1.456 1.00 95.69 343 LEU A O 1
ATOM 2717 N N . LEU A 1 344 ? 17.997 6.479 3.191 1.00 96.94 344 LEU A N 1
ATOM 2718 C CA . LEU A 1 344 ? 16.670 6.054 3.656 1.00 96.94 344 LEU A CA 1
ATOM 2719 C C . LEU A 1 344 ? 15.738 7.239 3.981 1.00 96.94 344 LEU A C 1
ATOM 2721 O O . LEU A 1 344 ? 14.649 7.291 3.399 1.00 96.94 344 LEU A O 1
ATOM 2725 N N . PRO A 1 345 ? 16.120 8.218 4.833 1.00 96.81 345 PRO A N 1
ATOM 2726 C CA . PRO A 1 345 ? 15.305 9.410 5.056 1.00 96.81 345 PRO A CA 1
ATOM 2727 C C . PRO A 1 345 ? 14.984 10.171 3.770 1.00 96.81 345 PRO A C 1
ATOM 2729 O O . PRO A 1 345 ? 13.845 10.597 3.598 1.00 96.81 345 PRO A O 1
ATOM 2732 N N . ILE A 1 346 ? 15.948 10.316 2.853 1.00 96.69 346 ILE A N 1
ATOM 2733 C CA . ILE A 1 346 ? 15.745 11.041 1.589 1.00 96.69 346 ILE A CA 1
ATOM 2734 C C . ILE A 1 346 ? 14.658 10.366 0.749 1.00 96.69 346 ILE A C 1
ATOM 2736 O O . ILE A 1 346 ? 13.738 11.044 0.292 1.00 96.69 346 ILE A O 1
ATOM 2740 N N . LEU A 1 347 ? 14.714 9.040 0.583 1.00 97.00 347 LEU A N 1
ATOM 2741 C CA . LEU A 1 347 ? 13.708 8.296 -0.181 1.00 97.00 347 LEU A CA 1
ATOM 2742 C C . LEU A 1 347 ? 12.316 8.406 0.457 1.00 97.00 347 LEU A C 1
ATOM 2744 O O . LEU A 1 347 ? 11.336 8.694 -0.234 1.00 97.00 347 LEU A O 1
ATOM 2748 N N . VAL A 1 348 ? 12.228 8.225 1.778 1.00 97.94 348 VAL A N 1
ATOM 2749 C CA . VAL A 1 348 ? 10.962 8.308 2.523 1.00 97.94 348 VAL A CA 1
ATOM 2750 C C . VAL A 1 348 ? 10.353 9.709 2.421 1.00 97.94 348 VAL A C 1
ATOM 2752 O O . VAL A 1 348 ? 9.160 9.853 2.133 1.00 97.94 348 VAL A O 1
ATOM 2755 N N . LEU A 1 349 ? 11.167 10.748 2.621 1.00 96.75 349 LEU A N 1
ATOM 2756 C CA . LEU A 1 349 ? 10.732 12.140 2.542 1.00 96.75 349 LEU A CA 1
ATOM 2757 C C . LEU A 1 349 ? 10.375 12.542 1.113 1.00 96.75 349 LEU A C 1
ATOM 2759 O O . LEU A 1 349 ? 9.387 13.245 0.940 1.00 96.75 349 LEU A O 1
ATOM 2763 N N . ALA A 1 350 ? 11.088 12.075 0.087 1.00 96.25 350 ALA A N 1
ATOM 2764 C CA . ALA A 1 350 ? 10.729 12.344 -1.306 1.00 96.25 350 ALA A CA 1
ATOM 2765 C C . ALA A 1 350 ? 9.317 11.824 -1.632 1.00 96.25 350 ALA A C 1
ATOM 2767 O O . ALA A 1 350 ? 8.502 12.548 -2.209 1.00 96.25 350 ALA A O 1
ATOM 2768 N N . ILE A 1 351 ? 8.990 10.602 -1.194 1.00 96.69 351 ILE A N 1
ATOM 2769 C CA . ILE A 1 351 ? 7.651 10.016 -1.366 1.00 96.69 351 ILE A CA 1
ATOM 2770 C C . ILE A 1 351 ? 6.602 10.821 -0.589 1.00 96.69 351 ILE A C 1
ATOM 2772 O O . ILE A 1 351 ? 5.567 11.192 -1.150 1.00 96.69 351 ILE A O 1
ATOM 2776 N N . GLY A 1 352 ? 6.869 11.123 0.684 1.00 94.38 352 GLY A N 1
ATOM 2777 C CA . GLY A 1 352 ? 5.946 11.870 1.538 1.00 94.38 352 GLY A CA 1
ATOM 2778 C C . GLY A 1 352 ? 5.708 13.307 1.063 1.00 94.38 352 GLY A C 1
ATOM 2779 O O . GLY A 1 352 ? 4.562 13.740 0.968 1.00 94.38 352 GLY A O 1
ATOM 2780 N N . LEU A 1 353 ? 6.758 14.049 0.715 1.00 93.00 353 LEU A N 1
ATOM 2781 C CA . LEU A 1 353 ? 6.683 15.474 0.387 1.00 93.00 353 LEU A CA 1
ATOM 2782 C C . LEU A 1 353 ? 6.082 15.731 -0.995 1.00 93.00 353 LEU A C 1
ATOM 2784 O O . LEU A 1 353 ? 5.182 16.563 -1.100 1.00 93.00 353 LEU A O 1
ATOM 2788 N N . PHE A 1 354 ? 6.476 14.990 -2.038 1.00 93.69 354 PHE A N 1
ATOM 2789 C CA . PHE A 1 354 ? 5.849 15.132 -3.364 1.00 93.69 354 PHE A CA 1
ATOM 2790 C C . PHE A 1 354 ? 4.348 14.853 -3.324 1.00 93.69 354 PHE A C 1
ATOM 2792 O O . PHE A 1 354 ? 3.565 15.459 -4.057 1.00 93.69 354 PHE A O 1
ATOM 2799 N N . SER A 1 355 ? 3.914 14.015 -2.390 1.00 90.06 355 SER A N 1
ATOM 2800 C CA . SER A 1 355 ? 2.498 13.754 -2.216 1.00 90.06 355 SER A CA 1
ATOM 2801 C C . SER A 1 355 ? 1.687 14.907 -1.625 1.00 90.06 355 SER A C 1
ATOM 2803 O O . SER A 1 355 ? 0.471 14.972 -1.832 1.00 90.06 355 SER A O 1
ATOM 2805 N N . THR A 1 356 ? 2.336 15.859 -0.950 1.00 90.19 356 THR A N 1
ATOM 2806 C CA . THR A 1 356 ? 1.671 17.064 -0.424 1.00 90.19 356 THR A CA 1
ATOM 2807 C C . THR A 1 356 ? 1.274 18.043 -1.526 1.00 90.19 356 THR A C 1
ATOM 2809 O O . THR A 1 356 ? 0.270 18.734 -1.382 1.00 90.19 356 THR A O 1
ATOM 2812 N N . VAL A 1 357 ? 1.986 18.038 -2.660 1.00 89.69 357 VAL A N 1
ATOM 2813 C CA . VAL A 1 357 ? 1.658 18.840 -3.854 1.00 89.69 357 VAL A CA 1
ATOM 2814 C C . VAL A 1 357 ? 0.746 18.098 -4.840 1.00 89.69 357 VAL A C 1
ATOM 2816 O O . VAL A 1 357 ? 0.545 18.541 -5.966 1.00 89.69 357 VAL A O 1
ATOM 2819 N N . GLY A 1 358 ? 0.169 16.965 -4.423 1.00 84.75 358 GLY A N 1
ATOM 2820 C CA . GLY A 1 358 ? -0.815 16.214 -5.206 1.00 84.75 358 GLY A CA 1
ATOM 2821 C C . GLY A 1 358 ? -0.243 15.108 -6.094 1.00 84.75 358 GLY A C 1
ATOM 2822 O O . GLY A 1 358 ? -1.014 14.446 -6.786 1.00 84.75 358 GLY A O 1
ATOM 2823 N N . ILE A 1 359 ? 1.069 14.845 -6.058 1.00 91.25 359 ILE A N 1
ATOM 2824 C CA . ILE A 1 359 ? 1.653 13.703 -6.776 1.00 91.25 359 ILE A CA 1
ATOM 2825 C C . ILE A 1 359 ? 1.295 12.413 -6.031 1.00 91.25 359 ILE A C 1
ATOM 2827 O O . ILE A 1 359 ? 1.635 12.220 -4.869 1.00 91.25 359 ILE A O 1
ATOM 2831 N N . HIS A 1 360 ? 0.604 11.492 -6.694 1.00 91.19 360 HIS A N 1
ATOM 2832 C CA . HIS A 1 360 ? 0.230 10.220 -6.085 1.00 91.19 360 HIS A CA 1
ATOM 2833 C C . HIS A 1 360 ? 1.504 9.440 -5.709 1.00 91.19 360 HIS A C 1
ATOM 2835 O O . HIS A 1 360 ? 2.384 9.297 -6.559 1.00 91.19 360 HIS A O 1
ATOM 2841 N N . PRO A 1 361 ? 1.624 8.879 -4.492 1.00 93.88 361 PRO A N 1
ATOM 2842 C CA . PRO A 1 361 ? 2.871 8.277 -3.999 1.00 93.88 361 PRO A CA 1
ATOM 2843 C C . PRO A 1 361 ? 3.365 7.133 -4.881 1.00 93.88 361 PRO A C 1
ATOM 2845 O O . PRO A 1 361 ? 4.564 6.937 -5.011 1.00 93.88 361 PRO A O 1
ATOM 2848 N N . MET A 1 362 ? 2.448 6.399 -5.521 1.00 94.31 362 MET A N 1
ATOM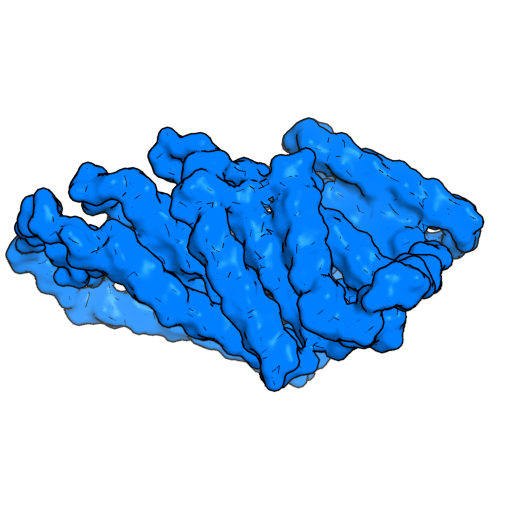 2849 C CA . MET A 1 362 ? 2.785 5.303 -6.435 1.00 94.31 362 MET A CA 1
ATOM 2850 C C . MET A 1 362 ? 3.584 5.780 -7.648 1.00 94.31 362 MET A C 1
ATOM 2852 O O . MET A 1 362 ? 4.363 5.006 -8.181 1.00 94.31 362 MET A O 1
ATOM 2856 N N . ILE A 1 363 ? 3.428 7.042 -8.067 1.00 95.88 363 ILE A N 1
ATOM 2857 C CA . ILE A 1 363 ? 4.246 7.629 -9.134 1.00 95.88 363 ILE A CA 1
ATOM 2858 C C . ILE A 1 363 ? 5.682 7.774 -8.646 1.00 95.88 363 ILE A C 1
ATOM 2860 O O . ILE A 1 363 ? 6.602 7.302 -9.304 1.00 95.88 363 ILE A O 1
ATOM 2864 N N . THR A 1 364 ? 5.867 8.388 -7.475 1.00 96.38 364 THR A N 1
ATOM 2865 C CA . THR A 1 364 ? 7.194 8.582 -6.885 1.00 96.38 364 THR A CA 1
ATOM 2866 C C . THR A 1 364 ? 7.857 7.243 -6.577 1.00 96.38 364 THR A C 1
ATOM 2868 O O . THR A 1 364 ? 9.020 7.057 -6.909 1.00 96.38 364 THR A O 1
ATOM 2871 N N . ILE A 1 365 ? 7.118 6.283 -6.013 1.00 96.94 365 ILE A N 1
ATOM 2872 C CA . ILE A 1 365 ? 7.620 4.930 -5.742 1.00 96.94 365 ILE A CA 1
ATOM 2873 C C . ILE A 1 365 ? 7.982 4.220 -7.050 1.00 96.94 365 ILE A C 1
ATOM 2875 O O . ILE A 1 365 ? 9.072 3.671 -7.130 1.00 96.94 365 ILE A O 1
ATOM 2879 N N . ALA A 1 366 ? 7.134 4.266 -8.086 1.00 96.19 366 ALA A N 1
ATOM 2880 C CA . ALA A 1 366 ? 7.460 3.680 -9.389 1.00 96.19 366 ALA A CA 1
ATOM 2881 C C . ALA A 1 366 ? 8.726 4.295 -9.983 1.00 96.19 366 ALA A C 1
ATOM 2883 O O . ALA A 1 366 ? 9.602 3.566 -10.441 1.00 96.19 366 ALA A O 1
ATOM 2884 N N . ALA A 1 367 ? 8.832 5.626 -9.953 1.00 96.75 367 ALA A N 1
ATOM 2885 C CA . ALA A 1 367 ? 9.986 6.343 -10.470 1.00 96.75 367 ALA A CA 1
ATOM 2886 C C . ALA A 1 367 ? 11.263 5.955 -9.718 1.00 96.75 367 ALA A C 1
ATOM 2888 O O . ALA A 1 367 ? 12.247 5.580 -10.350 1.00 96.75 367 ALA A O 1
ATOM 2889 N N . LEU A 1 368 ? 11.235 5.987 -8.382 1.00 96.88 368 LEU A N 1
ATOM 2890 C CA . LEU A 1 368 ? 12.381 5.646 -7.541 1.00 96.88 368 LEU A CA 1
ATOM 2891 C C . LEU A 1 368 ? 12.776 4.176 -7.686 1.00 96.88 368 LEU A C 1
ATOM 2893 O O . LEU A 1 368 ? 13.937 3.899 -7.947 1.00 96.88 368 LEU A O 1
ATOM 2897 N N . ALA A 1 369 ? 11.827 3.248 -7.568 1.00 96.12 369 ALA A N 1
ATOM 2898 C CA . ALA A 1 369 ? 12.109 1.816 -7.624 1.00 96.12 369 ALA A CA 1
ATOM 2899 C C . ALA A 1 369 ? 12.612 1.373 -9.003 1.00 96.12 369 ALA A C 1
ATOM 2901 O O . ALA A 1 369 ? 13.474 0.509 -9.101 1.00 96.12 369 ALA A O 1
ATOM 2902 N N . THR A 1 370 ? 12.120 2.002 -10.071 1.00 95.25 370 THR A N 1
ATOM 2903 C CA . THR A 1 370 ? 12.615 1.735 -11.426 1.00 95.25 370 THR A CA 1
ATOM 2904 C C . THR A 1 370 ? 13.986 2.373 -11.666 1.00 95.25 370 THR A C 1
ATOM 2906 O O . THR A 1 370 ? 14.824 1.787 -12.342 1.00 95.25 370 THR A O 1
ATOM 2909 N N . SER A 1 371 ? 14.232 3.565 -11.111 1.00 95.81 371 SER A N 1
ATOM 2910 C CA . SER A 1 371 ? 15.502 4.293 -11.283 1.00 95.81 371 SER A CA 1
ATOM 2911 C C . SER A 1 371 ? 16.620 3.804 -10.364 1.00 95.81 371 SER A C 1
ATOM 2913 O O . SER A 1 371 ? 17.771 4.187 -10.556 1.00 95.81 371 SER A O 1
ATOM 2915 N N . LEU A 1 372 ? 16.293 2.993 -9.359 1.00 95.75 372 LEU A N 1
ATOM 2916 C CA . LEU A 1 372 ? 17.231 2.433 -8.393 1.00 95.75 372 LEU A CA 1
ATOM 2917 C C . LEU A 1 372 ? 17.118 0.902 -8.409 1.00 95.75 372 LEU A C 1
ATOM 2919 O O . LEU A 1 372 ? 16.481 0.324 -7.528 1.00 95.75 372 LEU A O 1
ATOM 2923 N N . PRO A 1 373 ? 17.685 0.218 -9.416 1.00 91.06 373 PRO A N 1
ATOM 2924 C CA . PRO A 1 373 ? 17.714 -1.237 -9.422 1.00 91.06 373 PRO A CA 1
ATOM 2925 C C . PRO A 1 373 ? 18.398 -1.796 -8.161 1.00 91.06 373 PRO A C 1
ATOM 2927 O O . PRO A 1 373 ? 19.331 -1.177 -7.641 1.00 91.06 373 PRO A O 1
ATOM 2930 N N . PRO A 1 374 ? 18.005 -2.986 -7.675 1.00 90.25 374 PRO A N 1
ATOM 2931 C CA . PRO A 1 374 ? 18.674 -3.623 -6.544 1.00 90.25 374 PRO A CA 1
ATOM 2932 C C . PRO A 1 374 ? 20.198 -3.687 -6.723 1.00 90.25 374 PRO A C 1
ATOM 2934 O O . PRO A 1 374 ? 20.692 -4.138 -7.755 1.00 90.25 374 PRO A O 1
ATOM 2937 N N . GLY A 1 375 ? 20.940 -3.224 -5.715 1.00 89.94 375 GLY A N 1
ATOM 2938 C CA . GLY A 1 375 ? 22.405 -3.170 -5.734 1.00 89.94 375 GLY A CA 1
ATOM 2939 C C . GLY A 1 375 ? 23.016 -1.962 -6.457 1.00 89.94 375 GLY A C 1
ATOM 2940 O O . GLY A 1 375 ? 24.237 -1.831 -6.458 1.00 89.94 375 GLY A O 1
ATOM 2941 N N . SER A 1 376 ? 22.218 -1.058 -7.042 1.00 93.12 376 SER A N 1
ATOM 2942 C CA . SER A 1 376 ? 22.745 0.163 -7.679 1.00 93.12 376 SER A CA 1
ATOM 2943 C C . SER A 1 376 ? 23.147 1.248 -6.674 1.00 93.12 376 SER A C 1
ATOM 2945 O O . SER A 1 376 ? 23.900 2.159 -7.002 1.00 93.12 376 SER A O 1
ATOM 2947 N N . VAL A 1 377 ? 22.602 1.183 -5.463 1.00 95.00 377 VAL A N 1
ATOM 2948 C CA . VAL A 1 377 ? 22.834 2.106 -4.345 1.00 95.00 377 VAL A CA 1
ATOM 2949 C C . VAL A 1 377 ? 23.200 1.299 -3.098 1.00 95.00 377 VAL A C 1
ATOM 2951 O O . VAL A 1 377 ? 22.929 0.096 -3.070 1.00 95.00 377 VAL A O 1
ATOM 2954 N N . PRO A 1 378 ? 23.794 1.913 -2.059 1.00 94.06 378 PRO A N 1
ATOM 2955 C CA . PRO A 1 378 ? 24.197 1.227 -0.827 1.00 94.06 378 PRO A CA 1
ATOM 2956 C C . PRO A 1 378 ? 22.988 0.905 0.068 1.00 94.06 378 PRO A C 1
ATOM 2958 O O . PRO A 1 378 ? 22.951 1.284 1.231 1.00 94.06 378 PRO A O 1
ATOM 2961 N N . LEU A 1 379 ? 21.968 0.247 -0.484 1.00 95.81 379 LEU A N 1
ATOM 2962 C CA . LEU A 1 379 ? 20.794 -0.247 0.223 1.00 95.81 379 LEU A CA 1
ATOM 2963 C C . LEU A 1 379 ? 20.529 -1.690 -0.192 1.00 95.81 379 LEU A C 1
ATOM 2965 O O . LEU A 1 379 ? 20.575 -2.025 -1.378 1.00 95.81 379 LEU A O 1
ATOM 2969 N N . SER A 1 380 ? 20.189 -2.532 0.779 1.00 95.88 380 SER A N 1
ATOM 2970 C CA . SER A 1 380 ? 19.639 -3.850 0.485 1.00 95.88 380 SER A CA 1
ATOM 2971 C C . SER A 1 380 ? 18.249 -3.719 -0.152 1.00 95.88 380 SER A C 1
ATOM 2973 O O . SER A 1 380 ? 17.521 -2.745 0.060 1.00 95.88 380 SER A O 1
ATOM 2975 N N . THR A 1 381 ? 17.836 -4.730 -0.915 1.00 95.81 381 THR A N 1
ATOM 2976 C CA . THR A 1 381 ? 16.494 -4.801 -1.514 1.00 95.81 381 THR A CA 1
ATOM 2977 C C . THR A 1 381 ? 15.385 -4.643 -0.460 1.00 95.81 381 THR A C 1
ATOM 2979 O O . THR A 1 381 ? 14.387 -3.962 -0.697 1.00 95.81 381 THR A O 1
ATOM 2982 N N . LEU A 1 382 ? 15.581 -5.212 0.738 1.00 96.69 382 LEU A N 1
ATOM 2983 C CA . LEU A 1 382 ? 14.651 -5.076 1.863 1.00 96.69 382 LEU A CA 1
ATOM 2984 C C . LEU A 1 382 ? 14.657 -3.663 2.456 1.00 96.69 382 LEU A C 1
ATOM 2986 O O . LEU A 1 382 ? 13.585 -3.123 2.724 1.00 96.69 382 LEU A O 1
ATOM 2990 N N . GLN A 1 383 ? 15.823 -3.028 2.601 1.00 97.31 383 GLN A N 1
ATOM 2991 C CA . GLN A 1 383 ? 15.913 -1.636 3.052 1.00 97.31 383 GLN A CA 1
ATOM 2992 C C . GLN A 1 383 ? 15.179 -0.683 2.096 1.00 97.31 383 GLN A C 1
ATOM 2994 O O . GLN A 1 383 ? 14.437 0.193 2.545 1.00 97.31 383 GLN A O 1
ATOM 2999 N N . MET A 1 384 ? 15.309 -0.891 0.781 1.00 97.25 384 MET A N 1
ATOM 3000 C CA . MET A 1 384 ? 14.568 -0.124 -0.228 1.00 97.25 384 MET A CA 1
ATOM 3001 C C . MET A 1 384 ? 13.056 -0.333 -0.111 1.00 97.25 384 MET A C 1
ATOM 3003 O O . MET A 1 384 ? 12.299 0.638 -0.066 1.00 97.25 384 MET A O 1
ATOM 3007 N N . ALA A 1 385 ? 12.608 -1.588 0.002 1.00 97.50 385 ALA A N 1
ATOM 3008 C CA . ALA A 1 385 ? 11.195 -1.895 0.201 1.00 97.50 385 ALA A CA 1
ATOM 3009 C C . ALA A 1 385 ? 10.648 -1.250 1.488 1.00 97.50 385 ALA A C 1
ATOM 3011 O O . ALA A 1 385 ? 9.569 -0.653 1.474 1.00 97.50 385 ALA A O 1
ATOM 3012 N N . GLY A 1 386 ? 11.418 -1.293 2.579 1.00 98.00 386 GLY A N 1
ATOM 3013 C CA . GLY A 1 386 ? 11.096 -0.639 3.847 1.00 98.00 386 GLY A CA 1
ATOM 3014 C C . GLY A 1 386 ? 10.971 0.878 3.717 1.00 98.00 386 GLY A C 1
ATOM 3015 O O . GLY A 1 386 ? 10.009 1.456 4.225 1.00 98.00 386 GLY A O 1
ATOM 3016 N N . ALA A 1 387 ? 11.883 1.522 2.981 1.00 97.94 387 ALA A N 1
ATOM 3017 C CA . ALA A 1 387 ? 11.806 2.952 2.685 1.00 97.94 387 ALA A CA 1
ATOM 3018 C C . ALA A 1 387 ? 10.529 3.301 1.911 1.00 97.94 387 ALA A C 1
ATOM 3020 O O . ALA A 1 387 ? 9.844 4.273 2.232 1.00 97.94 387 ALA A O 1
ATOM 3021 N N . TYR A 1 388 ? 10.158 2.493 0.917 1.00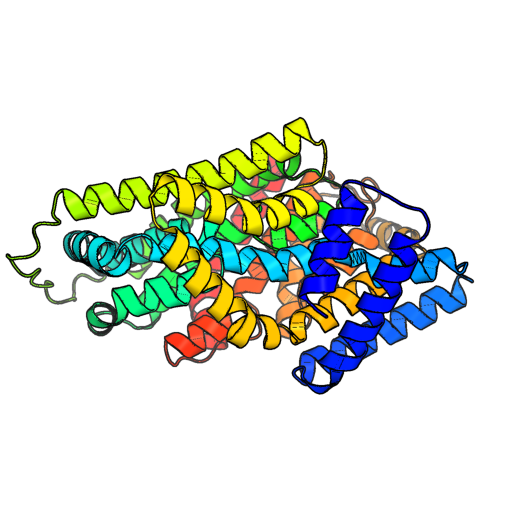 98.25 388 TYR A N 1
ATOM 3022 C CA . TYR A 1 388 ? 8.948 2.730 0.132 1.00 98.25 388 TYR A CA 1
ATOM 3023 C C . TYR A 1 388 ? 7.673 2.515 0.953 1.00 98.25 388 TYR A C 1
ATOM 3025 O O . TYR A 1 388 ? 6.735 3.308 0.835 1.00 98.25 388 TYR A O 1
ATOM 3033 N N . LEU A 1 389 ? 7.648 1.510 1.837 1.00 98.19 389 LEU A N 1
ATOM 3034 C CA . LEU A 1 389 ? 6.532 1.268 2.757 1.00 98.19 389 LEU A CA 1
ATOM 3035 C C . LEU A 1 389 ? 6.383 2.421 3.758 1.00 98.19 389 LEU A C 1
ATOM 3037 O O . LEU A 1 389 ? 5.287 2.961 3.921 1.00 98.19 389 LEU A O 1
ATOM 3041 N N . ALA A 1 390 ? 7.485 2.854 4.377 1.00 98.19 390 ALA A N 1
ATOM 3042 C CA . ALA A 1 390 ? 7.494 3.989 5.296 1.00 98.19 390 ALA A CA 1
ATOM 3043 C C . ALA A 1 390 ? 7.096 5.300 4.592 1.00 98.19 390 ALA A C 1
ATOM 3045 O O . ALA A 1 390 ? 6.304 6.069 5.135 1.00 98.19 390 ALA A O 1
ATOM 3046 N N . GLY A 1 391 ? 7.565 5.524 3.360 1.00 98.00 391 GLY A N 1
ATOM 3047 C CA . GLY A 1 391 ? 7.165 6.654 2.517 1.00 98.00 391 GLY A CA 1
ATOM 3048 C C . GLY A 1 391 ? 5.676 6.647 2.174 1.00 98.00 391 GLY A C 1
ATOM 3049 O O . GLY A 1 391 ? 5.016 7.683 2.264 1.00 98.00 391 GLY A O 1
ATOM 3050 N N . TYR A 1 392 ? 5.108 5.484 1.844 1.00 97.62 392 TYR A N 1
ATOM 3051 C CA . TYR A 1 392 ? 3.669 5.353 1.598 1.00 97.62 392 TYR A CA 1
ATOM 3052 C C . TYR A 1 392 ? 2.830 5.609 2.859 1.00 97.62 392 TYR A C 1
ATOM 3054 O O . TYR A 1 392 ? 1.784 6.266 2.811 1.00 97.62 392 TYR A O 1
ATOM 3062 N N . MET A 1 393 ? 3.283 5.105 4.004 1.00 96.81 393 MET A N 1
ATOM 3063 C CA . MET A 1 393 ? 2.639 5.346 5.294 1.00 96.81 393 MET A CA 1
ATOM 3064 C C . MET A 1 393 ? 2.686 6.837 5.659 1.00 96.81 393 MET A C 1
ATOM 3066 O O . MET A 1 393 ? 1.658 7.403 6.034 1.00 96.81 393 MET A O 1
ATOM 3070 N N . LEU A 1 394 ? 3.818 7.511 5.420 1.00 97.19 394 LEU A N 1
ATOM 3071 C CA . LEU A 1 394 ? 3.944 8.960 5.582 1.00 97.19 394 LEU A CA 1
ATOM 3072 C C . LEU A 1 394 ? 2.979 9.728 4.671 1.00 97.19 394 LEU A C 1
ATOM 3074 O O . LEU A 1 394 ? 2.267 10.616 5.140 1.00 97.19 394 LEU A O 1
ATOM 3078 N N . TYR A 1 395 ? 2.905 9.352 3.389 1.00 95.88 395 TYR A N 1
ATOM 3079 C CA . TYR A 1 395 ? 1.933 9.894 2.432 1.00 95.88 395 TYR A CA 1
ATOM 3080 C C . TYR A 1 395 ? 0.500 9.799 2.957 1.00 95.88 395 TYR A C 1
ATOM 3082 O O . TYR A 1 395 ? -0.261 10.765 2.859 1.00 95.88 395 TYR A O 1
ATOM 3090 N N . SER A 1 396 ? 0.137 8.635 3.504 1.00 94.69 396 SER A N 1
ATOM 3091 C CA . SER A 1 396 ? -1.234 8.339 3.926 1.00 94.69 396 SER A CA 1
ATOM 3092 C C . SER A 1 396 ? -1.741 9.341 4.965 1.00 94.69 396 SER A C 1
ATOM 3094 O O . SER A 1 396 ? -2.949 9.570 5.042 1.00 94.69 396 SER A O 1
ATOM 3096 N N . VAL A 1 397 ? -0.828 9.983 5.703 1.00 95.25 397 VAL A N 1
ATOM 3097 C CA . VAL A 1 397 ? -1.129 11.040 6.673 1.00 95.25 397 VAL A CA 1
ATOM 3098 C C . VAL A 1 397 ? -0.845 12.442 6.139 1.00 95.25 397 VAL A C 1
ATOM 3100 O O . VAL A 1 397 ? -1.690 13.319 6.296 1.00 95.25 397 VAL A O 1
ATOM 3103 N N . LEU A 1 398 ? 0.333 12.688 5.555 1.00 94.81 398 LEU A N 1
ATOM 3104 C CA . LEU A 1 398 ? 0.763 14.045 5.200 1.00 94.81 398 LEU A CA 1
ATOM 3105 C C . LEU A 1 398 ? 0.013 14.627 4.005 1.00 94.81 398 LEU A C 1
ATOM 3107 O O . LEU A 1 398 ? -0.179 15.841 3.943 1.00 94.81 398 LEU A O 1
ATOM 3111 N N . SER A 1 399 ? -0.399 13.793 3.049 1.00 94.75 399 SER A N 1
ATOM 3112 C CA . SER A 1 399 ? -1.089 14.287 1.864 1.00 94.75 399 SER A CA 1
ATOM 3113 C C . SER A 1 399 ? -2.569 14.535 2.163 1.00 94.75 399 SER A C 1
ATOM 3115 O O . SER A 1 399 ? -3.296 13.587 2.472 1.00 94.75 399 SER A O 1
ATOM 3117 N N . PRO A 1 400 ? -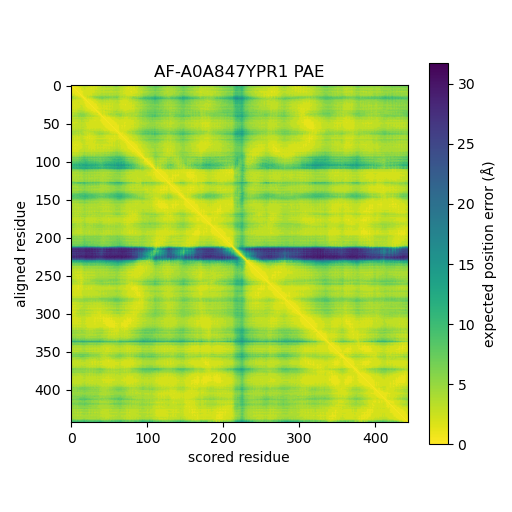3.080 15.766 1.972 1.00 90.94 400 PRO A N 1
ATOM 3118 C CA . PRO A 1 400 ? -4.516 16.027 2.062 1.00 90.94 400 PRO A CA 1
ATOM 3119 C C . PRO A 1 400 ? -5.305 15.363 0.921 1.00 90.94 400 PRO A C 1
ATOM 3121 O O . PRO A 1 400 ? -6.533 15.335 0.957 1.00 90.94 400 PRO A O 1
ATOM 3124 N N . PHE A 1 401 ? -4.609 14.826 -0.084 1.00 89.94 401 PHE A N 1
ATOM 3125 C CA . PHE A 1 401 ? -5.181 14.096 -1.209 1.00 89.94 401 PHE A CA 1
ATOM 3126 C C . PHE A 1 401 ? -5.168 12.579 -0.995 1.00 89.94 401 PHE A C 1
ATOM 3128 O O . PHE A 1 401 ? -5.602 11.840 -1.881 1.00 89.94 401 PHE A O 1
ATOM 3135 N N . SER A 1 402 ? -4.661 12.092 0.146 1.00 92.31 402 SER A N 1
ATOM 3136 C CA . SER A 1 402 ? -4.650 10.659 0.424 1.00 92.31 402 SER A CA 1
ATOM 3137 C C . SER A 1 402 ? -6.073 10.120 0.550 1.00 92.31 402 SER A C 1
ATOM 3139 O O . SER A 1 402 ? -6.972 10.791 1.065 1.00 92.31 402 SER A O 1
ATOM 3141 N N . ALA A 1 403 ? -6.293 8.886 0.089 1.00 89.44 403 ALA A N 1
ATOM 3142 C CA . ALA A 1 403 ? -7.605 8.253 0.192 1.00 89.44 403 ALA A CA 1
ATOM 3143 C C . ALA A 1 403 ? -8.078 8.175 1.655 1.00 89.44 403 ALA A C 1
ATOM 3145 O O . ALA A 1 403 ? -9.251 8.413 1.928 1.00 89.44 403 ALA A O 1
ATOM 3146 N N . ALA A 1 404 ? -7.157 7.927 2.593 1.00 92.69 404 ALA A N 1
ATOM 3147 C CA . ALA A 1 404 ? -7.440 7.926 4.024 1.00 92.69 404 ALA A CA 1
ATOM 3148 C C . ALA A 1 404 ? -7.849 9.319 4.538 1.00 92.69 404 ALA A C 1
ATOM 3150 O O . ALA A 1 404 ? -8.865 9.429 5.220 1.00 92.69 404 ALA A O 1
ATOM 3151 N N . ALA A 1 405 ? -7.121 10.385 4.184 1.00 93.56 405 ALA A N 1
ATOM 3152 C CA . ALA A 1 405 ? -7.416 11.745 4.641 1.00 93.56 405 ALA A CA 1
ATOM 3153 C C . ALA A 1 405 ? -8.717 12.299 4.037 1.00 93.56 405 ALA A C 1
ATOM 3155 O O . ALA A 1 405 ? -9.524 12.889 4.756 1.00 93.56 405 ALA A O 1
ATOM 3156 N N . LEU A 1 406 ? -8.954 12.077 2.739 1.00 92.88 406 LEU A N 1
ATOM 3157 C CA . LEU A 1 406 ? -10.191 12.476 2.057 1.00 92.88 406 LEU A CA 1
ATOM 3158 C C . LEU A 1 406 ? -11.406 11.746 2.632 1.00 92.88 406 LEU A C 1
ATOM 3160 O O . LEU A 1 406 ? -12.421 12.373 2.940 1.00 92.88 406 LEU A O 1
ATOM 3164 N N . LEU A 1 407 ? -11.292 10.426 2.803 1.00 93.44 407 LEU A N 1
ATOM 3165 C CA . LEU A 1 407 ? -12.364 9.616 3.360 1.00 93.44 407 LEU A CA 1
ATOM 3166 C C . LEU A 1 407 ? -12.659 10.023 4.801 1.00 93.44 407 LEU A C 1
ATOM 3168 O O . LEU A 1 407 ? -13.805 10.317 5.138 1.00 93.44 407 LEU A O 1
ATOM 3172 N N . LEU A 1 408 ? -11.629 10.091 5.641 1.00 94.06 408 LEU A N 1
ATOM 3173 C CA . LEU A 1 408 ? -11.796 10.449 7.038 1.00 94.06 408 LEU A CA 1
ATOM 3174 C C . LEU A 1 408 ? -12.361 11.863 7.192 1.00 94.06 408 LEU A C 1
ATOM 3176 O O . LEU A 1 408 ? -13.294 12.040 7.967 1.00 94.06 408 LEU A O 1
ATOM 3180 N N . GLY A 1 409 ? -11.872 12.831 6.411 1.00 93.75 409 GLY A N 1
ATOM 3181 C CA . GLY A 1 409 ? -12.410 14.191 6.390 1.00 93.75 409 GLY A CA 1
ATOM 3182 C C . GLY A 1 409 ? -13.893 14.228 6.016 1.00 93.75 409 GLY A C 1
ATOM 3183 O O . GLY A 1 409 ? -14.675 14.918 6.669 1.00 93.75 409 GLY A O 1
ATOM 3184 N N . SER A 1 410 ? -14.316 13.419 5.037 1.00 93.50 410 SER A N 1
ATOM 3185 C CA . SER A 1 410 ? -15.735 13.302 4.671 1.00 93.50 410 SER A CA 1
ATOM 3186 C C . SER A 1 410 ? -16.590 12.676 5.782 1.00 93.50 410 SER A C 1
ATOM 3188 O O . SER A 1 410 ? -17.697 13.143 6.050 1.00 93.50 410 SER A O 1
ATOM 3190 N N . LEU A 1 411 ? -16.071 11.663 6.482 1.00 93.38 411 LEU A N 1
ATOM 3191 C CA . LEU A 1 411 ? -16.793 10.977 7.555 1.00 93.38 411 LEU A CA 1
ATOM 3192 C C . LEU A 1 411 ? -16.926 11.854 8.805 1.00 93.38 411 LEU A C 1
ATOM 3194 O O . LEU A 1 411 ? -18.001 11.914 9.400 1.00 93.38 411 LEU A O 1
ATOM 3198 N N . THR A 1 412 ? -15.862 12.573 9.175 1.00 91.88 412 THR A N 1
ATOM 3199 C CA . THR A 1 412 ? -15.825 13.424 10.375 1.00 91.88 412 THR A CA 1
ATOM 3200 C C . THR A 1 412 ? -16.238 14.871 10.120 1.00 91.88 412 THR A C 1
ATOM 3202 O O . THR A 1 412 ? -16.281 15.651 11.071 1.00 91.88 412 THR A O 1
ATOM 3205 N N . GLN A 1 413 ? -16.564 15.231 8.872 1.00 92.81 413 GLN A N 1
ATOM 3206 C CA . GLN A 1 413 ? -16.905 16.597 8.451 1.00 92.81 413 GLN A CA 1
ATOM 3207 C C . GLN A 1 413 ? -15.792 17.608 8.789 1.00 92.81 413 GLN A C 1
ATOM 3209 O O . GLN A 1 413 ? -16.043 18.726 9.235 1.00 92.81 413 GLN A O 1
ATOM 3214 N N . GLN A 1 414 ? -14.538 17.196 8.593 1.00 94.62 414 GLN A N 1
ATOM 3215 C CA . GLN A 1 414 ? -13.342 18.017 8.793 1.00 94.62 414 GLN A CA 1
ATOM 3216 C C . GLN A 1 414 ? -12.542 18.129 7.496 1.00 94.62 414 GLN A C 1
ATOM 3218 O O . GLN A 1 414 ? -12.646 17.286 6.606 1.00 94.62 414 GLN A O 1
ATOM 3223 N N . SER A 1 415 ? -11.694 19.154 7.381 1.00 96.00 415 SER A N 1
ATOM 3224 C CA . SER A 1 415 ? -10.806 19.243 6.221 1.00 96.00 415 SER A CA 1
ATOM 3225 C C . SER A 1 415 ? -9.761 18.110 6.239 1.00 96.00 415 SER A C 1
ATOM 3227 O O . SER A 1 415 ? -9.230 17.796 7.309 1.00 96.00 415 SER A O 1
ATOM 3229 N N . PRO A 1 416 ? -9.396 17.532 5.075 1.00 94.00 416 PRO A N 1
ATOM 3230 C CA . PRO A 1 416 ? -8.349 16.507 4.969 1.00 94.00 416 PRO A CA 1
ATOM 3231 C C . PRO A 1 416 ? -7.005 16.940 5.576 1.00 94.00 416 PRO A C 1
ATOM 3233 O O . PRO A 1 416 ? -6.303 16.143 6.191 1.00 94.00 416 PRO A O 1
ATOM 3236 N N . VAL A 1 417 ? -6.683 18.235 5.472 1.00 95.62 417 VAL A N 1
ATOM 3237 C CA . VAL A 1 417 ? -5.504 18.858 6.099 1.00 95.62 417 VAL A CA 1
ATOM 3238 C C . VAL A 1 417 ? -5.563 18.768 7.629 1.00 95.62 417 VAL A C 1
ATOM 3240 O O . VAL A 1 417 ? -4.537 18.578 8.279 1.00 95.62 417 VAL A O 1
ATOM 3243 N N . THR A 1 418 ? -6.755 18.894 8.218 1.00 96.12 418 THR A N 1
ATOM 3244 C CA . THR A 1 418 ? -6.931 18.809 9.672 1.00 96.12 418 THR A CA 1
ATOM 3245 C C . THR A 1 418 ? -6.698 17.383 10.157 1.00 96.12 418 THR A C 1
ATOM 3247 O O . THR A 1 418 ? -5.826 17.161 10.992 1.00 96.12 418 THR A O 1
ATOM 3250 N N . VAL A 1 419 ? -7.416 16.411 9.586 1.00 94.81 419 VAL A N 1
ATOM 3251 C CA . VAL A 1 419 ? -7.348 15.006 10.028 1.00 94.81 419 VAL A CA 1
ATOM 3252 C C . VAL A 1 419 ? -6.002 14.341 9.728 1.00 94.81 419 VAL A C 1
ATOM 3254 O O . VAL A 1 419 ? -5.586 13.455 10.472 1.00 94.81 419 VAL A O 1
ATOM 3257 N N . GLY A 1 420 ? -5.326 14.758 8.654 1.00 94.12 420 GLY A N 1
ATOM 3258 C CA . GLY A 1 420 ? -4.023 14.243 8.239 1.00 94.12 420 GLY A CA 1
ATOM 3259 C C . GLY A 1 420 ? -2.863 15.030 8.858 1.00 94.12 420 GLY A C 1
ATOM 3260 O O . GLY A 1 420 ? -2.514 14.790 10.017 1.00 94.12 420 GLY A O 1
ATOM 3261 N N . PRO A 1 421 ? -2.243 15.973 8.123 1.00 94.62 421 PRO A N 1
ATOM 3262 C CA . PRO A 1 421 ? -0.987 16.596 8.533 1.00 94.62 421 PRO A CA 1
ATOM 3263 C C . PRO A 1 421 ? -1.089 17.399 9.837 1.00 94.62 421 PRO A C 1
ATOM 3265 O O . PRO A 1 421 ? -0.172 17.328 10.652 1.00 94.62 421 PRO A O 1
ATOM 3268 N N . LYS A 1 422 ? -2.186 18.126 10.084 1.00 96.06 422 LYS A N 1
ATOM 3269 C CA . LYS A 1 422 ? -2.310 18.973 11.283 1.00 96.06 422 LYS A CA 1
ATOM 3270 C C . LYS A 1 422 ? -2.428 18.155 12.572 1.00 96.06 422 LYS A C 1
ATOM 3272 O O . LYS A 1 422 ? -1.702 18.422 13.525 1.00 96.06 422 LYS A O 1
ATOM 3277 N N . ASP A 1 423 ? -3.337 17.181 12.617 1.00 95.06 423 ASP A N 1
ATOM 3278 C CA . ASP A 1 423 ? -3.603 16.420 13.844 1.00 95.06 423 ASP A CA 1
ATOM 3279 C C . ASP A 1 423 ? -2.718 15.177 13.996 1.00 95.06 423 ASP A C 1
ATOM 3281 O O . ASP A 1 423 ? -2.484 14.733 15.123 1.00 95.06 423 ASP A O 1
ATOM 3285 N N . ASN A 1 424 ? -2.211 14.623 12.889 1.00 96.12 424 ASN A N 1
ATOM 3286 C CA . ASN A 1 424 ? -1.483 13.352 12.870 1.00 96.12 424 ASN A CA 1
ATOM 3287 C C . ASN A 1 424 ? -0.093 13.427 12.219 1.00 96.12 424 ASN A C 1
ATOM 3289 O O . ASN A 1 424 ? 0.629 12.432 12.249 1.00 96.12 424 ASN A O 1
ATOM 3293 N N . GLY A 1 425 ? 0.341 14.583 11.704 1.00 95.44 425 GLY A N 1
ATOM 3294 C CA . GLY A 1 425 ? 1.669 14.734 11.097 1.00 95.44 425 GLY A CA 1
ATOM 3295 C C . GLY A 1 425 ? 2.810 14.409 12.062 1.00 95.44 425 GLY A C 1
ATOM 3296 O O . GLY A 1 425 ? 3.703 13.643 11.714 1.00 95.44 425 GLY A O 1
ATOM 3297 N N . GLY A 1 426 ? 2.744 14.898 13.307 1.00 95.44 426 GLY A N 1
ATOM 3298 C CA . GLY A 1 426 ? 3.747 14.582 14.333 1.00 95.44 426 GLY A CA 1
ATOM 3299 C C . GLY A 1 426 ? 3.834 13.082 14.644 1.00 95.44 426 GLY A C 1
ATOM 3300 O O . GLY A 1 426 ? 4.929 12.530 14.720 1.00 95.44 426 GLY A O 1
ATOM 3301 N N . PHE A 1 427 ? 2.684 12.403 14.735 1.00 96.19 427 PHE A N 1
ATOM 3302 C CA . PHE A 1 427 ? 2.628 10.945 14.879 1.00 96.19 427 PHE A CA 1
ATOM 3303 C C . PHE A 1 427 ? 3.288 10.243 13.684 1.00 96.19 427 PHE A C 1
ATOM 3305 O O . PHE A 1 427 ? 4.103 9.346 13.878 1.00 96.19 427 PHE A O 1
ATOM 3312 N N . ALA A 1 428 ? 2.975 10.669 12.457 1.00 96.31 428 ALA A N 1
ATOM 3313 C CA . ALA A 1 428 ? 3.515 10.068 11.240 1.00 96.31 428 ALA A CA 1
ATOM 3314 C C . ALA A 1 428 ? 5.038 10.223 11.133 1.00 96.31 428 ALA A C 1
ATOM 3316 O O . ALA A 1 428 ? 5.719 9.255 10.809 1.00 96.31 428 ALA A O 1
ATOM 3317 N N . PHE A 1 429 ? 5.589 11.399 11.457 1.00 97.06 429 PHE A N 1
ATOM 3318 C CA . PHE A 1 429 ? 7.040 11.613 11.459 1.00 97.06 429 PHE A CA 1
ATOM 3319 C C . PHE A 1 429 ? 7.754 10.775 12.520 1.00 97.06 429 PHE A C 1
ATOM 3321 O O . PHE A 1 429 ? 8.791 10.186 12.222 1.00 97.06 429 PHE A O 1
ATOM 3328 N N . LEU A 1 430 ? 7.194 10.664 13.729 1.00 97.44 430 LEU A N 1
ATOM 3329 C CA . LEU A 1 430 ? 7.746 9.786 14.765 1.00 97.44 430 LEU A CA 1
ATOM 3330 C C . LEU A 1 430 ? 7.691 8.316 14.343 1.00 97.44 430 LEU A C 1
ATOM 3332 O O . LEU A 1 430 ? 8.649 7.578 14.563 1.00 97.44 430 LEU A O 1
ATOM 3336 N N . TYR A 1 431 ? 6.601 7.898 13.696 1.00 97.81 431 TYR A N 1
ATOM 3337 C CA . TYR A 1 431 ? 6.473 6.532 13.205 1.00 97.81 431 TYR A CA 1
ATOM 3338 C C . TYR A 1 431 ? 7.477 6.250 12.082 1.00 97.81 431 TYR A C 1
ATOM 3340 O O . TYR A 1 431 ? 8.169 5.239 12.105 1.00 97.81 431 TYR A O 1
ATOM 3348 N N . VAL A 1 432 ? 7.643 7.176 11.139 1.00 97.38 432 VAL A N 1
ATOM 3349 C CA . VAL A 1 432 ? 8.668 7.071 10.095 1.00 97.38 432 VAL A CA 1
ATOM 3350 C C . VAL A 1 432 ? 10.074 7.008 10.680 1.00 97.38 432 VAL A C 1
ATOM 3352 O O . VAL A 1 432 ? 10.855 6.164 10.251 1.00 97.38 432 VAL A O 1
ATOM 3355 N N . ALA A 1 433 ? 10.401 7.859 11.654 1.00 97.75 433 ALA A N 1
ATOM 3356 C CA . ALA A 1 433 ? 11.713 7.846 12.296 1.00 97.75 433 ALA A CA 1
ATOM 3357 C C . ALA A 1 433 ? 11.989 6.492 12.967 1.00 97.75 433 ALA A C 1
ATOM 3359 O O . ALA A 1 433 ? 13.075 5.935 12.810 1.00 97.75 433 ALA A O 1
ATOM 3360 N N . LEU A 1 434 ? 10.981 5.925 13.639 1.00 97.81 434 LEU A N 1
ATOM 3361 C CA . LEU A 1 434 ? 11.054 4.580 14.205 1.00 97.81 434 LEU A CA 1
ATOM 3362 C C . LEU A 1 434 ? 11.257 3.514 13.118 1.00 97.81 434 LEU A C 1
ATOM 3364 O O . LEU A 1 434 ? 12.122 2.656 13.269 1.00 97.81 434 LEU A O 1
ATOM 3368 N N . CYS A 1 435 ? 10.510 3.586 12.012 1.00 98.06 435 CYS A N 1
ATOM 3369 C CA . CYS A 1 435 ? 10.674 2.663 10.891 1.00 98.06 435 CYS A CA 1
ATOM 3370 C C . CYS A 1 435 ? 12.085 2.732 10.301 1.00 98.06 435 CYS A C 1
ATOM 3372 O O . CYS A 1 435 ? 12.698 1.692 10.099 1.00 98.06 435 CYS A O 1
ATOM 3374 N N . ILE A 1 436 ? 12.620 3.934 10.064 1.00 97.94 436 ILE A N 1
ATOM 3375 C CA . ILE A 1 436 ? 13.981 4.124 9.543 1.00 97.94 436 ILE A CA 1
ATOM 3376 C C . ILE A 1 436 ? 15.010 3.531 10.511 1.00 97.94 436 ILE A C 1
ATOM 3378 O O . ILE A 1 436 ? 15.895 2.804 10.071 1.00 97.94 436 ILE A O 1
ATOM 3382 N N . GLY A 1 437 ? 14.873 3.779 11.818 1.00 97.75 437 GLY A N 1
ATOM 3383 C CA . GLY A 1 437 ? 15.764 3.203 12.827 1.00 97.75 437 GLY A CA 1
ATOM 3384 C C . GLY A 1 437 ? 15.755 1.672 12.825 1.00 97.75 437 GLY A C 1
ATOM 3385 O O . GLY A 1 437 ? 16.814 1.053 12.849 1.00 97.75 437 GLY A O 1
ATOM 3386 N N . ILE A 1 438 ? 14.575 1.054 12.728 1.00 97.62 438 ILE A N 1
ATOM 3387 C CA . ILE A 1 438 ? 14.442 -0.410 12.646 1.00 97.62 438 ILE A CA 1
ATOM 3388 C C . ILE A 1 438 ? 15.041 -0.945 11.347 1.00 97.62 438 ILE A C 1
ATOM 3390 O O . ILE A 1 438 ? 15.768 -1.933 11.382 1.00 97.62 438 ILE A O 1
ATOM 3394 N N . ILE A 1 439 ? 14.762 -0.294 10.214 1.00 97.81 439 ILE A N 1
ATOM 3395 C CA . ILE A 1 439 ? 15.315 -0.687 8.915 1.00 97.81 439 ILE A CA 1
ATOM 3396 C C . ILE A 1 439 ? 16.844 -0.653 8.964 1.00 97.81 439 ILE A C 1
ATOM 3398 O O . ILE A 1 439 ? 17.456 -1.600 8.512 1.00 97.81 439 ILE A O 1
ATOM 3402 N N . LEU A 1 440 ? 17.451 0.383 9.549 1.00 95.88 440 LEU A N 1
ATOM 3403 C CA . LEU A 1 440 ? 18.909 0.519 9.644 1.00 95.88 440 LEU A CA 1
ATOM 3404 C C . LEU A 1 440 ? 19.583 -0.532 10.534 1.00 95.88 440 LEU A C 1
ATOM 3406 O O . LEU A 1 440 ? 20.732 -0.885 10.292 1.00 95.88 440 LEU A O 1
ATOM 3410 N N . ILE A 1 441 ? 18.913 -0.957 11.608 1.00 94.88 441 ILE A N 1
ATOM 3411 C CA . ILE A 1 441 ? 19.502 -1.845 12.620 1.00 94.88 441 ILE A CA 1
ATOM 3412 C C . ILE A 1 441 ? 19.264 -3.318 12.275 1.00 94.88 441 ILE A C 1
ATOM 3414 O O . ILE A 1 441 ? 20.114 -4.160 12.561 1.00 94.88 441 ILE A O 1
ATOM 3418 N N . CYS A 1 442 ? 18.097 -3.643 11.715 1.00 91.56 442 CYS A N 1
ATOM 3419 C CA . CYS A 1 442 ? 17.640 -5.023 11.561 1.00 91.56 442 CYS A CA 1
ATOM 3420 C C . CYS A 1 442 ? 17.738 -5.571 10.129 1.00 91.56 442 CYS A C 1
ATOM 3422 O O . CYS A 1 442 ? 17.609 -6.785 9.967 1.00 91.56 442 CYS A O 1
ATOM 3424 N N . PHE A 1 443 ? 17.920 -4.719 9.113 1.00 88.25 443 PHE A N 1
ATOM 3425 C CA . PHE A 1 443 ? 17.877 -5.075 7.686 1.00 88.25 443 PHE A CA 1
ATOM 3426 C C . PHE A 1 443 ? 18.946 -4.328 6.887 1.00 88.25 443 PHE A C 1
ATOM 3428 O O . PHE A 1 443 ? 19.219 -4.740 5.733 1.00 88.25 443 PHE A O 1
#

Foldseek 3Di:
DLVVLLVLVLCCQQPPDPCSLVVNLVVLVVLLVVLLVVADPLLNVLLVVLQVLLVVLCVVLVPDPVLSSCLLCQCSLLSLLVLQLQLLCLLCQLDVLLVLLLLVQLVQPFFLLSNLVSLLQQLLLVCLRNNPVSLVSSLVSCVVVCVLDDLLSNLQSNLLSRLLSLQQRLSHSLLVLLCSLLVHASVVRRVLSNVLSVLSPCLSNVVSCVVTVPPPPRDGPPRPPPSPSDPVSVVSVVVVSVLVVQLVVQLVVCCVVSVGGSSNSSSVSSVVSVCVVCVVSVNNVSSVVSVVCCVPPPSVSPSSCSSNSSSLSSSLSSLLSGCLLVVVLVVCVVVVVQDLLNVLVVLLCQLLVVLQVPDHSSSSLSNVSSSHHAPSGNAHSNLSSLSSSLSVSSSCQRHLPHPSLVSSCVSSVHRSNCSGCVSCVVVSVVSSVSSSVCSRPPD

Radius of gyration: 22.14 Å; Cα contacts (8 Å, |Δi|>4): 629; chains: 1; bounding box: 57×44×64 Å

Sequence (443 aa):
MKIIYISLFLINSFFPQPFLPTVMAVVSLALFGLTFFETRSSTRYMSLLLIAVGLYLMWTYQVPPNGWIKACAFNAPLISLLLTVPLLSSILYFEPYQQHLSDIAVKYVSSPFRFYLVVSTLLTLLASLINLASFHFVHQLFRPLAKKFPVKLFSSALIRGFLPNTLWSPSYISVAFIAQYVNLSWLDLAPLGITLAAAGIPLLLGLGWLEYGRASKFPPITVPESSNASEASRKSLWKLSFQTAVLIFMIVALEQVTKKSAMVIVPLVSLIGPLLLALAYGRSEAYIDQTRDYLQYRLPLITNEIVLFTAIGFFGYALGISDIPRYIPLMINQLGLDTPLLLLPILVLAIGLFSTVGIHPMITIAALATSLPPGSVPLSTLQMAGAYLAGYMLYSVLSPFSAAALLLGSLTQQSPVTVGPKDNGGFAFLYVALCIGIILICF

Solvent-accessible surface area (backbone atoms only — not comparable to full-atom values): 22489 Å² total; per-residue (Å²): 108,74,65,59,51,40,51,51,52,53,46,39,73,78,56,72,50,92,62,47,57,52,53,46,17,53,50,40,52,50,51,32,64,71,30,46,82,74,28,55,67,69,49,43,55,54,25,49,51,31,40,51,53,17,50,54,39,37,58,74,68,65,58,55,74,69,53,55,34,48,18,46,37,57,34,46,46,59,50,32,27,66,76,21,35,68,46,47,46,36,60,62,62,69,50,70,47,66,60,31,51,40,40,49,50,54,72,61,40,67,46,60,33,41,38,33,49,53,49,12,52,52,24,32,61,42,21,44,62,38,43,78,57,23,56,58,54,52,46,64,59,41,48,81,61,47,75,82,47,60,66,66,52,56,47,46,16,43,56,63,18,42,47,38,34,50,38,39,25,73,69,30,65,60,35,41,52,47,27,62,60,68,71,46,49,58,80,72,46,29,63,57,15,45,51,51,24,56,60,42,47,62,53,53,53,51,54,42,37,68,72,27,56,75,54,76,84,63,78,78,61,81,67,66,89,84,54,68,54,43,74,65,25,59,50,45,55,51,48,52,52,47,53,51,51,50,49,52,48,51,38,53,51,47,28,69,72,67,71,47,51,51,50,59,34,40,26,50,39,19,61,48,42,44,51,53,50,16,58,76,69,74,30,47,66,48,39,50,52,45,49,50,48,37,62,71,66,49,55,69,70,63,26,45,60,51,35,35,44,38,18,46,19,26,22,35,46,28,45,55,73,45,66,50,41,59,50,49,35,52,52,40,52,75,72,66,53,68,43,51,82,60,43,43,58,51,54,19,47,51,25,20,52,48,16,55,79,66,43,58,46,68,51,49,46,39,50,49,37,41,27,47,45,82,72,58,53,66,47,48,62,65,34,50,48,50,27,50,37,43,8,48,47,32,20,44,29,45,5,47,76,20,69,60,12,43,51,49,13,65,75,70,75,44,55,19,51,48,58,7,34,69,73,33,29,69,58,39,53,55,48,39,54,51,42,53,52,48,39,72,74,77,87

Mean predicted aligned error: 4.94 Å

Secondary structure (DSSP, 8-state):
-HHHHHHHHHHHHHS--TTHHHHHHHHHHHHHHHHHTTS-HHHHHHHHHHHHHHHHHHHHTT--HHHHHHHHHTTHHHHHHHHHGGGGGGGGGSS-HHHHHHHHHHHH-SSHHHHHHHHHHHHHHHHHHHTTHHHHHHHHHHHHHHTTS-HHHHHHHHHHHHGGGGGT-TTSHHHHHHHHHHT--HHHHHHHHHHHHHHHHHHHHHHHHHHHTS-TTSPP----TT----HHHHHHHHHHHHHHHHHHHHHHHHHHHH---HHHHHHHHHHHHHHHHHHHTT-HHHHHHHHHHIIIIIGGG--HHHHHHHHHHHHHHHHHTSSHHHHHHHHHHHTT--SHHHHHHHHHHHHHHHGGGT--HHHHHHHHHHHS-TTSSSS-HHHHHHHHHHHHHHHHHH-TTSHHHHHHHHHHTS-HHIIIIIHHHHHHHHHHHHHHHHHHHH-

Nearest PDB structures (foldseek):
  8thi-assembly1_A  TM=5.848E-01  e=2.028E-07  Haemophilus influenzae Rd KW20
  8y4x-assembly1_A  TM=6.483E-01  e=1.620E-06  Fusobacterium nucleatum
  8w6t-assembly1_B  TM=6.438E-01  e=5.613E-05  Homo sapiens
  4r0c-assembly1_B  TM=6.269E-01  e=5.169E-03  Alcanivorax borkumensis SK2
  7znq-assembly1_y  TM=1.584E-01  e=1.616E+00  Stutzerimonas stutzeri ATCC 14405 = CCUG 16156

pLDDT: mean 91.54, std 8.25, range [44.34, 98.25]